Protein 7WAB (pdb70)

Solvent-accessible surface area: 18909 Å² total; per-residue (Å²): 123,91,25,88,26,95,18,98,0,24,20,7,28,111,58,80,151,88,28,78,15,46,0,30,3,35,11,4,21,107,41,51,45,15,78,21,13,4,0,0,1,6,4,15,0,51,52,44,1,97,67,60,106,32,22,15,51,59,91,11,0,0,0,26,1,0,82,65,15,110,1,0,1,0,2,0,4,2,1,0,9,28,92,0,27,35,68,155,71,0,28,1,47,22,0,59,23,0,34,0,30,9,2,0,43,1,2,16,74,0,0,63,59,2,117,2,132,34,10,124,46,61,154,0,4,9,88,71,0,0,0,0,2,1,0,8,24,2,2,0,0,0,1,0,0,0,14,40,47,19,85,77,26,8,53,0,6,0,0,1,2,3,4,0,24,3,25,90,55,0,34,25,4,7,66,3,0,29,85,22,11,58,131,25,0,15,103,0,0,19,53,0,0,83,54,0,7,106,4,20,108,127,17,81,80,161,81,43,71,108,7,17,90,87,0,29,0,26,82,5,121,61,26,38,2,0,0,20,3,2,3,24,0,0,61,34,7,48,91,6,30,49,68,53,58,107,15,59,2,78,84,0,10,38,31,0,11,53,27,152,70,84,40,108,126,83,34,42,89,146,14,38,28,64,151,133,0,21,56,36,2,2,94,15,1,40,63,86,29,4,34,78,62,1,24,92,57,61,66,46,118,99,78,134,19,27,40,16,19,32,12,78,66,60,89,4,40,18,6,72,28,42,48,29,75,20,73,25,47,2,3,26,21,2,1,17,0,16,22,0,0,8,3,9,39,2,8,5,59,133,83,48,74,5,4,0,0,36,33,0,34,12,75,12,62,37,72,11,0,63,38,22,1,75,122,38,124,61,82,36,18,0,19,60,134,59,96,78,17,61,63,3,22,97,102,2,26,0,26,48,15,7,185,139,3,65,55,0,2,2,0,4,2,63,51,0,0,28,30,2,0,1,1,1,0,71,84,23,94,89,24,48,31,120,58,73,95,85,11,15,16,27,64,2,84,22,0,21,30,4,2,0,5,73,9,103,0,31,166,56,42,146,24,0,96,132,6,3,50,67,0,6,99,32,0,102,104,18,5,101,93,66,106,110

Nearest PDB structures (foldseek):
  7wab-assembly1_A  TM=1.002E+00  e=8.328E-94  Aspergillus niger
  8bbx-assembly2_B  TM=9.998E-01  e=7.045E-85  Aspergillus niger
  4ebb-assembly2_B  TM=7.290E-01  e=3.942E-18  Homo sapiens
  8pzg-assembly2_B  TM=5.602E-01  e=5.722E-05  metagenome
  6jtt-assembly3_C  TM=3.403E-01  e=1.894E-05  Piscinibacter sakaiensis

Radius of gyration: 23.14 Å; Cα contacts (8 Å, |Δi|>4): 1007; chains: 1; bounding box: 54×60×64 Å

Foldseek 3Di:
DKDKDWDFAQLAPVCSVVGTATWIKMKAQPLAPDQQFEEEEEEAPLAFCPPPVCCQDPLWLNNVLCNLRNYMYMYTYFELADRRDPDFFAFLVSCPSLALVSRLVRVLVCLQDPCDPRHNDNRHRQVNHAYEYEYFEQSLLSQLLSLQAPPDRHLAYERELHLLFFDLWQQLLLVLLLVLDALQLSVQLLLQQAVLQCCVVPNDPVSQLVLCVLQVRNVADDSLLSLVCSCVQSVQLQVDFLPQPCHSNVCLSCQLQPHDPPDPDGDDSNGDDHVSSSNSSSCCNNPPPQFCNVCVQVPDDHRRDPLVSHLPPLPDCLQVVRGSPGPNSLSVLLCCQANNRNSQNAFDDPPDRGSGHNSSTSCVSNVNLCSNHPDDPNGGGHVVVVDDSCNSCVNSVFLNSQPDGANYEYEYESSESSCLSHQQRCPPVVHHDDADLRYGYYYQYSGYGPNLTRCVSCVSDVSSVVVSVVVSVSSSVSSVVVVD

B-factor: mean 31.14, std 11.26, range [15.07, 98.68]

Structure (mmCIF, N/CA/C/O backbone):
data_7WAB
#
_entry.id   7WAB
#
_cell.length_a   144.517
_cell.length_b   144.517
_cell.length_c   56.542
_cell.angle_alpha   90.000
_cell.angle_beta   90.000
_cell.angle_gamma   90.000
#
_symmetry.space_group_name_H-M   'P 4 21 2'
#
loop_
_entity.id
_entity.type
_entity.pdbx_description
1 polymer 'COMPASS (Complex proteins associated with Set1p) component shg1 family protein'
2 branched alpha-D-mannopyranose-(1-2)-alpha-D-mannopyranose-(1-2)-alpha-D-mannopyranose-(1-3)-beta-D-mannopyranose-(1-4)-2-acetamido-2-deoxy-beta-D-glucopyranose-(1-4)-2-acetamido-2-deoxy-beta-D-glucopyranose
3 branched 2-acetamido-2-deoxy-beta-D-glucopyranose-(1-4)-2-acetamido-2-deoxy-beta-D-glucopyranose
4 non-polymer 2-acetamido-2-deoxy-beta-D-glucopyranose
5 water water
#
loop_
_atom_site.group_PDB
_atom_site.id
_atom_site.type_symbol
_atom_site.label_atom_id
_atom_site.label_alt_id
_atom_site.label_comp_id
_atom_site.label_asym_id
_atom_site.label_entity_id
_atom_site.label_seq_id
_atom_site.pdbx_PDB_ins_code
_atom_site.Cartn_x
_atom_site.Cartn_y
_atom_site.Cartn_z
_atom_site.occupancy
_atom_site.B_iso_or_equiv
_atom_site.auth_seq_id
_atom_site.auth_comp_id
_atom_site.auth_asym_id
_atom_site.auth_atom_id
_atom_site.pdbx_PDB_model_num
ATOM 1 N N . THR A 1 1 ? 9.336 63.208 0.507 1.00 43.61 43 THR A N 1
ATOM 2 C CA . THR A 1 1 ? 7.919 63.379 0.829 1.00 40.54 43 THR A CA 1
ATOM 3 C C . THR A 1 1 ? 7.161 62.132 0.383 1.00 34.80 43 THR A C 1
ATOM 4 O O . THR A 1 1 ? 7.720 61.259 -0.278 1.00 37.16 43 THR A O 1
ATOM 8 N N . THR A 1 2 ? 5.887 62.051 0.744 1.00 41.00 44 THR A N 1
ATOM 9 C CA . THR A 1 2 ? 5.079 60.876 0.454 1.00 42.81 44 THR A CA 1
ATOM 10 C C . THR A 1 2 ? 3.808 61.307 -0.263 1.00 39.06 44 THR A C 1
ATOM 11 O O . THR A 1 2 ? 3.362 62.454 -0.149 1.00 39.98 44 THR A O 1
ATOM 15 N N . GLY A 1 3 ? 3.234 60.382 -1.023 1.00 32.16 45 GLY A N 1
ATOM 16 C CA . GLY A 1 3 ? 1.889 60.603 -1.503 1.00 33.05 45 GLY A CA 1
ATOM 17 C C . GLY A 1 3 ? 1.262 59.290 -1.914 1.00 33.65 45 GLY A C 1
ATOM 18 O O . GLY A 1 3 ? 1.793 58.214 -1.639 1.00 34.39 45 GLY A O 1
ATOM 19 N N . GLU A 1 4 ? 0.127 59.396 -2.594 1.00 33.97 46 GLU A N 1
ATOM 20 C CA . GLU A 1 4 ? -0.577 58.226 -3.106 1.00 32.55 46 GLU A CA 1
ATOM 21 C C . GLU A 1 4 ? -1.283 58.624 -4.394 1.00 34.49 46 GLU A C 1
ATOM 22 O O . GLU A 1 4 ? -1.593 59.796 -4.606 1.00 35.09 46 GLU A O 1
ATOM 28 N N . ALA A 1 5 ? -1.522 57.644 -5.258 1.00 30.55 47 ALA A N 1
ATOM 29 C CA . ALA A 1 5 ? -2.056 57.940 -6.581 1.00 36.69 47 ALA A CA 1
ATOM 30 C C . ALA A 1 5 ? -2.751 56.699 -7.112 1.00 31.95 47 ALA A C 1
ATOM 31 O O . ALA A 1 5 ? -2.738 55.640 -6.477 1.00 30.20 47 ALA A O 1
ATOM 33 N N . TYR A 1 6 ? -3.333 56.824 -8.304 1.00 29.56 48 TYR A N 1
ATOM 34 C CA . TYR A 1 6 ? -3.902 55.676 -9.005 1.00 26.42 48 TYR A CA 1
ATOM 35 C C . TYR A 1 6 ? -3.225 55.463 -10.352 1.00 28.69 48 TYR A C 1
ATOM 36 O O . TYR A 1 6 ? -2.921 56.419 -11.066 1.00 28.79 48 TYR A O 1
ATOM 45 N N . PHE A 1 7 ? -2.995 54.203 -10.699 1.00 28.43 49 PHE A N 1
ATOM 46 C CA . PHE A 1 7 ? -2.519 53.820 -12.017 1.00 27.55 49 PHE A CA 1
ATOM 47 C C . PHE A 1 7 ? -3.646 53.149 -12.798 1.00 30.71 49 PHE A C 1
ATOM 48 O O . PHE A 1 7 ? -4.365 52.305 -12.253 1.00 30.04 49 PHE A O 1
ATOM 56 N N . GLU A 1 8 ? -3.789 53.504 -14.086 1.00 28.16 50 GLU A N 1
ATOM 57 C CA . GLU A 1 8 ? -4.838 52.915 -14.914 1.00 25.15 50 GLU A CA 1
ATOM 58 C C . GLU A 1 8 ? -4.350 51.571 -15.450 1.00 28.34 50 GLU A C 1
ATOM 59 O O . GLU A 1 8 ? -3.670 51.506 -16.484 1.00 29.47 50 GLU A O 1
ATOM 65 N N . GLN A 1 9 ? -4.734 50.492 -14.763 1.00 27.46 51 GLN A N 1
ATOM 66 C CA . GLN A 1 9 ? -4.232 49.151 -15.016 1.00 26.44 51 GLN A CA 1
ATOM 67 C C . GLN A 1 9 ? -5.125 48.443 -16.033 1.00 25.55 51 GLN A C 1
ATOM 68 O O . GLN A 1 9 ? -6.329 48.652 -16.061 1.00 28.24 51 GLN A O 1
ATOM 74 N N . LEU A 1 10 ? -4.530 47.572 -16.845 1.00 23.08 52 LEU A N 1
ATOM 75 C CA . LEU A 1 10 ? -5.326 46.787 -17.784 1.00 24.27 52 LEU A CA 1
ATOM 76 C C . LEU A 1 10 ? -6.092 45.688 -17.059 1.00 24.14 52 LEU A C 1
ATOM 77 O O . LEU A 1 10 ? -5.500 44.897 -16.332 1.00 26.35 52 LEU A O 1
ATOM 82 N N . LEU A 1 11 ? -7.407 45.614 -17.282 1.00 26.16 53 LEU A N 1
ATOM 83 C CA . LEU A 1 11 ? -8.175 44.506 -16.721 1.00 25.69 53 LEU A CA 1
ATOM 84 C C . LEU A 1 11 ? -7.608 43.166 -17.184 1.00 28.40 53 LEU A C 1
ATOM 85 O O . LEU A 1 11 ? -7.320 42.269 -16.377 1.00 24.74 53 LEU A O 1
ATOM 90 N N . ASP A 1 12 ? -7.403 43.032 -18.492 1.00 26.15 54 ASP A N 1
ATOM 91 C CA . ASP A 1 12 ? -6.911 41.806 -19.108 1.00 23.32 54 ASP A CA 1
ATOM 92 C C . ASP A 1 12 ? -5.731 42.210 -19.984 1.00 28.77 54 ASP A C 1
ATOM 93 O O . ASP A 1 12 ? -5.924 42.804 -21.049 1.00 29.36 54 ASP A O 1
ATOM 98 N N . HIS A 1 13 ? -4.515 41.902 -19.544 1.00 23.70 55 HIS A N 1
ATOM 99 C CA . HIS A 1 13 ? -3.346 42.309 -20.324 1.00 27.14 55 HIS A CA 1
ATOM 100 C C . HIS A 1 13 ? -3.316 41.670 -21.700 1.00 30.11 55 HIS A C 1
ATOM 101 O O . HIS A 1 13 ? -2.660 42.204 -22.598 1.00 30.30 55 HIS A O 1
ATOM 108 N N . HIS A 1 14 ? -4.023 40.561 -21.885 1.00 26.78 56 HIS A N 1
ATOM 109 C CA . HIS A 1 14 ? -4.045 39.891 -23.164 1.00 30.24 56 HIS A CA 1
ATOM 110 C C . HIS A 1 14 ? -5.063 40.498 -24.112 1.00 34.26 56 HIS A C 1
ATOM 111 O O . HIS A 1 14 ? -5.051 40.166 -25.303 1.00 34.57 56 HIS A O 1
ATOM 118 N N . ASN A 1 15 ? -5.942 41.369 -23.621 1.00 27.44 57 ASN A N 1
ATOM 119 C CA . ASN A 1 15 ? -7.038 41.908 -24.428 1.00 27.78 57 ASN A CA 1
ATOM 120 C C . ASN A 1 15 ? -7.296 43.309 -23.927 1.00 34.17 57 ASN A C 1
ATOM 121 O O . ASN A 1 15 ? -8.240 43.551 -23.167 1.00 30.86 57 ASN A O 1
ATOM 126 N N . PRO A 1 16 ? -6.471 44.271 -24.337 1.00 33.15 58 PRO A N 1
ATOM 127 C CA . PRO A 1 16 ? -6.606 45.642 -23.800 1.00 38.67 58 PRO A CA 1
ATOM 128 C C . PRO A 1 16 ? -7.954 46.280 -24.064 1.00 35.59 58 PRO A C 1
ATOM 129 O O . PRO A 1 16 ? -8.364 47.159 -23.297 1.00 41.73 58 PRO A O 1
ATOM 133 N N . GLU A 1 17 ? -8.660 45.855 -25.109 1.00 35.76 59 GLU A N 1
ATOM 134 C CA . GLU A 1 17 ? -9.949 46.451 -25.444 1.00 43.77 59 GLU A CA 1
ATOM 135 C C . GLU A 1 17 ? -10.958 46.279 -24.320 1.00 40.29 59 GLU A C 1
ATOM 136 O O . GLU A 1 17 ? -11.913 47.056 -24.242 1.00 41.05 59 GLU A O 1
ATOM 142 N N . LYS A 1 18 ? -10.761 45.285 -23.442 1.00 38.73 60 LYS A N 1
ATOM 143 C CA . LYS A 1 18 ? -11.603 45.103 -22.267 1.00 37.95 60 LYS A CA 1
ATOM 144 C C . LYS A 1 18 ? -11.470 46.235 -21.252 1.00 38.40 60 LYS A C 1
ATOM 145 O O . LYS A 1 18 ? -12.271 46.299 -20.316 1.00 45.71 60 LYS A O 1
ATOM 151 N N . GLY A 1 19 ? -10.509 47.125 -21.411 1.00 36.30 61 GLY A N 1
ATOM 152 C CA . GLY A 1 19 ? -10.477 48.343 -20.629 1.00 37.84 61 GLY A CA 1
ATOM 153 C C . GLY A 1 19 ? -9.610 48.236 -19.393 1.00 39.30 61 GLY A C 1
ATOM 154 O O . GLY A 1 19 ? -8.829 47.300 -19.204 1.00 31.75 61 GLY A O 1
ATOM 155 N N . THR A 1 20 ? -9.785 49.223 -18.522 1.00 34.00 62 THR A N 1
ATOM 156 C CA . THR A 1 20 ? -8.889 49.449 -17.402 1.00 28.58 62 THR A CA 1
ATOM 157 C C . THR A 1 20 ? -9.664 49.538 -16.092 1.00 31.94 62 THR A C 1
ATOM 158 O O . THR A 1 20 ? -10.874 49.735 -16.077 1.00 26.11 62 THR A O 1
ATOM 162 N N . PHE A 1 21 ? -8.930 49.425 -14.988 1.00 26.95 63 PHE A N 1
ATOM 163 C CA . PHE A 1 21 ? -9.429 49.758 -13.656 1.00 30.41 63 PHE A CA 1
ATOM 164 C C . PHE A 1 21 ? -8.306 50.495 -12.939 1.00 33.30 63 PHE A C 1
ATOM 165 O O . PHE A 1 21 ? -7.152 50.437 -13.369 1.00 33.31 63 PHE A O 1
ATOM 173 N N . SER A 1 22 ? -8.648 51.212 -11.864 1.00 26.52 64 SER A N 1
ATOM 174 C CA . SER A 1 22 ? -7.674 52.060 -11.182 1.00 25.53 64 SER A CA 1
ATOM 175 C C . SER A 1 22 ? -7.042 51.304 -10.019 1.00 26.20 64 SER A C 1
ATOM 176 O O . SER A 1 22 ? -7.739 50.767 -9.145 1.00 27.17 64 SER A O 1
ATOM 179 N N . GLN A 1 23 ? -5.727 51.272 -10.016 1.00 23.58 65 GLN A N 1
ATOM 180 C CA . GLN A 1 23 ? -4.954 50.511 -9.049 1.00 23.00 65 GLN A CA 1
ATOM 181 C C . GLN A 1 23 ? -4.211 51.478 -8.139 1.00 26.51 65 GLN A C 1
ATOM 182 O O . GLN A 1 23 ? -3.517 52.372 -8.622 1.00 24.80 65 GLN A O 1
ATOM 188 N N . ARG A 1 24 ? -4.388 51.321 -6.830 1.00 24.73 66 ARG A N 1
ATOM 189 C CA . ARG A 1 24 ? -3.827 52.266 -5.870 1.00 25.50 66 ARG A CA 1
ATOM 190 C C . ARG A 1 24 ? -2.341 52.019 -5.629 1.00 33.29 66 ARG A C 1
ATOM 191 O O . ARG A 1 24 ? -1.897 50.871 -5.535 1.00 24.76 66 ARG A O 1
ATOM 199 N N . TYR A 1 25 ? -1.556 53.097 -5.540 1.00 25.22 67 TYR A N 1
ATOM 200 C CA . TYR A 1 25 ? -0.202 52.949 -5.040 1.00 23.85 67 TYR A CA 1
ATOM 201 C C . TYR A 1 25 ? 0.185 54.146 -4.179 1.00 27.87 67 TYR A C 1
ATOM 202 O O . TYR A 1 25 ? -0.387 55.236 -4.286 1.00 27.61 67 TYR A O 1
ATOM 211 N N . TRP A 1 26 ? 1.152 53.901 -3.288 1.00 26.60 68 TRP A N 1
ATOM 212 C CA . TRP A 1 26 ? 1.729 54.928 -2.431 1.00 28.84 68 TRP A CA 1
ATOM 213 C C . TRP A 1 26 ? 3.218 55.026 -2.738 1.00 27.99 68 TRP A C 1
ATOM 214 O O . TRP A 1 26 ? 3.840 54.076 -3.231 1.00 26.14 68 TRP A O 1
ATOM 225 N N . TRP A 1 27 ? 3.802 56.178 -2.443 1.00 28.16 69 TRP A N 1
ATOM 226 C CA . TRP A 1 27 ? 5.209 56.356 -2.778 1.00 29.99 69 TRP A CA 1
ATOM 227 C C . TRP A 1 27 ? 5.880 57.224 -1.730 1.00 30.08 69 TRP A C 1
ATOM 228 O O . TRP A 1 27 ? 5.227 58.018 -1.042 1.00 30.33 69 TRP A O 1
ATOM 239 N N . SER A 1 28 ? 7.198 57.058 -1.611 1.00 30.55 70 SER A N 1
ATOM 240 C CA . SER A 1 28 ? 7.998 57.936 -0.770 1.00 30.00 70 SER A CA 1
ATOM 241 C C . SER A 1 28 ? 9.318 58.263 -1.456 1.00 28.07 70 SER A C 1
ATOM 242 O O . SER A 1 28 ? 9.980 57.371 -1.979 1.00 26.89 70 SER A O 1
ATOM 245 N N . THR A 1 29 ? 9.706 59.542 -1.419 1.00 33.86 71 THR A N 1
ATOM 246 C CA . THR A 1 29 ? 11.014 59.976 -1.902 1.00 31.50 71 THR A CA 1
ATOM 247 C C . THR A 1 29 ? 11.961 60.327 -0.764 1.00 32.34 71 THR A C 1
ATOM 248 O O . THR A 1 29 ? 12.916 61.079 -0.973 1.00 36.02 71 THR A O 1
ATOM 252 N N . GLU A 1 30 ? 11.736 59.778 0.432 1.00 32.21 72 GLU A N 1
ATOM 253 C CA . GLU A 1 30 ? 12.551 60.164 1.582 1.00 32.67 72 GLU A CA 1
ATOM 254 C C . GLU A 1 30 ? 14.037 59.970 1.301 1.00 36.51 72 GLU A C 1
ATOM 255 O O . GLU A 1 30 ? 14.860 60.807 1.687 1.00 34.70 72 GLU A O 1
ATOM 261 N N . TYR A 1 31 ? 14.393 58.882 0.610 1.00 32.69 73 TYR A N 1
ATOM 262 C CA . TYR A 1 31 ? 15.779 58.549 0.311 1.00 32.06 73 TYR A CA 1
ATOM 263 C C . TYR A 1 31 ? 16.133 58.730 -1.156 1.00 32.15 73 TYR A C 1
ATOM 264 O O . TYR A 1 31 ? 17.247 58.407 -1.547 1.00 32.25 73 TYR A O 1
ATOM 273 N N . TRP A 1 32 ? 15.220 59.232 -1.967 1.00 30.00 74 TRP A N 1
ATOM 274 C CA . TRP A 1 32 ? 15.389 59.254 -3.416 1.00 34.03 74 TRP A CA 1
ATOM 275 C C . TRP A 1 32 ? 16.484 60.228 -3.844 1.00 34.02 74 TRP A C 1
ATOM 276 O O . TRP A 1 32 ? 16.505 61.388 -3.411 1.00 34.38 74 TRP A O 1
ATOM 287 N N . GLY A 1 33 ? 17.358 59.775 -4.733 1.00 27.21 75 GLY A N 1
ATOM 288 C CA . GLY A 1 33 ? 18.400 60.639 -5.248 1.00 34.37 75 GLY A CA 1
ATOM 289 C C . GLY A 1 33 ? 18.039 61.399 -6.512 1.00 30.79 75 GLY A C 1
ATOM 290 O O . GLY A 1 33 ? 18.926 61.886 -7.196 1.00 32.00 75 GLY A O 1
ATOM 291 N N . GLY A 1 34 ? 16.757 61.500 -6.859 1.00 29.84 76 GLY A N 1
ATOM 292 C CA . GLY A 1 34 ? 16.352 62.305 -7.994 1.00 31.48 76 GLY A CA 1
ATOM 293 C C . GLY A 1 34 ? 16.112 61.480 -9.242 1.00 38.28 76 GLY A C 1
ATOM 294 O O . GLY A 1 34 ? 16.377 60.273 -9.264 1.00 31.32 76 GLY A O 1
ATOM 295 N N . PRO A 1 35 ? 15.577 62.102 -10.294 1.00 32.97 77 PRO A N 1
ATOM 296 C CA . PRO A 1 35 ? 15.294 61.357 -11.530 1.00 34.50 77 PRO A CA 1
ATOM 297 C C . PRO A 1 35 ? 16.495 60.533 -11.991 1.00 32.48 77 PRO A C 1
ATOM 298 O O . PRO A 1 35 ? 17.634 61.003 -11.989 1.00 34.15 77 PRO A O 1
ATOM 302 N N . GLY A 1 36 ? 16.234 59.276 -12.361 1.00 36.56 78 GLY A N 1
ATOM 303 C CA . GLY A 1 36 ? 17.286 58.365 -12.748 1.00 33.10 78 GLY A CA 1
ATOM 304 C C . GLY A 1 36 ? 17.750 57.457 -11.627 1.00 33.16 78 GLY A C 1
ATOM 305 O O . GLY A 1 36 ? 18.476 56.489 -11.888 1.00 30.96 78 GLY A O 1
ATOM 306 N N . SER A 1 37 ? 17.358 57.750 -10.399 1.00 33.07 79 SER A N 1
ATOM 307 C CA . SER A 1 37 ? 17.718 56.943 -9.251 1.00 27.52 79 SER A CA 1
ATOM 308 C C . SER A 1 37 ? 16.889 55.673 -9.239 1.00 25.23 79 SER A C 1
ATOM 309 O O . SER A 1 37 ? 15.879 55.564 -9.949 1.00 25.28 79 SER A O 1
ATOM 312 N N . PRO A 1 38 ? 17.261 54.702 -8.400 1.00 27.92 80 PRO A N 1
ATOM 313 C CA . PRO A 1 38 ? 16.510 53.447 -8.357 1.00 25.49 80 PRO A CA 1
ATOM 314 C C . PRO A 1 38 ? 15.109 53.628 -7.806 1.00 23.52 80 PRO A C 1
ATOM 315 O O . PRO A 1 38 ? 14.776 54.621 -7.146 1.00 22.72 80 PRO A O 1
ATOM 319 N N . VAL A 1 39 ? 14.272 52.626 -8.094 1.00 22.69 81 VAL A N 1
ATOM 320 C CA . VAL A 1 39 ? 12.922 52.550 -7.551 1.00 23.52 81 VAL A CA 1
ATOM 321 C C . VAL A 1 39 ? 12.766 51.178 -6.913 1.00 23.55 81 VAL A C 1
ATOM 322 O O . VAL A 1 39 ? 13.042 50.155 -7.558 1.00 23.01 81 VAL A O 1
ATOM 326 N N . VAL A 1 40 ? 12.407 51.151 -5.625 1.00 24.65 82 VAL A N 1
ATOM 327 C CA . VAL A 1 40 ? 12.139 49.895 -4.932 1.00 21.56 82 VAL A CA 1
ATOM 328 C C . VAL A 1 40 ? 10.634 49.695 -4.962 1.00 22.08 82 VAL A C 1
ATOM 329 O O . VAL A 1 40 ? 9.881 50.555 -4.490 1.00 22.85 82 VAL A O 1
ATOM 333 N N . LEU A 1 41 ? 10.184 48.561 -5.491 1.00 22.70 83 LEU A N 1
ATOM 334 C CA . LEU A 1 41 ? 8.753 48.297 -5.622 1.00 23.82 83 LEU A CA 1
ATOM 335 C C . LEU A 1 41 ? 8.367 47.139 -4.723 1.00 26.06 83 LEU A C 1
ATOM 336 O O . LEU A 1 41 ? 8.984 46.071 -4.784 1.00 23.73 83 LEU A O 1
ATOM 341 N N . PHE A 1 42 ? 7.310 47.329 -3.934 1.00 22.91 84 PHE A N 1
ATOM 342 C CA . PHE A 1 42 ? 6.918 46.316 -2.960 1.00 27.16 84 PHE A CA 1
ATOM 343 C C . PHE A 1 42 ? 5.408 46.174 -3.061 1.00 30.39 84 PHE A C 1
ATOM 344 O O . PHE A 1 42 ? 4.699 47.183 -3.061 1.00 29.84 84 PHE A O 1
ATOM 352 N N . ASN A 1 43 ? 4.936 44.940 -3.244 1.00 29.45 85 ASN A N 1
ATOM 353 C CA . ASN A 1 43 ? 3.510 44.636 -3.333 1.00 35.67 85 ASN A CA 1
ATOM 354 C C . ASN A 1 43 ? 3.154 43.899 -2.057 1.00 40.17 85 ASN A C 1
ATOM 355 O O . ASN A 1 43 ? 3.785 42.876 -1.767 1.00 48.70 85 ASN A O 1
ATOM 360 N N . PRO A 1 44 ? 2.272 44.407 -1.195 1.00 37.91 86 PRO A N 1
ATOM 361 C CA . PRO A 1 44 ? 2.031 43.702 0.078 1.00 46.85 86 PRO A CA 1
ATOM 362 C C . PRO A 1 44 ? 1.319 42.374 -0.109 1.00 53.44 86 PRO A C 1
ATOM 363 O O . PRO A 1 44 ? 1.194 41.617 0.865 1.00 53.15 86 PRO A O 1
ATOM 367 N N . GLY A 1 45 ? 0.862 42.077 -1.328 1.00 54.95 87 GLY A N 1
ATOM 368 C CA . GLY A 1 45 ? 0.421 40.734 -1.672 1.00 51.38 87 GLY A CA 1
ATOM 369 C C . GLY A 1 45 ? -1.032 40.506 -1.313 1.00 63.57 87 GLY A C 1
ATOM 370 O O . GLY A 1 45 ? -1.898 41.298 -1.690 1.00 48.91 87 GLY A O 1
ATOM 371 N N . GLU A 1 46 ? -1.289 39.438 -0.546 1.00 58.89 88 GLU A N 1
ATOM 372 C CA . GLU A 1 46 ? -2.623 38.863 -0.378 1.00 67.64 88 GLU A CA 1
ATOM 373 C C . GLU A 1 46 ? -3.533 39.688 0.533 1.00 65.96 88 GLU A C 1
ATOM 374 O O . GLU A 1 46 ? -4.397 39.120 1.215 1.00 58.60 88 GLU A O 1
ATOM 380 N N . VAL A 1 47 ? -3.380 41.018 0.540 1.00 51.98 89 VAL A N 1
ATOM 381 C CA . VAL A 1 47 ? -4.041 41.866 1.528 1.00 66.96 89 VAL A CA 1
ATOM 382 C C . VAL A 1 47 ? -4.232 43.265 0.950 1.00 67.28 89 VAL A C 1
ATOM 383 O O . VAL A 1 47 ? -3.522 43.686 0.033 1.00 56.20 89 VAL A O 1
ATOM 387 N N . SER A 1 48 ? -5.230 43.978 1.481 1.00 79.78 90 SER A N 1
ATOM 388 C CA . SER A 1 48 ? -5.317 45.417 1.269 1.00 64.69 90 SER A CA 1
ATOM 389 C C . SER A 1 48 ? -4.065 46.082 1.829 1.00 62.21 90 SER A C 1
ATOM 390 O O . SER A 1 48 ? -3.544 45.692 2.882 1.00 66.13 90 SER A O 1
ATOM 393 N N . ALA A 1 49 ? -3.571 47.078 1.105 1.00 61.70 91 ALA A N 1
ATOM 394 C CA . ALA A 1 49 ? -2.271 47.660 1.387 1.00 57.20 91 ALA A CA 1
ATOM 395 C C . ALA A 1 49 ? -2.321 48.843 2.346 1.00 71.09 91 ALA A C 1
ATOM 396 O O . ALA A 1 49 ? -1.267 49.422 2.641 1.00 66.25 91 ALA A O 1
ATOM 398 N N . ASP A 1 50 ? -3.505 49.205 2.849 1.00 67.77 92 ASP A N 1
ATOM 399 C CA . ASP A 1 50 ? -3.636 50.458 3.588 1.00 80.71 92 ASP A CA 1
ATOM 400 C C . ASP A 1 50 ? -2.806 50.453 4.871 1.00 88.74 92 ASP A C 1
ATOM 401 O O . ASP A 1 50 ? -2.174 51.462 5.211 1.00 86.36 92 ASP A O 1
ATOM 406 N N . GLY A 1 51 ? -2.774 49.328 5.587 1.00 78.55 93 GLY A N 1
ATOM 407 C CA . GLY A 1 51 ? -2.030 49.272 6.833 1.00 89.45 93 GLY A CA 1
ATOM 408 C C . GLY A 1 51 ? -0.551 48.968 6.676 1.00 89.10 93 GLY A C 1
ATOM 409 O O . GLY A 1 51 ? 0.050 48.325 7.545 1.00 91.43 93 GLY A O 1
ATOM 410 N N . TYR A 1 52 ? 0.057 49.444 5.584 1.00 73.40 94 TYR A N 1
ATOM 411 C CA . TYR A 1 52 ? 1.411 49.047 5.210 1.00 73.38 94 TYR A CA 1
ATOM 412 C C . TYR A 1 52 ? 2.328 50.250 4.995 1.00 73.02 94 TYR A C 1
ATOM 413 O O . TYR A 1 52 ? 3.349 50.142 4.303 1.00 49.39 94 TYR A O 1
ATOM 422 N N . GLU A 1 53 ? 1.996 51.391 5.613 1.00 75.28 95 GLU A N 1
ATOM 423 C CA . GLU A 1 53 ? 2.805 52.602 5.469 1.00 67.70 95 GLU A CA 1
ATOM 424 C C . GLU A 1 53 ? 4.272 52.346 5.791 1.00 54.10 95 GLU A C 1
ATOM 425 O O . GLU A 1 53 ? 5.167 52.888 5.131 1.00 44.67 95 GLU A O 1
ATOM 431 N N . GLY A 1 54 ? 4.532 51.524 6.813 1.00 48.77 96 GLY A N 1
ATOM 432 C CA . GLY A 1 54 ? 5.883 51.283 7.289 1.00 40.29 96 GLY A CA 1
ATOM 433 C C . GLY A 1 54 ? 6.854 50.800 6.231 1.00 39.42 96 GLY A C 1
ATOM 434 O O . GLY A 1 54 ? 8.063 51.008 6.377 1.00 41.57 96 GLY A O 1
ATOM 435 N N . TYR A 1 55 ? 6.358 50.180 5.148 1.00 39.02 97 TYR A N 1
ATOM 436 C CA . TYR A 1 55 ? 7.266 49.713 4.105 1.00 35.97 97 TYR A CA 1
ATOM 437 C C . TYR A 1 55 ? 7.894 50.853 3.320 1.00 40.90 97 TYR A C 1
ATOM 438 O O . TYR A 1 55 ? 8.883 50.625 2.612 1.00 34.60 97 TYR A O 1
ATOM 447 N N . LEU A 1 56 ? 7.386 52.077 3.470 1.00 36.68 98 LEU A N 1
ATOM 448 C CA . LEU A 1 56 ? 8.053 53.233 2.896 1.00 36.16 98 LEU A CA 1
ATOM 449 C C . LEU A 1 56 ? 9.241 53.700 3.725 1.00 36.06 98 LEU A C 1
ATOM 450 O O . LEU A 1 56 ? 10.039 54.493 3.223 1.00 38.78 98 LEU A O 1
ATOM 455 N N . THR A 1 57 ? 9.360 53.244 4.977 1.00 40.63 99 THR A N 1
ATOM 456 C CA . THR A 1 57 ? 10.371 53.693 5.930 1.00 46.90 99 THR A CA 1
ATOM 457 C C . THR A 1 57 ? 11.435 52.617 6.156 1.00 35.21 99 THR A C 1
ATOM 458 O O . THR A 1 57 ? 11.210 51.419 5.924 1.00 36.85 99 THR A O 1
ATOM 462 N N . ASN A 1 58 ? 12.602 53.051 6.640 1.00 36.70 100 ASN A N 1
ATOM 463 C CA . ASN A 1 58 ? 13.693 52.109 6.902 1.00 37.85 100 ASN A CA 1
ATOM 464 C C . ASN A 1 58 ? 13.513 51.326 8.198 1.00 36.37 100 ASN A C 1
ATOM 465 O O . ASN A 1 58 ? 14.464 50.695 8.673 1.00 38.36 100 ASN A O 1
ATOM 470 N N . ASP A 1 59 ? 12.308 51.352 8.769 1.00 39.03 101 ASP A N 1
ATOM 471 C CA . ASP A 1 59 ? 11.881 50.350 9.734 1.00 40.86 101 ASP A CA 1
ATOM 472 C C . ASP A 1 59 ? 11.666 48.994 9.073 1.00 38.56 101 ASP A C 1
ATOM 473 O O . ASP A 1 59 ? 11.557 47.977 9.767 1.00 39.86 101 ASP A O 1
ATOM 478 N N . THR A 1 60 ? 11.591 48.964 7.758 1.00 34.89 102 THR A N 1
ATOM 479 C CA . THR A 1 60 ? 11.409 47.729 7.006 1.00 36.67 102 THR A CA 1
ATOM 480 C C . THR A 1 60 ? 12.548 47.587 6.003 1.00 32.30 102 THR A C 1
ATOM 481 O O . THR A 1 60 ? 13.268 48.538 5.716 1.00 31.08 102 THR A O 1
ATOM 485 N N . LEU A 1 61 ? 12.681 46.392 5.428 1.00 30.87 103 LEU A N 1
ATOM 486 C CA . LEU A 1 61 ? 13.824 46.140 4.556 1.00 28.67 103 LEU A CA 1
ATOM 487 C C . LEU A 1 61 ? 13.735 46.957 3.275 1.00 28.75 103 LEU A C 1
ATOM 488 O O . LEU A 1 61 ? 14.769 47.328 2.697 1.00 30.57 103 LEU A O 1
ATOM 493 N N . THR A 1 62 ? 12.520 47.213 2.798 1.00 30.04 104 THR A N 1
ATOM 494 C CA . THR A 1 62 ? 12.349 48.017 1.592 1.00 28.45 104 THR A CA 1
ATOM 495 C C . THR A 1 62 ? 12.901 49.420 1.801 1.00 36.47 104 THR A C 1
ATOM 496 O O . THR A 1 62 ? 13.574 49.976 0.921 1.00 29.90 104 THR A O 1
ATOM 500 N N . GLY A 1 63 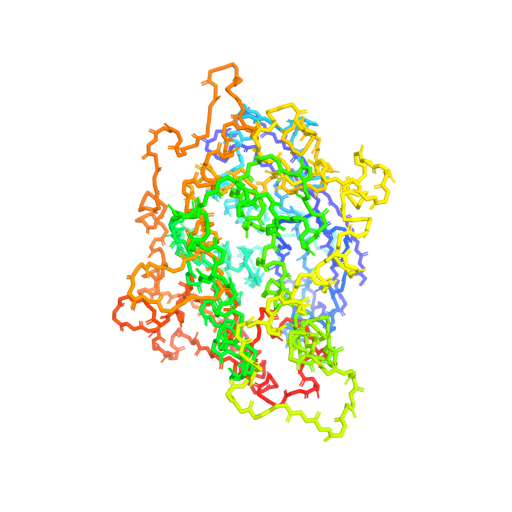? 12.657 49.998 2.978 1.00 25.06 105 GLY A N 1
ATOM 501 C CA . GLY A 1 63 ? 13.221 51.301 3.268 1.00 27.13 105 GLY A CA 1
ATOM 502 C C . GLY A 1 63 ? 14.729 51.265 3.358 1.00 28.74 105 GLY A C 1
ATOM 503 O O . GLY A 1 63 ? 15.409 52.200 2.917 1.00 32.49 105 GLY A O 1
ATOM 504 N N . VAL A 1 64 ? 15.273 50.186 3.929 1.00 29.07 106 VAL A N 1
ATOM 505 C CA . VAL A 1 64 ? 16.717 50.056 4.078 1.00 33.11 106 VAL A CA 1
ATOM 506 C C . VAL A 1 64 ? 17.371 49.965 2.709 1.00 28.22 106 VAL A C 1
ATOM 507 O O . VAL A 1 64 ? 18.384 50.627 2.445 1.00 29.08 106 VAL A O 1
ATOM 511 N N . TYR A 1 65 ? 16.791 49.155 1.817 1.00 29.98 107 TYR A N 1
ATOM 512 C CA . TYR A 1 65 ? 17.246 49.114 0.429 1.00 25.81 107 TYR A CA 1
ATOM 513 C C . TYR A 1 65 ? 17.268 50.509 -0.165 1.00 26.89 107 TYR A C 1
ATOM 514 O O . TYR A 1 65 ? 18.262 50.932 -0.757 1.00 26.73 107 TYR A O 1
ATOM 523 N N . ALA A 1 66 ? 16.166 51.250 0.001 1.00 23.72 108 ALA A N 1
ATOM 524 C CA . ALA A 1 66 ? 16.055 52.556 -0.640 1.00 28.25 108 ALA A CA 1
ATOM 525 C C . ALA A 1 66 ? 17.111 53.516 -0.128 1.00 32.48 108 ALA A C 1
ATOM 526 O O . ALA A 1 66 ? 17.741 54.245 -0.904 1.00 31.87 108 ALA A O 1
ATOM 528 N N . GLN A 1 67 ? 17.317 53.528 1.179 1.00 29.25 109 GLN A N 1
ATOM 529 C CA . GLN A 1 67 ? 18.326 54.405 1.749 1.00 37.63 109 GLN A CA 1
ATOM 530 C C . GLN A 1 67 ? 19.718 54.033 1.260 1.00 32.29 109 GLN A C 1
ATOM 531 O O . GLN A 1 67 ? 20.541 54.908 0.984 1.00 31.35 109 GLN A O 1
ATOM 537 N N . GLU A 1 68 ? 19.969 52.744 1.064 1.00 29.46 110 GLU A N 1
ATOM 538 C CA . GLU A 1 68 ? 21.288 52.291 0.633 1.00 31.12 110 GLU A CA 1
ATOM 539 C C . GLU A 1 68 ? 21.615 52.684 -0.801 1.00 31.38 110 GLU A C 1
ATOM 540 O O . GLU A 1 68 ? 22.795 52.918 -1.115 1.00 29.49 110 GLU A O 1
ATOM 546 N N . ILE A 1 69 ? 20.615 52.722 -1.685 1.00 30.31 111 ILE A N 1
ATOM 547 C CA . ILE A 1 69 ? 20.824 52.944 -3.107 1.00 29.99 111 ILE A CA 1
ATOM 548 C C . ILE A 1 69 ? 20.281 54.292 -3.565 1.00 27.76 111 ILE A C 1
ATOM 549 O O . ILE A 1 69 ? 20.282 54.581 -4.766 1.00 26.84 111 ILE A O 1
ATOM 554 N N . GLN A 1 70 ? 19.841 55.139 -2.639 1.00 25.68 112 GLN A N 1
ATOM 555 C CA . GLN A 1 70 ? 19.160 56.398 -2.973 1.00 28.06 112 GLN A CA 1
ATOM 556 C C . GLN A 1 70 ? 17.903 56.189 -3.838 1.00 31.59 112 GLN A C 1
ATOM 557 O O . GLN A 1 70 ? 17.634 56.941 -4.779 1.00 28.16 112 GLN A O 1
ATOM 563 N N . GLY A 1 71 ? 17.092 55.194 -3.496 1.00 25.65 113 GLY A N 1
ATOM 564 C CA . GLY A 1 71 ? 15.926 54.848 -4.283 1.00 25.52 113 GLY A CA 1
ATOM 565 C C . GLY A 1 71 ? 14.665 55.501 -3.745 1.00 28.39 113 GLY A C 1
ATOM 566 O O . GLY A 1 71 ? 14.591 55.861 -2.571 1.00 27.56 113 GLY A O 1
ATOM 567 N N . ALA A 1 72 ? 13.690 55.693 -4.635 1.00 27.92 114 ALA A N 1
ATOM 568 C CA . ALA A 1 72 ? 12.307 55.919 -4.209 1.00 28.61 114 ALA A CA 1
ATOM 569 C C . ALA A 1 72 ? 11.706 54.594 -3.748 1.00 23.55 114 ALA A C 1
ATOM 570 O O . ALA A 1 72 ? 12.205 53.522 -4.092 1.00 26.07 114 ALA A O 1
ATOM 572 N N . VAL A 1 73 ? 10.643 54.649 -2.936 1.00 27.67 115 VAL A N 1
ATOM 573 C CA . VAL A 1 73 ? 9.903 53.437 -2.566 1.00 26.21 115 VAL A CA 1
ATOM 574 C C . VAL A 1 73 ? 8.478 53.591 -3.064 1.00 26.95 115 VAL A C 1
ATOM 575 O O . VAL A 1 73 ? 7.868 54.650 -2.889 1.00 25.99 115 VAL A O 1
ATOM 579 N N . ILE A 1 74 ? 7.966 52.547 -3.712 1.00 25.79 116 ILE A N 1
ATOM 580 C CA . ILE A 1 74 ? 6.585 52.501 -4.166 1.00 25.94 116 ILE A CA 1
ATOM 581 C C . ILE A 1 74 ? 5.940 51.266 -3.563 1.00 27.89 116 ILE A C 1
ATOM 582 O O . ILE A 1 74 ? 6.504 50.169 -3.610 1.00 26.25 116 ILE A O 1
ATOM 587 N N . LEU A 1 75 ? 4.779 51.462 -2.968 1.00 26.20 117 LEU A N 1
ATOM 588 C CA . LEU A 1 75 ? 3.932 50.402 -2.450 1.00 28.05 117 LEU A CA 1
ATOM 589 C C . LEU A 1 75 ? 2.723 50.295 -3.362 1.00 23.51 117 LEU A C 1
ATOM 590 O O . LEU A 1 75 ? 1.931 51.239 -3.427 1.00 27.40 117 LEU A O 1
ATOM 595 N N . ILE A 1 76 ? 2.540 49.149 -4.012 1.00 25.38 118 ILE A N 1
ATOM 596 C CA . ILE A 1 76 ? 1.454 48.978 -4.970 1.00 21.59 118 ILE A CA 1
ATOM 597 C C . ILE A 1 76 ? 0.451 47.960 -4.426 1.00 26.54 118 ILE A C 1
ATOM 598 O O . ILE A 1 76 ? 0.822 46.853 -4.007 1.00 27.94 118 ILE A O 1
ATOM 603 N N . GLU A 1 77 ? -0.826 48.339 -4.426 1.00 23.54 119 GLU A N 1
ATOM 604 C CA . GLU A 1 77 ? -1.868 47.447 -3.929 1.00 22.35 119 GLU A CA 1
ATOM 605 C C . GLU A 1 77 ? -2.224 46.450 -5.030 1.00 22.13 119 GLU A C 1
ATOM 606 O O . GLU A 1 77 ? -2.428 46.836 -6.180 1.00 23.79 119 GLU A O 1
ATOM 612 N N . HIS A 1 78 ? -2.277 45.169 -4.679 1.00 21.97 120 HIS A N 1
ATOM 613 C CA . HIS A 1 78 ? -2.534 44.109 -5.650 1.00 22.01 120 HIS A CA 1
ATOM 614 C C . HIS A 1 78 ? -3.935 44.20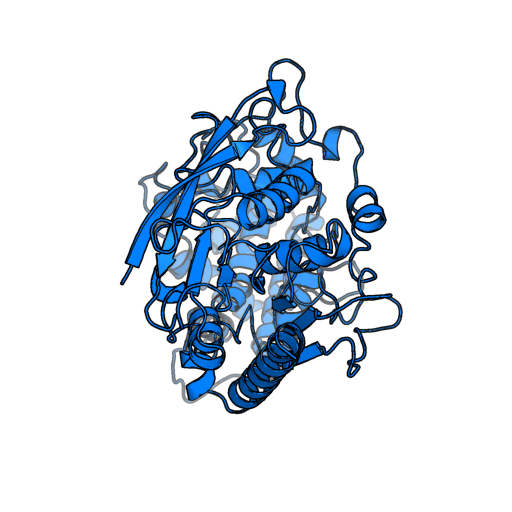6 -6.247 1.00 21.94 120 HIS A C 1
ATOM 615 O O . HIS A 1 78 ? -4.896 44.559 -5.561 1.00 22.42 120 HIS A O 1
ATOM 622 N N . ARG A 1 79 ? -4.053 43.865 -7.527 1.00 21.72 121 ARG A N 1
ATOM 623 C CA . ARG A 1 79 ? -5.371 43.868 -8.156 1.00 24.44 121 ARG A CA 1
ATOM 624 C C . ARG A 1 79 ? -6.347 43.015 -7.340 1.00 23.07 121 ARG A C 1
ATOM 625 O O . ARG A 1 79 ? -5.976 41.970 -6.791 1.00 21.11 121 ARG A O 1
ATOM 633 N N . TYR A 1 80 ? -7.575 43.532 -7.187 1.00 21.68 122 TYR A N 1
ATOM 634 C CA . TYR A 1 80 ? -8.711 42.907 -6.523 1.00 23.74 122 TYR A CA 1
ATOM 635 C C . TYR A 1 80 ? -8.662 43.057 -5.009 1.00 20.75 122 TYR A C 1
ATOM 636 O O . TYR A 1 80 ? -9.588 42.592 -4.338 1.00 23.99 122 TYR A O 1
ATOM 645 N N . TRP A 1 81 ? -7.630 43.676 -4.433 1.00 20.31 123 TRP A N 1
ATOM 646 C CA . TRP A 1 81 ? -7.659 44.008 -3.012 1.00 23.34 123 TRP A CA 1
ATOM 647 C C . TRP A 1 81 ? -7.947 45.488 -2.825 1.00 29.70 123 TRP A C 1
ATOM 648 O O . TRP A 1 81 ? -7.492 46.314 -3.627 1.00 25.23 123 TRP A O 1
ATOM 659 N N . GLY A 1 82 ? -8.689 45.819 -1.760 1.00 23.14 124 GLY A N 1
ATOM 660 C CA . GLY A 1 82 ? -8.806 47.219 -1.340 1.00 24.03 124 GLY A CA 1
ATOM 661 C C . GLY A 1 82 ? -9.400 48.099 -2.424 1.00 28.38 124 GLY A C 1
ATOM 662 O O . GLY A 1 82 ? -10.448 47.798 -2.993 1.00 30.52 124 GLY A O 1
ATOM 663 N N . ASP A 1 83 ? -8.723 49.213 -2.724 1.00 26.46 125 ASP A N 1
ATOM 664 C CA . ASP A 1 83 ? -9.178 50.148 -3.747 1.00 24.32 125 ASP A CA 1
ATOM 665 C C . ASP A 1 83 ? -8.620 49.831 -5.120 1.00 30.02 125 ASP A C 1
ATOM 666 O O . ASP A 1 83 ? -8.510 50.732 -5.962 1.00 32.14 125 ASP A O 1
ATOM 671 N N . SER A 1 84 ? -8.204 48.593 -5.343 1.00 22.60 126 SER A N 1
ATOM 672 C CA . SER A 1 84 ? -7.634 48.184 -6.620 1.00 30.55 126 SER A CA 1
ATOM 673 C C . SER A 1 84 ? -8.466 47.083 -7.234 1.00 23.42 126 SER A C 1
ATOM 674 O O . SER A 1 84 ? -7.945 46.238 -7.947 1.00 21.04 126 SER A O 1
ATOM 677 N N . SER A 1 85 ? -9.757 47.098 -6.957 1.00 23.46 127 SER A N 1
ATOM 678 C CA . SER A 1 85 ? -10.584 46.051 -7.534 1.00 25.72 127 SER A CA 1
ATOM 679 C C . SER A 1 85 ? -11.408 46.596 -8.696 1.00 21.02 127 SER A C 1
ATOM 680 O O . SER A 1 85 ? -12.002 47.670 -8.600 1.00 23.47 127 SER A O 1
ATOM 683 N N . PRO A 1 86 ? -11.481 45.844 -9.782 1.00 23.81 128 PRO A N 1
ATOM 684 C CA . PRO A 1 86 ? -12.337 46.259 -10.902 1.00 24.69 128 PRO A CA 1
ATOM 685 C C . PRO A 1 86 ? -13.804 46.066 -10.635 1.00 27.59 128 PRO A C 1
ATOM 686 O O . PRO A 1 86 ? -14.620 46.666 -11.352 1.00 26.96 128 PRO A O 1
ATOM 690 N N . TYR A 1 87 ? -14.178 45.271 -9.620 1.00 23.24 129 TYR A N 1
ATOM 691 C CA . TYR A 1 87 ? -15.590 44.993 -9.364 1.00 26.70 129 TYR A CA 1
ATOM 692 C C . TYR A 1 87 ? -15.922 45.167 -7.891 1.00 34.41 129 TYR A C 1
ATOM 693 O O . TYR A 1 87 ? -15.065 45.006 -7.019 1.00 34.11 129 TYR A O 1
ATOM 702 N N . GLU A 1 88 ? -17.201 45.420 -7.625 1.00 28.71 130 GLU A N 1
ATOM 703 C CA . GLU A 1 88 ? -17.669 45.531 -6.262 1.00 30.29 130 GLU A CA 1
ATOM 704 C C . GLU A 1 88 ? -18.074 44.190 -5.677 1.00 37.57 130 GLU A C 1
ATOM 705 O O . GLU A 1 88 ? -18.314 44.110 -4.466 1.00 30.50 130 GLU A O 1
ATOM 711 N N . VAL A 1 89 ? -18.197 43.164 -6.517 1.00 22.17 131 VAL A N 1
ATOM 712 C CA . VAL A 1 89 ? -18.665 41.840 -6.117 1.00 25.42 131 VAL A CA 1
ATOM 713 C C . VAL A 1 89 ? -17.671 40.815 -6.645 1.00 27.83 131 VAL A C 1
ATOM 714 O O . VAL A 1 89 ? -17.344 40.821 -7.837 1.00 28.69 131 VAL A O 1
ATOM 718 N N . LEU A 1 90 ? -17.202 39.922 -5.774 1.00 22.90 132 LEU A N 1
ATOM 719 C CA . LEU A 1 90 ? -16.193 38.927 -6.152 1.00 27.46 132 LEU A CA 1
ATOM 720 C C . LEU A 1 90 ? -16.828 37.535 -6.207 1.00 24.62 132 LEU A C 1
ATOM 721 O O . LEU A 1 90 ? -17.173 36.961 -5.164 1.00 24.90 132 LEU A O 1
ATOM 726 N N . ASN A 1 91 ? -17.004 37.001 -7.427 1.00 23.56 133 ASN A N 1
ATOM 727 C CA . ASN A 1 91 ? -17.558 35.665 -7.635 1.00 20.97 133 ASN A CA 1
ATOM 728 C C . ASN A 1 91 ? -16.788 35.004 -8.780 1.00 21.22 133 ASN A C 1
ATOM 729 O O . ASN A 1 91 ? -15.865 35.592 -9.341 1.00 20.94 133 ASN A O 1
ATOM 734 N N . ALA A 1 92 ? -17.166 33.760 -9.121 1.00 19.74 134 ALA A N 1
ATOM 735 C CA . ALA A 1 92 ? -16.362 33.000 -10.070 1.00 22.26 134 ALA A CA 1
ATOM 736 C C . ALA A 1 92 ? -16.300 33.679 -11.429 1.00 24.05 134 ALA A C 1
ATOM 737 O O . ALA A 1 92 ? -15.329 33.472 -12.187 1.00 24.57 134 ALA A O 1
ATOM 739 N N . GLU A 1 93 ? -17.300 34.514 -11.745 1.00 22.18 135 GLU A N 1
ATOM 740 C CA . GLU A 1 93 ? -17.251 35.279 -12.985 1.00 20.02 135 GLU A CA 1
ATOM 741 C C . GLU A 1 93 ? -16.346 36.507 -12.872 1.00 21.98 135 GLU A C 1
ATOM 742 O O . GLU A 1 93 ? -15.421 36.686 -13.673 1.00 23.76 135 GLU A O 1
ATOM 748 N N . THR A 1 94 ? -16.612 37.389 -11.906 1.00 21.83 136 THR A N 1
ATOM 749 C CA . THR A 1 94 ? -15.813 38.609 -11.808 1.00 20.44 136 THR A CA 1
ATOM 750 C C . THR A 1 94 ? -14.350 38.325 -11.425 1.00 22.51 136 THR A C 1
ATOM 751 O O . THR A 1 94 ? -13.456 39.082 -11.830 1.00 20.93 136 THR A O 1
ATOM 755 N N . LEU A 1 95 ? -14.062 37.222 -10.713 1.00 20.08 137 LEU A N 1
ATOM 756 C CA . LEU A 1 95 ? -12.672 36.890 -10.381 1.00 19.59 137 LEU A CA 1
ATOM 757 C C . LEU A 1 95 ? -11.910 36.236 -11.541 1.00 20.02 137 LEU A C 1
ATO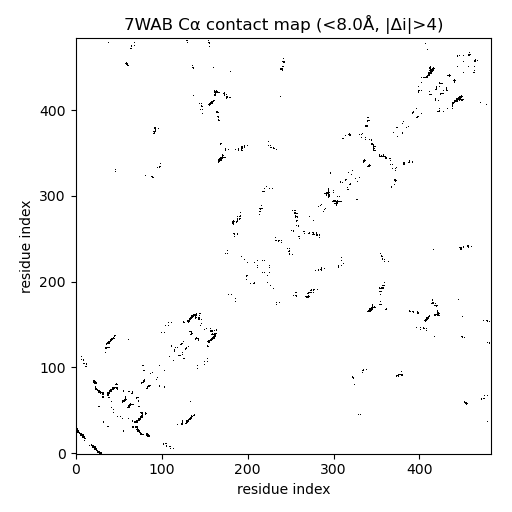M 758 O O . LEU A 1 95 ? -10.748 35.832 -11.352 1.00 21.30 137 LEU A O 1
ATOM 763 N N . GLN A 1 96 ? -12.520 36.125 -12.729 1.00 20.28 138 GLN A N 1
ATOM 764 C CA . GLN A 1 96 ? -11.824 35.452 -13.825 1.00 19.18 138 GLN A CA 1
ATOM 765 C C . GLN A 1 96 ? -10.469 36.105 -14.141 1.00 25.07 138 GLN A C 1
ATOM 766 O O . GLN A 1 96 ? -9.551 35.430 -14.627 1.00 24.50 138 GLN A O 1
ATOM 772 N N . TYR A 1 97 ? -10.331 37.407 -13.919 1.00 23.54 139 TYR A N 1
ATOM 773 C CA . TYR A 1 97 ? -9.072 38.089 -14.227 1.00 23.59 139 TYR A CA 1
ATOM 774 C C . TYR A 1 97 ? -8.140 38.186 -13.037 1.00 24.40 139 TYR A C 1
ATOM 775 O O . TYR A 1 97 ? -7.087 38.817 -13.151 1.00 23.93 139 TYR A O 1
ATOM 784 N N . LEU A 1 98 ? -8.497 37.579 -11.902 1.00 20.04 140 LEU A N 1
ATOM 785 C CA . LEU A 1 98 ? -7.579 37.495 -10.762 1.00 21.96 140 LEU A CA 1
ATOM 786 C C . LEU A 1 98 ? -6.722 36.253 -10.957 1.00 24.47 140 LEU A C 1
ATOM 787 O O . LEU A 1 98 ? -6.966 35.190 -10.386 1.00 21.96 140 LEU A O 1
ATOM 792 N N . THR A 1 99 ? -5.697 36.383 -11.809 1.00 21.51 141 THR A N 1
ATOM 793 C CA . THR A 1 99 ? -4.803 35.261 -12.094 1.00 20.30 141 THR A CA 1
ATOM 794 C C . THR A 1 99 ? -3.364 35.700 -11.870 1.00 20.70 141 THR A C 1
ATOM 795 O O . THR A 1 99 ? -3.053 36.896 -11.826 1.00 21.83 141 THR A O 1
ATOM 799 N N . LEU A 1 100 ? -2.474 34.711 -11.821 1.00 19.64 142 LEU A N 1
ATOM 800 C CA . LEU A 1 100 ? -1.067 35.021 -11.610 1.00 22.74 142 LEU A CA 1
ATOM 801 C C . LEU A 1 100 ? -0.478 35.762 -12.812 1.00 20.02 142 LEU A C 1
ATOM 802 O O . LEU A 1 100 ? 0.218 36.761 -12.632 1.00 18.74 142 LEU A O 1
ATOM 807 N N . ASP A 1 101 ? -0.806 35.357 -14.045 1.00 21.73 143 ASP A N 1
ATOM 808 C CA . ASP A 1 101 ? -0.230 36.064 -15.183 1.00 21.31 143 ASP A CA 1
ATOM 809 C C . ASP A 1 101 ? -0.670 37.523 -15.217 1.00 24.59 143 ASP A C 1
ATOM 810 O O . ASP A 1 101 ? 0.135 38.414 -15.524 1.00 22.53 143 ASP A O 1
ATOM 815 N N . GLN A 1 102 ? -1.938 37.800 -14.907 1.00 21.26 144 GLN A N 1
ATOM 816 C CA . GLN A 1 102 ? -2.376 39.192 -14.880 1.00 21.57 144 GLN A CA 1
ATOM 817 C C . GLN A 1 102 ? -1.642 39.960 -13.787 1.00 23.91 144 GLN A C 1
ATOM 818 O O . GLN A 1 102 ? -1.272 41.120 -13.978 1.00 25.17 144 GLN A O 1
ATOM 824 N N . SER A 1 103 ? -1.434 39.316 -12.635 1.00 21.27 145 SER A N 1
ATOM 825 C CA . SER A 1 103 ? -0.748 39.963 -11.528 1.00 22.99 145 SER A CA 1
ATOM 826 C C . SER A 1 103 ? 0.716 40.238 -11.844 1.00 23.32 145 SER A C 1
ATOM 827 O O . SER A 1 103 ? 1.246 41.260 -11.397 1.00 24.40 145 SER A O 1
ATOM 830 N N . ILE A 1 104 ? 1.373 39.366 -12.620 1.00 22.33 146 ILE A N 1
ATOM 831 C CA . ILE A 1 104 ? 2.762 39.620 -13.010 1.00 19.51 146 ILE A CA 1
ATOM 832 C C . ILE A 1 104 ? 2.816 40.782 -13.999 1.00 20.35 146 ILE A C 1
ATOM 833 O O . ILE A 1 104 ? 3.639 41.704 -13.876 1.00 22.94 146 ILE A O 1
ATOM 838 N N . LEU A 1 105 ? 1.973 40.725 -15.027 1.00 18.80 147 LEU A N 1
ATOM 839 C CA . LEU A 1 105 ? 1.998 41.762 -16.038 1.00 21.81 147 LEU A CA 1
ATOM 840 C C . LEU A 1 105 ? 1.528 43.104 -15.480 1.00 18.70 147 LEU A C 1
ATOM 841 O O . LEU A 1 105 ? 1.935 44.145 -16.009 1.00 22.31 147 LEU A O 1
ATOM 846 N N . ASP A 1 106 ? 0.726 43.108 -14.410 1.00 20.71 148 ASP A N 1
ATOM 847 C CA . ASP A 1 106 ? 0.405 44.366 -13.732 1.00 18.54 148 ASP A CA 1
ATOM 848 C C . ASP A 1 106 ? 1.682 45.084 -13.309 1.00 20.93 148 ASP A C 1
ATOM 849 O O . ASP A 1 106 ? 1.791 46.313 -13.409 1.00 21.76 148 ASP A O 1
ATOM 854 N N . MET A 1 107 ? 2.616 44.326 -12.751 1.00 22.07 149 MET A N 1
ATOM 855 C CA . MET A 1 107 ? 3.846 44.897 -12.206 1.00 21.73 149 MET A CA 1
ATOM 856 C C . MET A 1 107 ? 4.756 45.396 -13.315 1.00 24.51 149 MET A C 1
ATOM 857 O O . MET A 1 107 ? 5.290 46.509 -13.236 1.00 22.70 149 MET A O 1
ATOM 862 N N . THR A 1 108 ? 4.980 44.586 -14.347 1.00 19.97 150 THR A N 1
ATOM 863 C CA . THR A 1 108 ? 5.867 45.092 -15.400 1.00 22.11 150 THR A CA 1
ATOM 864 C C . THR A 1 108 ? 5.221 46.261 -16.133 1.00 24.05 150 THR A C 1
ATOM 865 O O . THR A 1 108 ? 5.906 47.243 -16.487 1.00 23.32 150 THR A O 1
ATOM 869 N N . TYR A 1 109 ? 3.905 46.186 -16.373 1.00 21.74 151 TYR A N 1
ATOM 870 C CA . TYR A 1 109 ? 3.241 47.269 -17.096 1.00 23.63 151 TYR A CA 1
ATOM 871 C C . TYR A 1 109 ? 3.311 48.565 -16.308 1.00 24.63 151 TYR A C 1
ATOM 872 O O . TYR A 1 109 ? 3.510 49.649 -16.877 1.00 25.69 151 TYR A O 1
ATOM 881 N N . PHE A 1 110 ? 3.105 48.471 -14.997 1.00 22.80 152 PHE A N 1
ATOM 882 C CA . PHE A 1 110 ? 3.204 49.631 -14.123 1.00 28.23 152 PHE A CA 1
ATOM 883 C C . PHE A 1 110 ? 4.595 50.261 -14.190 1.00 24.03 152 PHE A C 1
ATOM 884 O O . PHE A 1 110 ? 4.739 51.466 -14.452 1.00 27.02 152 PHE A O 1
ATOM 892 N N . ALA A 1 111 ? 5.636 49.445 -13.992 1.00 23.49 153 ALA A N 1
ATOM 893 C CA . ALA A 1 111 ? 7.005 49.960 -13.950 1.00 25.66 153 ALA A CA 1
ATOM 894 C C . ALA A 1 111 ? 7.394 50.599 -15.279 1.00 28.68 153 ALA A C 1
ATOM 895 O O . ALA A 1 111 ? 8.076 51.640 -15.319 1.00 27.75 153 ALA A O 1
ATOM 897 N N . GLU A 1 112 ? 6.911 50.022 -16.376 1.00 25.39 154 GLU A N 1
ATOM 898 C CA . GLU A 1 112 ? 7.239 50.522 -17.707 1.00 32.64 154 GLU A CA 1
ATOM 899 C C . GLU A 1 112 ? 6.502 51.818 -18.048 1.00 33.25 154 GLU A C 1
ATOM 900 O O . GLU A 1 112 ? 7.019 52.624 -18.828 1.00 36.53 154 GLU A O 1
ATOM 906 N N . THR A 1 113 ? 5.326 52.076 -17.460 1.00 28.16 155 THR A N 1
ATOM 907 C CA . THR A 1 113 ? 4.467 53.126 -17.995 1.00 31.30 155 THR A CA 1
ATOM 908 C C . THR A 1 113 ? 3.883 54.120 -16.986 1.00 31.04 155 THR A C 1
ATOM 909 O O . THR A 1 113 ? 3.288 55.110 -17.424 1.00 32.68 155 THR A O 1
ATOM 913 N N . VAL A 1 114 ? 4.042 53.918 -15.673 1.00 33.01 156 VAL A N 1
ATOM 914 C CA . VAL A 1 114 ? 3.420 54.823 -14.708 1.00 29.00 156 VAL A CA 1
ATOM 915 C C . VAL A 1 114 ? 4.006 56.227 -14.842 1.00 36.00 156 VAL A C 1
ATOM 916 O O . VAL A 1 114 ? 5.195 56.402 -15.126 1.00 31.63 156 VAL A O 1
ATOM 920 N N . LYS A 1 115 ? 3.158 57.240 -14.662 1.00 38.31 157 LYS A N 1
ATOM 921 C CA . LYS A 1 115 ? 3.592 58.640 -14.618 1.00 39.97 157 LYS A CA 1
ATOM 922 C C . LYS A 1 115 ? 3.650 59.049 -13.153 1.00 36.98 157 LYS A C 1
ATOM 923 O O . LYS A 1 115 ? 2.627 59.360 -12.549 1.00 35.74 157 LYS A O 1
ATOM 929 N N . LEU A 1 116 ? 4.844 59.032 -12.578 1.00 35.31 158 LEU A N 1
ATOM 930 C CA . LEU A 1 116 ? 4.996 59.293 -11.159 1.00 34.55 158 LEU A CA 1
ATOM 931 C C . LEU A 1 116 ? 4.911 60.790 -10.881 1.00 39.81 158 LEU A C 1
ATOM 932 O O . LEU A 1 116 ? 5.502 61.605 -11.593 1.00 36.65 158 LEU A O 1
ATOM 937 N N . GLN A 1 117 ? 4.182 61.145 -9.824 1.00 31.78 159 GLN A N 1
ATOM 938 C CA . GLN A 1 117 ? 3.987 62.557 -9.506 1.00 39.31 159 GLN A CA 1
ATOM 939 C C . GLN A 1 117 ? 5.304 63.238 -9.164 1.00 46.28 159 GLN A C 1
ATOM 940 O O . GLN A 1 117 ? 5.458 64.452 -9.379 1.00 43.45 159 GLN A O 1
ATOM 946 N N . PHE A 1 118 ? 6.272 62.477 -8.657 1.00 40.42 160 PHE A N 1
ATOM 947 C CA . PHE A 1 118 ? 7.550 63.042 -8.253 1.00 50.26 160 PHE A CA 1
ATOM 948 C C . PHE A 1 118 ? 8.587 63.070 -9.371 1.00 40.95 160 PHE A C 1
ATOM 949 O O . PHE A 1 118 ? 9.636 63.704 -9.200 1.00 43.63 160 PHE A O 1
ATOM 957 N N . ASP A 1 119 ? 8.315 62.437 -10.516 1.00 42.44 161 ASP A N 1
ATOM 958 C CA . ASP A 1 119 ? 9.171 62.597 -11.693 1.00 47.26 161 ASP A CA 1
ATOM 959 C C . ASP A 1 119 ? 8.316 62.520 -12.955 1.00 53.92 161 ASP A C 1
ATOM 960 O O . ASP A 1 119 ? 8.090 61.428 -13.484 1.00 56.00 161 ASP A O 1
ATOM 965 N N . ASN A 1 120 ? 7.934 63.688 -13.473 1.00 60.30 162 ASN A N 1
ATOM 966 C CA . ASN A 1 120 ? 7.048 63.766 -14.628 1.00 73.89 162 ASN A CA 1
ATOM 967 C C . ASN A 1 120 ? 7.718 63.326 -15.926 1.00 72.85 162 ASN A C 1
ATOM 968 O O . ASN A 1 120 ? 7.016 63.075 -16.911 1.00 73.93 162 ASN A O 1
ATOM 973 N N . SER A 1 121 ? 9.045 63.226 -15.959 1.00 63.86 163 SER A N 1
ATOM 974 C CA . SER A 1 121 ? 9.718 62.719 -17.143 1.00 49.18 163 SER A CA 1
ATOM 975 C C . SER A 1 121 ? 9.595 61.197 -17.200 1.00 53.26 163 SER A C 1
ATOM 976 O O . SER A 1 121 ? 8.933 60.565 -16.375 1.00 58.69 163 SER A O 1
ATOM 979 N N . SER A 1 122 ? 10.237 60.596 -18.195 1.00 53.93 164 SER A N 1
ATOM 980 C CA . SER A 1 122 ? 10.347 59.146 -18.267 1.00 46.95 164 SER A CA 1
ATOM 981 C C . SER A 1 122 ? 11.546 58.619 -17.480 1.00 41.50 164 SER A C 1
ATOM 982 O O . SER A 1 122 ? 11.755 57.400 -17.412 1.00 39.24 164 SER A O 1
ATOM 985 N N . ARG A 1 123 ? 12.317 59.516 -16.862 1.00 35.54 165 ARG A N 1
ATOM 986 C CA . ARG A 1 123 ? 13.626 59.184 -16.324 1.00 37.38 165 ARG A CA 1
ATOM 987 C C . ARG A 1 123 ? 13.577 58.226 -15.152 1.00 37.46 165 ARG A C 1
ATOM 988 O O . ARG A 1 123 ? 14.629 57.683 -14.790 1.00 40.79 165 ARG A O 1
ATOM 996 N N . SER A 1 124 ? 12.415 58.028 -14.536 1.00 35.33 166 SER A N 1
ATOM 997 C CA . SER A 1 124 ? 12.269 57.131 -13.398 1.00 32.65 166 SER A CA 1
ATOM 998 C C . SER A 1 124 ? 11.489 55.871 -13.732 1.00 36.53 166 SER A C 1
ATOM 999 O O . SER A 1 124 ? 11.283 55.028 -12.850 1.00 32.44 166 SER A O 1
ATOM 1002 N N . ASN A 1 125 ? 11.036 55.719 -14.968 1.00 32.79 167 ASN A N 1
ATOM 1003 C CA . ASN A 1 125 ? 10.393 54.464 -15.314 1.00 30.49 167 ASN A CA 1
ATOM 1004 C C . ASN A 1 125 ? 11.437 53.375 -15.539 1.00 32.46 167 ASN A C 1
ATOM 1005 O O . ASN A 1 125 ? 12.632 53.642 -15.646 1.00 31.23 167 ASN A O 1
ATOM 1010 N N . ALA A 1 126 ? 10.966 52.126 -15.650 1.00 27.31 168 ALA A N 1
ATOM 1011 C CA . ALA A 1 126 ? 11.893 51.002 -15.619 1.00 30.06 168 ALA A CA 1
ATOM 1012 C C . ALA A 1 126 ? 12.756 50.889 -16.869 1.00 27.13 168 ALA A C 1
ATOM 1013 O O . ALA A 1 126 ? 13.805 50.249 -16.802 1.00 30.24 168 ALA A O 1
ATOM 1015 N N . GLN A 1 127 ? 12.374 51.500 -17.993 1.00 29.29 169 GLN A N 1
ATOM 1016 C CA . GLN A 1 127 ? 13.286 51.509 -19.140 1.00 35.30 169 GLN A CA 1
ATOM 1017 C C . GLN A 1 127 ? 14.488 52.409 -18.935 1.00 34.26 169 GLN A C 1
ATOM 1018 O O . GLN A 1 127 ? 15.455 52.310 -19.703 1.00 38.86 169 GLN A O 1
ATOM 1024 N N . ASN A 1 128 ? 14.437 53.311 -17.966 1.00 37.51 170 ASN A N 1
ATOM 1025 C CA . ASN A 1 128 ? 15.461 54.333 -17.829 1.00 40.37 170 ASN A CA 1
ATOM 1026 C C . ASN A 1 128 ? 16.129 54.370 -16.465 1.00 39.33 170 ASN A C 1
ATOM 1027 O O . ASN A 1 128 ? 17.102 55.117 -16.296 1.00 32.04 170 ASN A O 1
ATOM 1032 N N . ALA A 1 129 ? 15.644 53.595 -15.499 1.00 28.45 171 ALA A N 1
ATOM 1033 C CA . ALA A 1 129 ? 16.175 53.569 -14.145 1.00 25.48 171 ALA A CA 1
ATOM 1034 C C . ALA A 1 129 ? 16.002 52.160 -13.602 1.00 24.25 171 ALA A C 1
ATOM 1035 O O . ALA A 1 129 ? 15.117 51.428 -14.056 1.00 26.84 171 ALA A O 1
ATOM 1037 N N . PRO A 1 130 ? 16.834 51.746 -12.650 1.00 24.06 172 PRO A N 1
ATOM 1038 C CA . PRO A 1 130 ? 16.775 50.348 -12.195 1.00 23.14 172 PRO A CA 1
ATOM 1039 C C . PRO A 1 130 ? 15.678 50.155 -11.165 1.00 26.22 172 PRO A C 1
ATOM 1040 O O . PRO A 1 130 ? 15.709 50.763 -10.093 1.00 25.01 172 PRO A O 1
ATOM 1044 N N . TRP A 1 131 ? 14.716 49.290 -11.473 1.00 22.98 173 TRP A N 1
ATOM 1045 C CA . TRP A 1 131 ? 13.671 48.982 -10.505 1.00 21.91 173 TRP A CA 1
ATOM 1046 C C . TRP A 1 131 ? 14.008 47.683 -9.784 1.00 23.49 173 TRP A C 1
ATOM 1047 O O . TRP A 1 131 ? 14.298 46.671 -10.436 1.00 23.71 173 TRP A O 1
ATOM 1058 N N . VAL A 1 132 ? 13.922 47.703 -8.449 1.00 24.83 174 VAL A N 1
ATOM 1059 C CA . VAL A 1 132 ? 14.205 46.531 -7.624 1.00 21.34 174 VAL A CA 1
ATOM 1060 C C . VAL A 1 132 ? 12.889 46.040 -7.046 1.00 22.27 174 VAL A C 1
ATOM 1061 O O . VAL A 1 132 ? 12.251 46.756 -6.276 1.00 23.79 174 VAL A O 1
ATOM 1065 N N . MET A 1 133 ? 12.472 44.835 -7.414 1.00 19.48 175 MET A N 1
ATOM 1066 C CA . MET A 1 133 ? 11.186 44.321 -6.947 1.00 15.78 175 MET A CA 1
ATOM 1067 C C . MET A 1 133 ? 11.457 43.488 -5.709 1.00 21.45 175 MET A C 1
ATOM 1068 O O . MET A 1 133 ? 12.308 42.597 -5.733 1.00 24.06 175 MET A O 1
ATOM 1073 N N . VAL A 1 134 ? 10.739 43.763 -4.635 1.00 21.02 176 VAL A N 1
ATOM 1074 C CA . VAL A 1 134 ? 10.975 43.096 -3.358 1.00 21.03 176 VAL A CA 1
ATOM 1075 C C . VAL A 1 134 ? 9.642 42.510 -2.903 1.00 23.41 176 VAL A C 1
ATOM 1076 O O . VAL A 1 134 ? 8.603 43.160 -3.043 1.00 24.42 176 VAL A O 1
ATOM 1080 N N . GLY A 1 135 ? 9.655 41.287 -2.385 1.00 21.89 177 GLY A N 1
ATOM 1081 C CA . GLY A 1 135 ? 8.412 40.683 -1.919 1.00 20.81 177 GLY A CA 1
ATOM 1082 C C . GLY A 1 135 ? 8.661 39.644 -0.851 1.00 21.33 177 GLY A C 1
ATOM 1083 O O . GLY A 1 135 ? 9.679 38.950 -0.863 1.00 22.72 177 GLY A O 1
ATOM 1084 N N . GLY A 1 136 ? 7.715 39.528 0.079 1.00 23.32 178 GLY A N 1
ATOM 1085 C CA . GLY A 1 136 ? 7.720 38.456 1.051 1.00 20.94 178 GLY A CA 1
ATOM 1086 C C . GLY A 1 136 ? 6.434 37.655 0.941 1.00 21.83 178 GLY A C 1
ATOM 1087 O O . GLY A 1 136 ? 5.419 38.166 0.498 1.00 24.25 178 GLY A O 1
ATOM 1088 N N . SER A 1 137 ? 6.494 36.389 1.332 1.00 21.72 179 SER A N 1
ATOM 1089 C CA . SER A 1 137 ? 5.295 35.515 1.326 1.00 23.06 179 SER A CA 1
ATOM 1090 C C . SER A 1 137 ? 4.805 35.406 -0.126 1.00 25.47 179 SER A C 1
ATOM 1091 O O . SER A 1 137 ? 5.642 35.256 -1.030 1.00 21.94 179 SER A O 1
ATOM 1094 N N . TYR A 1 138 ? 3.491 35.430 -0.381 1.00 22.82 180 TYR A N 1
ATOM 1095 C CA . TYR A 1 138 ? 3.020 35.300 -1.756 1.00 21.48 180 TYR A CA 1
ATOM 1096 C C . TYR A 1 138 ? 3.625 36.375 -2.648 1.00 22.34 180 TYR A C 1
ATOM 1097 O O . TYR A 1 138 ? 3.978 36.098 -3.795 1.00 23.75 180 TYR A O 1
ATOM 1106 N N . SER A 1 139 ? 3.745 37.610 -2.161 1.00 22.54 181 SER A N 1
ATOM 1107 C CA . SER A 1 139 ? 4.337 38.616 -3.041 1.00 20.17 181 SER A CA 1
ATOM 1108 C C . SER A 1 139 ? 5.823 38.343 -3.332 1.00 19.75 181 SER A C 1
ATOM 1109 O O . SER A 1 139 ? 6.345 38.790 -4.365 1.00 23.62 181 SER A O 1
ATOM 1112 N N . GLY A 1 140 ? 6.513 37.599 -2.477 1.00 20.14 182 GLY A N 1
ATOM 1113 C CA . GLY A 1 140 ? 7.850 37.147 -2.833 1.00 19.62 182 GLY A CA 1
ATOM 1114 C C . GLY A 1 140 ? 7.834 36.137 -3.965 1.00 20.39 182 GLY A C 1
ATOM 1115 O O . GLY A 1 140 ? 8.734 36.117 -4.801 1.00 20.48 182 GLY A O 1
ATOM 1116 N N . ALA A 1 141 ? 6.814 35.277 -4.008 1.00 17.91 183 ALA A N 1
ATOM 1117 C CA . ALA A 1 141 ? 6.696 34.386 -5.156 1.00 19.84 183 ALA A CA 1
ATOM 1118 C C . ALA A 1 141 ? 6.330 35.185 -6.400 1.00 19.18 183 ALA A C 1
ATOM 1119 O O . ALA A 1 141 ? 6.870 34.952 -7.488 1.00 21.42 183 ALA A O 1
ATOM 1121 N N . LEU A 1 142 ? 5.407 36.136 -6.249 1.00 19.65 184 LEU A N 1
ATOM 1122 C CA . LEU A 1 142 ? 5.107 37.033 -7.361 1.00 20.65 184 LEU A CA 1
ATOM 1123 C C . LEU A 1 142 ? 6.378 37.667 -7.880 1.00 21.00 184 LEU A C 1
ATOM 1124 O O . LEU A 1 142 ? 6.584 37.773 -9.099 1.00 20.83 184 LEU A O 1
ATOM 1129 N N . THR A 1 143 ? 7.249 38.091 -6.961 1.00 20.18 185 THR A N 1
ATOM 1130 C CA . THR A 1 143 ? 8.533 38.679 -7.346 1.00 19.02 185 THR A CA 1
ATOM 1131 C C . THR A 1 143 ? 9.401 37.673 -8.100 1.00 22.89 185 THR A C 1
ATOM 1132 O O . THR A 1 143 ? 9.918 37.976 -9.180 1.00 20.08 185 THR A O 1
ATOM 1136 N N . ALA A 1 144 ? 9.618 36.480 -7.531 1.00 22.06 186 ALA A N 1
ATOM 1137 C CA . ALA A 1 144 ? 10.437 35.508 -8.248 1.00 21.57 186 ALA A CA 1
ATOM 1138 C C . ALA A 1 144 ? 9.802 35.092 -9.575 1.00 22.02 186 ALA A C 1
ATOM 1139 O O . ALA A 1 144 ? 10.498 34.956 -10.591 1.00 23.94 186 ALA A O 1
ATOM 1141 N N . TRP A 1 145 ? 8.494 34.841 -9.574 1.00 16.57 187 TRP A N 1
ATOM 1142 C CA . TRP A 1 145 ? 7.817 34.433 -10.798 1.00 22.81 187 TRP A CA 1
ATOM 1143 C C . TRP A 1 145 ? 7.888 35.510 -11.873 1.00 19.72 187 TRP A C 1
ATOM 1144 O O . TRP A 1 145 ? 7.868 35.192 -13.072 1.00 23.55 187 TRP A O 1
ATOM 1155 N N . THR A 1 146 ? 7.990 36.783 -11.479 1.00 19.50 188 THR A N 1
ATOM 1156 C CA . THR A 1 146 ? 8.133 37.831 -12.491 1.00 20.35 188 THR A CA 1
ATOM 1157 C C . THR A 1 146 ? 9.476 37.713 -13.198 1.00 24.43 188 THR A C 1
ATOM 1158 O O . THR A 1 146 ? 9.560 37.830 -14.432 1.00 21.84 188 THR A O 1
ATOM 1162 N N . GLU A 1 147 ? 10.550 37.482 -12.436 1.00 21.74 189 GLU A N 1
ATOM 1163 C CA . GLU A 1 147 ? 11.855 37.217 -13.048 1.00 19.35 189 GLU A CA 1
ATOM 1164 C C . GLU A 1 147 ? 11.784 35.996 -13.967 1.00 24.67 189 GLU A C 1
ATOM 1165 O O . GLU A 1 147 ? 12.466 35.934 -15.001 1.00 22.51 189 GLU A O 1
ATOM 1171 N N . SER A 1 148 ? 10.982 35.001 -13.586 1.00 20.24 190 SER A N 1
ATOM 1172 C CA . SER A 1 148 ? 10.891 33.779 -14.388 1.00 22.20 190 SER A CA 1
ATOM 1173 C C . SER A 1 148 ? 10.108 34.011 -15.681 1.00 26.28 190 SER A C 1
ATOM 1174 O O . SER A 1 148 ? 10.542 33.594 -16.757 1.00 25.43 190 SER A O 1
ATOM 1177 N N . ILE A 1 149 ? 8.951 34.653 -15.579 1.00 21.36 191 ILE A N 1
ATOM 1178 C CA . ILE A 1 149 ? 7.950 34.726 -16.651 1.00 24.37 191 ILE A CA 1
ATOM 1179 C C . ILE A 1 149 ? 8.127 35.961 -17.502 1.00 26.14 191 ILE A C 1
ATOM 1180 O O . ILE A 1 149 ? 7.898 35.922 -18.703 1.00 26.14 191 ILE A O 1
ATOM 1185 N N . ALA A 1 150 ? 8.473 37.084 -16.895 1.00 20.70 192 ALA A N 1
ATOM 1186 C CA . ALA A 1 150 ? 8.507 38.368 -17.595 1.00 19.95 192 ALA A CA 1
ATOM 1187 C C . ALA A 1 150 ? 9.773 39.149 -17.263 1.00 24.56 192 ALA A C 1
ATOM 1188 O O . ALA A 1 150 ? 9.703 40.322 -16.893 1.00 25.75 192 ALA A O 1
ATOM 1190 N N . PRO A 1 151 ? 10.957 38.560 -17.459 1.00 24.03 193 PRO A N 1
ATOM 1191 C CA . PRO A 1 151 ? 12.193 39.305 -17.170 1.00 25.03 193 PRO A CA 1
ATOM 1192 C C . PRO A 1 151 ? 12.384 40.448 -18.166 1.00 26.13 193 PRO A C 1
ATOM 1193 O O . PRO A 1 151 ? 11.749 40.525 -19.218 1.00 26.08 193 PRO A O 1
ATOM 1197 N N . GLY A 1 152 ? 13.277 41.362 -17.815 1.00 24.63 194 GLY A N 1
ATOM 1198 C CA . GLY A 1 152 ? 13.649 42.428 -18.718 1.00 23.32 194 GLY A CA 1
ATOM 1199 C C . GLY A 1 152 ? 13.037 43.766 -18.395 1.00 26.08 194 GLY A C 1
ATOM 1200 O O . GLY A 1 152 ? 13.391 44.758 -19.033 1.00 29.59 194 GLY A O 1
ATOM 1201 N N . THR A 1 153 ? 12.114 43.840 -17.441 1.00 24.56 195 THR A N 1
ATOM 1202 C CA . THR A 1 153 ? 11.632 45.152 -17.010 1.00 22.69 195 THR A CA 1
ATOM 1203 C C . THR A 1 153 ? 12.306 45.571 -15.703 1.00 22.90 195 THR A C 1
ATOM 1204 O O . THR A 1 153 ? 13.023 46.578 -15.646 1.00 24.22 195 THR A O 1
ATOM 1208 N N . PHE A 1 154 ? 12.111 44.785 -14.655 1.00 23.71 196 PHE A N 1
ATOM 1209 C CA . PHE A 1 154 ? 12.807 45.006 -13.404 1.00 23.33 196 PHE A CA 1
ATOM 1210 C C . PHE A 1 154 ? 14.286 44.718 -13.566 1.00 25.67 196 PHE A C 1
ATOM 1211 O O . PHE A 1 154 ? 14.685 43.892 -14.389 1.00 24.98 196 PHE A O 1
ATOM 1219 N N . TRP A 1 155 ? 15.098 45.427 -12.769 1.00 20.78 197 TRP A N 1
ATOM 1220 C CA . TRP A 1 155 ? 16.538 45.241 -12.791 1.00 22.50 197 TRP A CA 1
ATOM 1221 C C . TRP A 1 155 ? 16.994 44.169 -11.815 1.00 24.94 197 TRP A C 1
ATOM 1222 O O . TRP A 1 155 ? 17.920 43.408 -12.136 1.00 21.80 197 TRP A O 1
ATOM 1233 N N . ALA A 1 156 ? 16.362 44.093 -10.642 1.00 20.45 198 ALA A N 1
ATOM 1234 C CA . ALA A 1 156 ? 16.776 43.125 -9.627 1.00 24.16 198 ALA A CA 1
ATOM 1235 C C . ALA A 1 156 ? 15.576 42.749 -8.784 1.00 20.50 198 ALA A C 1
ATOM 1236 O O . ALA A 1 156 ? 14.560 43.458 -8.763 1.00 19.67 198 ALA A O 1
ATOM 1238 N N . TYR A 1 157 ? 15.720 41.629 -8.070 1.00 20.84 199 TYR A N 1
ATOM 1239 C CA . TYR A 1 157 ? 14.637 40.981 -7.359 1.00 17.73 199 TYR A CA 1
ATOM 1240 C C . TYR A 1 157 ? 15.119 40.412 -6.036 1.00 23.64 199 TYR A C 1
ATOM 1241 O O . TYR A 1 157 ? 16.168 39.760 -5.976 1.00 21.35 199 TYR A O 1
ATOM 1250 N N . HIS A 1 158 ? 14.296 40.559 -4.998 1.00 20.02 200 HIS A N 1
ATOM 1251 C CA . HIS A 1 158 ? 14.544 39.849 -3.743 1.00 19.42 200 HIS A CA 1
ATOM 1252 C C . HIS A 1 158 ? 13.261 39.165 -3.304 1.00 19.24 200 HIS A C 1
ATOM 1253 O O . HIS A 1 158 ? 12.216 39.821 -3.163 1.00 20.12 200 HIS A O 1
ATOM 1260 N N . ALA A 1 159 ? 13.328 37.839 -3.140 1.00 19.82 201 ALA A N 1
ATOM 1261 C CA . ALA A 1 159 ? 12.201 37.034 -2.693 1.00 20.30 201 ALA A CA 1
ATOM 1262 C C . ALA A 1 159 ? 12.502 36.411 -1.338 1.00 22.95 201 ALA A C 1
ATOM 1263 O O . ALA A 1 159 ? 13.427 35.594 -1.220 1.00 22.74 201 ALA A O 1
ATOM 1265 N N . THR A 1 160 ? 11.728 36.780 -0.317 1.00 22.63 202 THR A N 1
ATOM 1266 C CA . THR A 1 160 ? 11.905 36.197 1.014 1.00 19.21 202 THR A CA 1
ATOM 1267 C C . THR A 1 160 ? 10.660 35.390 1.394 1.00 21.47 202 THR A C 1
ATOM 1268 O O . THR A 1 160 ? 9.524 35.809 1.142 1.00 20.41 202 THR A O 1
ATOM 1272 N N . SER A 1 161 ? 10.882 34.193 1.934 1.00 21.25 203 SER A N 1
ATOM 1273 C CA . SER A 1 161 ? 9.816 33.256 2.260 1.00 20.09 203 SER A CA 1
ATOM 1274 C C . SER A 1 161 ? 8.802 33.060 1.122 1.00 20.09 203 SER A C 1
ATOM 1275 O O . SER A 1 161 ? 7.596 33.102 1.338 1.00 22.17 203 SER A O 1
ATOM 1278 N N . ALA A 1 162 ? 9.303 32.773 -0.115 1.00 18.48 204 ALA A N 1
ATOM 1279 C CA . ALA A 1 162 ? 8.429 32.785 -1.267 1.00 17.93 204 ALA A CA 1
ATOM 1280 C C . ALA A 1 162 ? 7.910 31.386 -1.587 1.00 18.36 204 ALA A C 1
ATOM 1281 O O . ALA A 1 162 ? 8.717 30.456 -1.770 1.00 22.40 204 ALA A O 1
ATOM 1283 N N . PRO A 1 163 ? 6.592 31.206 -1.674 1.00 18.66 205 PRO A N 1
ATOM 1284 C CA . PRO A 1 163 ? 6.000 29.912 -2.037 1.00 18.01 205 PRO A CA 1
ATOM 1285 C C . PRO A 1 163 ? 5.993 29.717 -3.553 1.00 18.64 205 PRO A C 1
ATOM 1286 O O . PRO A 1 163 ? 4.974 29.788 -4.236 1.00 19.93 205 PRO A O 1
ATOM 1290 N N . VAL A 1 164 ? 7.166 29.455 -4.138 1.00 18.53 206 VAL A N 1
ATOM 1291 C CA . VAL A 1 164 ? 7.194 29.375 -5.600 1.00 16.75 206 VAL A CA 1
ATOM 1292 C C . VAL A 1 164 ? 6.719 28.041 -6.147 1.00 18.27 206 VAL A C 1
ATOM 1293 O O . VAL A 1 164 ? 6.465 27.972 -7.340 1.00 20.38 206 VAL A O 1
ATOM 1297 N N . GLU A 1 165 ? 6.513 27.015 -5.303 1.00 20.46 207 GLU A N 1
ATOM 1298 C CA . GLU A 1 165 ? 6.051 25.689 -5.732 1.00 22.83 207 GLU A CA 1
ATOM 1299 C C . GLU A 1 165 ? 4.610 25.454 -5.278 1.00 21.59 207 GLU A C 1
ATOM 1300 O O . GLU A 1 165 ? 4.369 25.339 -4.074 1.00 19.31 207 GLU A O 1
ATOM 1306 N N . ALA A 1 166 ? 3.660 25.319 -6.221 1.00 17.79 208 ALA A N 1
ATOM 1307 C CA . ALA A 1 166 ? 2.300 24.911 -5.834 1.00 17.44 208 ALA A CA 1
ATOM 1308 C C . ALA A 1 166 ? 2.312 23.463 -5.360 1.00 17.40 208 ALA A C 1
ATOM 1309 O O . ALA A 1 166 ? 2.964 22.613 -5.977 1.00 19.14 208 ALA A O 1
ATOM 1311 N N . ILE A 1 167 ? 1.622 23.190 -4.240 1.00 19.42 209 ILE A N 1
ATOM 1312 C CA . ILE A 1 167 ? 1.564 21.860 -3.630 1.00 19.77 209 ILE A CA 1
ATOM 1313 C C . ILE A 1 167 ? 0.137 21.646 -3.153 1.00 21.01 209 ILE A C 1
ATOM 1314 O O . ILE A 1 167 ? -0.411 22.501 -2.448 1.00 20.35 209 ILE A O 1
ATOM 1319 N N . TYR A 1 168 ? -0.461 20.517 -3.542 1.00 18.92 210 TYR A N 1
ATOM 1320 C CA . TYR A 1 168 ? -1.848 20.199 -3.154 1.00 17.24 210 TYR A CA 1
ATOM 1321 C C . TYR A 1 168 ? -1.974 19.851 -1.674 1.00 17.98 210 TYR A C 1
ATOM 1322 O O . TYR A 1 168 ? -2.703 20.515 -0.928 1.00 20.43 210 TYR A O 1
ATOM 1331 N N . ASP A 1 169 ? -1.329 18.780 -1.253 1.00 21.37 211 ASP A N 1
ATOM 1332 C CA . ASP A 1 169 ? -1.395 18.300 0.128 1.00 21.18 211 ASP A CA 1
ATOM 1333 C C . ASP A 1 169 ? -0.166 18.855 0.832 1.00 19.21 211 ASP A C 1
ATOM 1334 O O . ASP A 1 169 ? 0.874 18.203 0.915 1.00 19.66 211 ASP A O 1
ATOM 1339 N N . PHE A 1 170 ? -0.265 20.129 1.232 1.00 21.43 212 PHE A N 1
ATOM 1340 C CA . PHE A 1 170 ? 0.848 20.861 1.842 1.00 23.33 212 PHE A CA 1
ATOM 1341 C C . PHE A 1 170 ? 0.906 20.586 3.343 1.00 22.50 212 PHE A C 1
ATOM 1342 O O . PHE A 1 170 ? 0.828 21.487 4.179 1.00 19.27 212 PHE A O 1
ATOM 1350 N N . TRP A 1 171 ? 1.020 19.300 3.669 1.00 19.50 213 TRP A N 1
ATOM 1351 C CA . TRP A 1 171 ? 1.208 18.927 5.060 1.00 21.73 213 TRP A CA 1
ATOM 1352 C C . TRP A 1 171 ? 2.521 19.469 5.600 1.00 26.06 213 TRP A C 1
ATOM 1353 O O . TRP A 1 171 ? 2.661 19.621 6.826 1.00 21.50 213 TRP A O 1
ATOM 1364 N N . GLN A 1 172 ? 3.475 19.787 4.716 1.00 20.54 214 GLN A N 1
ATOM 1365 C CA . GLN A 1 172 ? 4.783 20.262 5.125 1.00 19.77 214 GLN A CA 1
ATOM 1366 C C . GLN A 1 172 ? 4.730 21.663 5.733 1.00 22.19 214 GLN A C 1
ATOM 1367 O O . GLN A 1 172 ? 5.739 22.109 6.305 1.00 22.55 214 GLN A O 1
ATOM 1373 N N . TYR A 1 173 ? 3.600 22.372 5.578 1.00 18.25 215 TYR A N 1
ATOM 1374 C CA . TYR A 1 173 ? 3.392 23.635 6.270 1.00 20.29 215 TYR A CA 1
ATOM 1375 C C . TYR A 1 173 ? 3.772 23.497 7.729 1.00 21.96 215 TYR A C 1
ATOM 1376 O O . TYR A 1 173 ? 4.449 24.370 8.310 1.00 20.31 215 TYR A O 1
ATOM 1385 N N . PHE A 1 174 ? 3.391 22.368 8.326 1.00 21.78 216 PHE A N 1
ATOM 1386 C CA . PHE A 1 174 ? 3.574 22.194 9.762 1.00 18.40 216 PHE A CA 1
ATOM 1387 C C . PHE A 1 174 ? 4.925 21.604 10.117 1.00 23.27 216 PHE A C 1
ATOM 1388 O O . PHE A 1 174 ? 5.293 21.599 11.301 1.00 26.89 216 PHE A O 1
ATOM 1396 N N . TYR A 1 175 ? 5.688 21.138 9.124 1.00 22.53 217 TYR A N 1
ATOM 1397 C CA . TYR A 1 175 ? 6.938 20.452 9.439 1.00 25.41 217 TYR A CA 1
ATOM 1398 C C . TYR A 1 175 ? 7.957 21.390 10.073 1.00 29.48 217 TYR A C 1
ATOM 1399 O O . TYR A 1 175 ? 8.580 20.997 11.070 1.00 24.58 217 TYR A O 1
ATOM 1408 N N . PRO A 1 176 ? 8.182 22.613 9.580 1.00 24.71 218 PRO A N 1
ATOM 1409 C CA . PRO A 1 176 ? 9.170 23.475 10.259 1.00 28.79 218 PRO A CA 1
ATOM 1410 C C . PRO A 1 176 ? 8.709 23.910 11.628 1.00 26.57 218 PRO A C 1
ATOM 1411 O O . PRO A 1 176 ? 9.543 24.197 12.501 1.00 26.46 218 PRO A O 1
ATOM 1415 N N . ILE A 1 177 ? 7.400 23.970 11.849 1.00 24.03 219 ILE A N 1
ATOM 1416 C CA . ILE A 1 177 ? 6.903 24.299 13.178 1.00 24.90 219 ILE A CA 1
ATOM 1417 C C . ILE A 1 177 ? 7.234 23.177 14.151 1.00 26.50 219 ILE A C 1
ATOM 1418 O O . ILE A 1 177 ? 7.719 23.420 15.260 1.00 25.13 219 ILE A O 1
ATOM 1423 N N . GLN A 1 178 ? 6.979 21.935 13.737 1.00 20.84 220 GLN A N 1
ATOM 1424 C CA . GLN A 1 178 ? 7.366 20.771 14.527 1.00 23.22 220 GLN A CA 1
ATOM 1425 C C . GLN A 1 178 ? 8.862 20.769 14.823 1.00 28.89 220 GLN A C 1
ATOM 1426 O O . GLN A 1 178 ? 9.286 20.388 15.923 1.00 27.46 220 GLN A O 1
ATOM 1432 N N . GLN A 1 179 ? 9.680 21.191 13.851 1.00 25.93 221 GLN A N 1
ATOM 1433 C CA . GLN A 1 179 ? 11.126 21.228 14.063 1.00 25.55 221 GLN A CA 1
ATOM 1434 C C . GLN A 1 179 ? 11.544 22.357 14.994 1.00 24.98 221 GLN A C 1
ATOM 1435 O O . GLN A 1 179 ? 12.528 22.213 15.725 1.00 30.18 221 GLN A O 1
ATOM 1441 N N . GLY A 1 180 ? 10.839 23.477 14.979 1.00 23.97 222 GLY A N 1
ATOM 1442 C CA . GLY A 1 180 ? 11.288 24.615 15.754 1.00 26.59 222 GLY A CA 1
ATOM 1443 C C . GLY A 1 180 ? 10.746 24.632 17.170 1.00 35.48 222 GLY A C 1
ATOM 1444 O O . GLY A 1 180 ? 11.362 25.206 18.085 1.00 29.58 222 GLY A O 1
ATOM 1445 N N . MET A 1 181 ? 9.583 24.016 17.365 1.00 29.85 223 MET A N 1
ATOM 1446 C CA . MET A 1 181 ? 9.003 24.027 18.700 1.00 29.88 223 MET A CA 1
ATOM 1447 C C . MET A 1 181 ? 9.762 23.102 19.652 1.00 31.26 223 MET A C 1
ATOM 1448 O O . MET A 1 181 ? 10.573 22.254 19.256 1.00 28.37 223 MET A O 1
ATOM 1453 N N . ALA A 1 182 ? 9.498 23.307 20.938 1.00 25.85 224 ALA A N 1
ATOM 1454 C CA . ALA A 1 182 ? 10.134 22.530 21.999 1.00 25.15 224 ALA A CA 1
ATOM 1455 C C . ALA A 1 182 ? 9.766 21.059 21.877 1.00 28.08 224 ALA A C 1
ATOM 1456 O O . ALA A 1 182 ? 8.683 20.699 21.392 1.00 31.84 224 ALA A O 1
ATOM 1458 N N . GLN A 1 183 ? 10.703 20.203 22.284 1.00 29.98 225 GLN A N 1
ATOM 1459 C CA . GLN A 1 183 ? 10.519 18.763 22.147 1.00 27.86 225 GLN A CA 1
ATOM 1460 C C . GLN A 1 183 ? 9.293 18.272 22.898 1.00 30.25 225 GLN A C 1
ATOM 1461 O O . GLN A 1 183 ? 8.550 17.424 22.392 1.00 28.61 225 GLN A O 1
ATOM 1467 N N . ASN A 1 184 ? 9.101 18.729 24.148 1.00 27.20 226 ASN A N 1
ATOM 1468 C CA . ASN A 1 184 ? 7.971 18.192 24.913 1.00 24.18 226 ASN A CA 1
ATOM 1469 C C . ASN A 1 184 ? 6.641 18.630 24.305 1.00 28.17 226 ASN A C 1
ATOM 1470 O O . ASN A 1 184 ? 5.739 17.804 24.125 1.00 30.46 226 ASN A O 1
ATOM 1475 N N . CYS A 1 185 ? 6.518 19.913 23.944 1.00 30.82 227 CYS A N 1
ATOM 1476 C CA . CYS A 1 185 ? 5.317 20.393 23.258 1.00 27.59 227 CYS A CA 1
ATOM 1477 C C . CYS A 1 185 ? 5.057 19.612 21.982 1.00 29.40 227 CYS A C 1
ATOM 1478 O O . CYS A 1 185 ? 3.919 19.222 21.698 1.00 27.57 227 CYS A O 1
ATOM 1481 N N . SER A 1 186 ? 6.099 19.409 21.174 1.00 28.57 228 SER A N 1
ATOM 1482 C CA . SER A 1 186 ? 5.918 18.720 19.899 1.00 23.61 228 SER A CA 1
ATOM 1483 C C . SER A 1 186 ? 5.369 17.317 20.117 1.00 27.91 228 SER A C 1
ATOM 1484 O O . SER A 1 186 ? 4.376 16.911 19.502 1.00 29.67 228 SER A O 1
ATOM 1487 N N . LYS A 1 187 ? 6.010 16.571 21.006 1.00 26.42 229 LYS A N 1
ATOM 1488 C CA . LYS A 1 187 ? 5.564 15.231 21.350 1.00 28.77 229 LYS A CA 1
ATOM 1489 C C . LYS A 1 187 ? 4.114 15.231 21.831 1.00 29.81 229 LYS A C 1
ATOM 1490 O O . LYS A 1 187 ? 3.302 14.420 21.375 1.00 28.51 229 LYS A O 1
ATOM 1496 N N . ASP A 1 188 ? 3.768 16.131 22.763 1.00 30.87 230 ASP A N 1
ATOM 1497 C CA . ASP A 1 188 ? 2.416 16.115 23.330 1.00 23.50 230 ASP A CA 1
ATOM 1498 C C . ASP A 1 188 ? 1.363 16.569 22.322 1.00 22.73 230 ASP A C 1
ATOM 1499 O O . ASP A 1 188 ? 0.264 16.017 22.282 1.00 26.21 230 ASP A O 1
ATOM 1504 N N . VAL A 1 189 ? 1.663 17.590 21.513 1.00 22.14 231 VAL A N 1
ATOM 1505 C CA . VAL A 1 189 ? 0.723 18.000 20.481 1.00 21.96 231 VAL A CA 1
ATOM 1506 C C . VAL A 1 189 ? 0.479 16.854 19.506 1.00 26.56 231 VAL A C 1
ATOM 1507 O O . VAL A 1 189 ? -0.659 16.614 19.082 1.00 23.66 231 VAL A O 1
ATOM 1511 N N . SER A 1 190 ? 1.540 16.130 19.127 1.00 29.31 232 SER A N 1
ATOM 1512 C CA . SER A 1 190 ? 1.360 14.978 18.242 1.00 25.21 232 SER A CA 1
ATOM 1513 C C . SER A 1 190 ? 0.505 13.911 18.900 1.00 27.87 232 SER A C 1
ATOM 1514 O O . SER A 1 190 ? -0.333 13.289 18.236 1.00 22.38 232 SER A O 1
ATOM 1517 N N . LEU A 1 191 ? 0.698 13.667 20.211 1.00 25.39 233 LEU A N 1
ATOM 1518 C CA . LEU A 1 191 ? -0.148 12.682 20.869 1.00 23.35 233 LEU A CA 1
ATOM 1519 C C . LEU A 1 191 ? -1.617 13.073 20.784 1.00 27.06 233 LEU A C 1
ATOM 1520 O O . LEU A 1 191 ? -2.483 12.218 20.556 1.00 24.84 233 LEU A O 1
ATOM 1525 N N . VAL A 1 192 ? -1.918 14.355 20.999 1.00 25.48 234 VAL A N 1
ATOM 1526 C CA . VAL A 1 192 ? -3.302 14.813 20.963 1.00 26.76 234 VAL A CA 1
ATOM 1527 C C . VAL A 1 192 ? -3.851 14.734 19.546 1.00 23.30 234 VAL A C 1
ATOM 1528 O O . VAL A 1 192 ? -4.979 14.281 19.341 1.00 25.12 234 VAL A O 1
ATOM 1532 N N . ALA A 1 193 ? -3.070 15.171 18.557 1.00 21.55 235 ALA A N 1
ATOM 1533 C CA . ALA A 1 193 ? -3.554 15.125 17.176 1.00 24.45 235 ALA A CA 1
ATOM 1534 C C . ALA A 1 193 ? -3.882 13.695 16.765 1.00 24.27 235 ALA A C 1
ATOM 1535 O O . ALA A 1 193 ? -4.927 13.433 16.149 1.00 26.89 235 ALA A O 1
ATOM 1537 N N . GLU A 1 194 ? -3.024 12.748 17.142 1.00 27.10 236 GLU A N 1
ATOM 1538 C CA . GLU A 1 194 ? -3.233 11.373 16.728 1.00 28.40 236 GLU A CA 1
ATOM 1539 C C . GLU A 1 194 ? -4.386 10.738 17.504 1.00 27.62 236 GLU A C 1
ATOM 1540 O O . GLU A 1 194 ? -5.105 9.887 16.961 1.00 32.33 236 GLU A O 1
ATOM 1546 N N . TYR A 1 195 ? -4.593 11.159 18.757 1.00 24.45 237 TYR A N 1
ATOM 1547 C CA . TYR A 1 195 ? -5.768 10.719 19.512 1.00 28.64 237 TYR A CA 1
ATOM 1548 C C . TYR A 1 195 ? -7.050 11.226 18.866 1.00 27.60 237 TYR A C 1
ATOM 1549 O O . TYR A 1 195 ? -8.046 10.483 18.743 1.00 27.41 237 TYR A O 1
ATOM 1558 N N . VAL A 1 196 ? -7.046 12.491 18.438 1.00 23.69 238 VAL A N 1
ATOM 1559 C CA . VAL A 1 196 ? -8.205 13.021 17.724 1.00 24.84 238 VAL A CA 1
ATOM 1560 C C . VAL A 1 196 ? -8.492 12.187 16.476 1.00 24.77 238 VAL A C 1
ATOM 1561 O O . VAL A 1 196 ? -9.653 11.875 16.172 1.00 24.24 238 VAL A O 1
ATOM 1565 N N . ASP A 1 197 ? -7.445 11.792 15.744 1.00 26.78 239 ASP A N 1
ATOM 1566 C CA . ASP A 1 197 ? -7.644 10.940 14.574 1.00 21.44 239 ASP A CA 1
ATOM 1567 C C . ASP A 1 197 ? -8.232 9.584 14.974 1.00 28.36 239 ASP A C 1
ATOM 1568 O O . ASP A 1 197 ? -9.130 9.067 14.299 1.00 27.50 239 ASP A O 1
ATOM 1573 N N . LYS A 1 198 ? -7.702 8.964 16.036 1.00 22.67 240 LYS A N 1
ATOM 1574 C CA . LYS A 1 198 ? -8.197 7.650 16.438 1.00 27.05 240 LYS A CA 1
ATOM 1575 C C . LYS A 1 198 ? -9.678 7.699 16.753 1.00 25.19 240 LYS A C 1
ATOM 1576 O O . LYS A 1 198 ? -10.438 6.782 16.406 1.00 24.98 240 LYS A O 1
ATOM 1582 N N . ILE A 1 199 ? -10.094 8.742 17.464 1.00 27.94 241 ILE A N 1
ATOM 1583 C CA . ILE A 1 199 ? -11.481 8.829 17.887 1.00 23.21 241 ILE A CA 1
ATOM 1584 C C . ILE A 1 199 ? -12.373 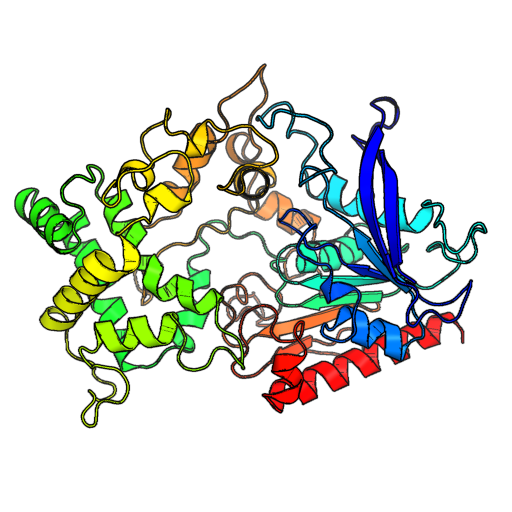9.119 16.687 1.00 24.56 241 ILE A C 1
ATOM 1585 O O . ILE A 1 199 ? -13.479 8.573 16.578 1.00 26.64 241 ILE A O 1
ATOM 1590 N N . GLY A 1 200 ? -11.888 9.933 15.739 1.00 26.64 242 GLY A N 1
ATOM 1591 C CA . GLY A 1 200 ? -12.649 10.149 14.522 1.00 27.45 242 GLY A CA 1
ATOM 1592 C C . GLY A 1 200 ? -12.757 8.906 13.661 1.00 34.07 242 GLY A C 1
ATOM 1593 O O . GLY A 1 200 ? -13.813 8.636 13.081 1.00 27.91 242 GLY A O 1
ATOM 1594 N N . LYS A 1 201 ? -11.675 8.126 13.566 1.00 27.30 243 LYS A N 1
ATOM 1595 C CA . LYS A 1 201 ? -11.635 6.989 12.652 1.00 32.39 243 LYS A CA 1
ATOM 1596 C C . LYS A 1 201 ? -12.175 5.716 13.278 1.00 33.60 243 LYS A C 1
ATOM 1597 O O . LYS A 1 201 ? -12.864 4.944 12.606 1.00 34.14 243 LYS A O 1
ATOM 1603 N N . ASN A 1 202 ? -11.898 5.487 14.564 1.00 31.31 244 ASN A N 1
ATOM 1604 C CA . ASN A 1 202 ? -12.243 4.228 15.209 1.00 34.49 244 ASN A CA 1
ATOM 1605 C C . ASN A 1 202 ? -13.168 4.362 16.425 1.00 33.90 244 ASN A C 1
ATOM 1606 O O . ASN A 1 202 ? -13.660 3.343 16.913 1.00 31.84 244 ASN A O 1
ATOM 1611 N N . GLY A 1 203 ? -13.441 5.576 16.913 1.00 29.48 245 GLY A N 1
ATOM 1612 C CA . GLY A 1 203 ? -14.230 5.725 18.115 1.00 30.88 245 GLY A CA 1
ATOM 1613 C C . GLY A 1 203 ? -15.719 5.691 17.843 1.00 34.95 245 GLY A C 1
ATOM 1614 O O . GLY A 1 203 ? -16.200 5.876 16.732 1.00 30.25 245 GLY A O 1
ATOM 1615 N N . THR A 1 204 ? -16.473 5.434 18.887 1.00 25.29 246 THR A N 1
ATOM 1616 C CA . THR A 1 204 ? -17.920 5.404 18.798 1.00 27.60 246 THR A CA 1
ATOM 1617 C C . THR A 1 204 ? -18.474 6.822 18.739 1.00 27.01 246 THR A C 1
ATOM 1618 O O . THR A 1 204 ? -17.777 7.801 19.011 1.00 27.35 246 THR A O 1
ATOM 1622 N N . ALA A 1 205 ? -19.766 6.926 18.417 1.00 27.58 247 ALA A N 1
ATOM 1623 C CA . ALA A 1 205 ? -20.415 8.234 18.406 1.00 27.77 247 ALA A CA 1
ATOM 1624 C C . ALA A 1 205 ? -20.359 8.894 19.787 1.00 24.72 247 ALA A C 1
ATOM 1625 O O . ALA A 1 205 ? -20.140 10.106 19.896 1.00 26.32 247 ALA A O 1
ATOM 1627 N N . LYS A 1 206 ? -20.571 8.111 20.850 1.00 27.19 248 LYS A N 1
ATOM 1628 C CA . LYS A 1 206 ? -20.508 8.681 22.198 1.00 24.73 248 LYS A CA 1
ATOM 1629 C C . LYS A 1 206 ? -19.100 9.166 22.519 1.00 25.13 248 LYS A C 1
ATOM 1630 O O . LYS A 1 206 ? -18.929 10.229 23.131 1.00 29.34 248 LYS A O 1
ATOM 1636 N N . GLU A 1 207 ? -18.078 8.433 22.069 1.00 23.43 249 GLU A N 1
ATOM 1637 C CA . GLU A 1 207 ? -16.702 8.895 22.253 1.00 27.87 249 GLU A CA 1
ATOM 1638 C C . GLU A 1 207 ? -16.434 10.183 21.486 1.00 27.10 249 GLU A C 1
ATOM 1639 O O . GLU A 1 207 ? -15.781 11.097 22.007 1.00 24.56 249 GLU A O 1
ATOM 1645 N N . GLN A 1 208 ? -16.942 10.285 20.249 1.00 25.27 250 GLN A N 1
ATOM 1646 C CA . GLN A 1 208 ? -16.698 11.489 19.462 1.00 22.02 250 GLN A CA 1
ATOM 1647 C C . GLN A 1 208 ? -17.382 12.692 20.083 1.00 23.33 250 GLN A C 1
ATOM 1648 O O . GLN A 1 208 ? -16.788 13.779 20.171 1.00 27.83 250 GLN A O 1
ATOM 1654 N N . GLN A 1 209 ? -18.636 12.535 20.508 1.00 24.49 251 GLN A N 1
ATOM 1655 C CA . GLN A 1 209 ? -19.343 13.693 21.030 1.00 20.23 251 GLN A CA 1
ATOM 1656 C C . GLN A 1 209 ? -18.689 14.149 22.327 1.00 25.39 251 GLN A C 1
ATOM 1657 O O . GLN A 1 209 ? -18.535 15.345 22.565 1.00 22.04 251 GLN A O 1
ATOM 1663 N N . GLU A 1 210 ? -18.283 13.197 23.162 1.00 22.53 252 GLU A N 1
ATOM 1664 C CA . GLU A 1 210 ? -17.692 13.565 24.439 1.00 29.67 252 GLU A CA 1
ATOM 1665 C C . GLU A 1 210 ? -16.352 14.277 24.249 1.00 26.37 252 GLU A C 1
ATOM 1666 O O . GLU A 1 210 ? -16.042 15.223 24.987 1.00 28.74 252 GLU A O 1
ATOM 1672 N N . LEU A 1 211 ? -15.553 13.849 23.270 1.00 24.91 253 LEU A N 1
ATOM 1673 C CA . LEU A 1 211 ? -14.293 14.545 23.004 1.00 27.31 253 LEU A CA 1
ATOM 1674 C C . LEU A 1 211 ? -14.533 15.976 22.537 1.00 27.73 253 LEU A C 1
ATOM 1675 O O . LEU A 1 211 ? -13.843 16.904 22.986 1.00 24.48 253 LEU A O 1
ATOM 1680 N N . LYS A 1 212 ? -15.507 16.184 21.639 1.00 24.12 254 LYS A N 1
ATOM 1681 C CA . LYS A 1 212 ? -15.859 17.553 21.247 1.00 21.57 254 LYS A CA 1
ATOM 1682 C C . LYS A 1 212 ? -16.228 18.411 22.452 1.00 25.54 254 LYS A C 1
ATOM 1683 O O . LYS A 1 212 ? -15.855 19.590 22.512 1.00 24.31 254 LYS A O 1
ATOM 1689 N N . GLU A 1 213 ? -17.005 17.876 23.397 1.00 22.29 255 GLU A N 1
ATOM 1690 C CA . GLU A 1 213 ? -17.397 18.723 24.538 1.00 25.60 255 GLU A CA 1
ATOM 1691 C C . GLU A 1 213 ? -16.209 19.156 25.385 1.00 25.88 255 GLU A C 1
ATOM 1692 O O . GLU A 1 213 ? -16.266 20.227 26.007 1.00 30.53 255 GLU A O 1
ATOM 1698 N N . LEU A 1 214 ? -15.149 18.347 25.446 1.00 25.62 256 LEU A N 1
ATOM 1699 C CA . LEU A 1 214 ? -13.947 18.724 26.207 1.00 27.70 256 LEU A CA 1
ATOM 1700 C C . LEU A 1 214 ? -13.438 20.095 25.747 1.00 30.67 256 LEU A C 1
ATOM 1701 O O . LEU A 1 214 ? -12.920 20.901 26.545 1.00 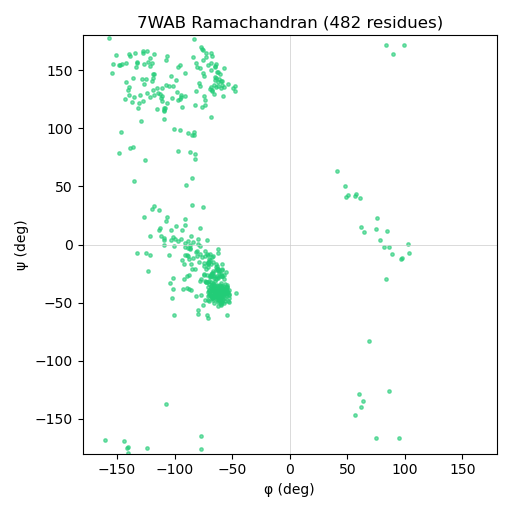25.21 256 LEU A O 1
ATOM 1706 N N . PHE A 1 215 ? -13.558 20.355 24.450 1.00 25.15 257 PHE A N 1
ATOM 1707 C CA . PHE A 1 215 ? -13.086 21.579 23.826 1.00 22.63 257 PHE A CA 1
ATOM 1708 C C . PHE A 1 215 ? -14.135 22.685 23.844 1.00 26.72 257 PHE A C 1
ATOM 1709 O O . PHE A 1 215 ? -13.882 23.792 23.335 1.00 28.02 257 PHE A O 1
ATOM 1717 N N . GLY A 1 216 ? -15.326 22.412 24.349 1.00 24.67 258 GLY A N 1
ATOM 1718 C CA . GLY A 1 216 ? -16.383 23.408 24.258 1.00 23.49 258 GLY A CA 1
ATOM 1719 C C . GLY A 1 216 ? -17.116 23.375 22.947 1.00 27.80 258 GLY A C 1
ATOM 1720 O O . GLY A 1 216 ? -17.876 24.302 22.640 1.00 26.18 258 GLY A O 1
ATOM 1721 N N . LEU A 1 217 ? -16.902 22.335 22.155 1.00 21.91 259 LEU A N 1
ATOM 1722 C CA . LEU A 1 217 ? -17.392 22.295 20.788 1.00 21.68 259 LEU A CA 1
ATOM 1723 C C . LEU A 1 217 ? -18.453 21.230 20.599 1.00 25.82 259 LEU A C 1
ATOM 1724 O O . LEU A 1 217 ? -18.570 20.654 19.518 1.00 23.62 259 LEU A O 1
ATOM 1729 N N . GLY A 1 218 ? -19.218 20.930 21.655 1.00 29.38 260 GLY A N 1
ATOM 1730 C CA . GLY A 1 218 ? -20.235 19.895 21.526 1.00 33.96 260 GLY A CA 1
ATOM 1731 C C . GLY A 1 218 ? -21.236 20.165 20.424 1.00 26.86 260 GLY A C 1
ATOM 1732 O O . GLY A 1 218 ? -21.833 19.229 19.879 1.00 26.86 260 GLY A O 1
ATOM 1733 N N . ALA A 1 219 ? -21.447 21.436 20.078 1.00 23.49 261 ALA A N 1
ATOM 1734 C CA . ALA A 1 219 ? -22.438 21.786 19.063 1.00 25.66 261 ALA A CA 1
ATOM 1735 C C . ALA A 1 219 ? -21.881 21.749 17.656 1.00 26.48 261 ALA A C 1
ATOM 1736 O O . ALA A 1 219 ? -22.644 21.956 16.704 1.00 24.19 261 ALA A O 1
ATOM 1738 N N . VAL A 1 220 ? -20.580 21.500 17.501 1.00 25.04 262 VAL A N 1
ATOM 1739 C CA . VAL A 1 220 ? -19.996 21.338 16.171 1.00 25.58 262 VAL A CA 1
ATOM 1740 C C . VAL A 1 220 ? -20.381 19.959 15.653 1.00 26.16 262 VAL A C 1
ATOM 1741 O O . VAL A 1 220 ? -20.010 18.946 16.240 1.00 25.99 262 VAL A O 1
ATOM 1745 N N . GLU A 1 221 ? -21.111 19.918 14.538 1.00 22.50 263 GLU A N 1
ATOM 1746 C CA . GLU A 1 221 ? -21.738 18.654 14.168 1.00 27.77 263 GLU A CA 1
ATOM 1747 C C . GLU A 1 221 ? -20.837 17.753 13.323 1.00 27.98 263 GLU A C 1
ATOM 1748 O O . GLU A 1 221 ? -21.027 16.530 13.333 1.00 29.96 263 GLU A O 1
ATOM 1754 N N . HIS A 1 222 ? -19.883 18.308 12.574 1.00 24.17 264 HIS A N 1
ATOM 1755 C CA . HIS A 1 222 ? -19.020 17.502 11.709 1.00 22.68 264 HIS A CA 1
ATOM 1756 C C . HIS A 1 222 ? -17.656 17.322 12.351 1.00 18.60 264 HIS A C 1
ATOM 1757 O O . HIS A 1 222 ? -16.993 18.305 12.696 1.00 19.88 264 HIS A O 1
ATOM 1764 N N . TYR A 1 223 ? -17.232 16.060 12.492 1.00 19.48 265 TYR A N 1
ATOM 1765 C CA . TYR A 1 223 ? -16.003 15.783 13.244 1.00 19.44 265 TYR A CA 1
ATOM 1766 C C . TYR A 1 223 ? -14.779 16.475 12.657 1.00 18.94 265 TYR A C 1
ATOM 1767 O O . TYR A 1 223 ? -13.887 16.924 13.402 1.00 19.99 265 TYR A O 1
ATOM 1776 N N . ASP A 1 224 ? -14.703 16.570 11.322 1.00 19.67 266 ASP A N 1
ATOM 1777 C CA . ASP A 1 224 ? -13.530 17.174 10.724 1.00 22.00 266 ASP A CA 1
ATOM 1778 C C . ASP A 1 224 ? -13.471 18.655 11.026 1.00 20.90 266 ASP A C 1
ATOM 1779 O O . ASP A 1 224 ? -12.373 19.217 11.066 1.00 18.51 266 ASP A O 1
ATOM 1784 N N . ASP A 1 225 ? -14.629 19.301 11.243 1.00 21.52 267 ASP A N 1
ATOM 1785 C CA . ASP A 1 225 ? -14.631 20.699 11.674 1.00 22.71 267 ASP A CA 1
ATOM 1786 C C . ASP A 1 225 ? -14.066 20.839 13.082 1.00 21.07 267 ASP A C 1
ATOM 1787 O O . ASP A 1 225 ? -13.351 21.806 13.368 1.00 20.83 267 ASP A O 1
ATOM 1792 N N . PHE A 1 226 ? -14.381 19.896 13.981 1.00 20.42 268 PHE A N 1
ATOM 1793 C CA . PHE A 1 226 ? -13.711 19.849 15.278 1.00 19.53 268 PHE A CA 1
ATOM 1794 C C . PHE A 1 226 ? -12.212 19.613 15.099 1.00 22.99 268 PHE A C 1
ATOM 1795 O O . PHE A 1 226 ? -11.398 20.312 15.693 1.00 22.87 268 PHE A O 1
ATOM 1803 N N . ALA A 1 227 ? -11.820 18.630 14.282 1.00 18.19 269 ALA A N 1
ATOM 1804 C CA . ALA A 1 227 ? -10.396 18.343 14.153 1.00 20.04 269 ALA A CA 1
ATOM 1805 C C . ALA A 1 227 ? -9.633 19.561 13.643 1.00 19.95 269 ALA A C 1
ATOM 1806 O O . ALA A 1 227 ? -8.482 19.810 14.051 1.00 22.57 269 ALA A O 1
ATOM 1808 N N . ALA A 1 228 ? -10.265 20.337 12.754 1.00 22.64 270 ALA A N 1
ATOM 1809 C CA . ALA A 1 228 ? -9.642 21.512 12.150 1.00 19.98 270 ALA A CA 1
ATOM 1810 C C . ALA A 1 228 ? -9.380 22.656 13.141 1.00 22.88 270 ALA A C 1
ATOM 1811 O O . ALA A 1 228 ? -8.689 23.617 12.751 1.00 22.06 270 ALA A O 1
ATOM 1813 N N . VAL A 1 229 ? -9.910 22.604 14.372 1.00 24.02 271 VAL A N 1
ATOM 1814 C CA . VAL A 1 229 ? -9.549 23.646 15.349 1.00 19.84 271 VAL A CA 1
ATOM 1815 C C . VAL A 1 229 ? -8.218 23.359 16.030 1.00 20.93 271 VAL A C 1
ATOM 1816 O O . VAL A 1 229 ? -7.570 24.306 16.514 1.00 23.16 271 VAL A O 1
ATOM 1820 N N . LEU A 1 230 ? -7.762 22.104 16.041 1.00 17.95 272 LEU A N 1
ATOM 1821 C CA . LEU A 1 230 ? -6.510 21.800 16.739 1.00 21.42 272 LEU A CA 1
ATOM 1822 C C . LEU A 1 230 ? -5.318 22.542 16.169 1.00 22.27 272 LEU A C 1
ATOM 1823 O O . LEU A 1 230 ? -4.452 22.955 16.966 1.00 23.65 272 LEU A O 1
ATOM 1828 N N . PRO A 1 231 ? -5.199 22.751 14.848 1.00 24.28 273 PRO A N 1
ATOM 1829 C CA . PRO A 1 231 ? -4.056 23.521 14.341 1.00 19.21 273 PRO A CA 1
ATOM 1830 C C . PRO A 1 231 ? -3.997 24.963 14.829 1.00 21.90 273 PRO A C 1
ATOM 1831 O O . PRO A 1 231 ? -2.973 25.621 14.580 1.00 20.90 273 PRO A O 1
ATOM 1835 N N . ASN A 1 232 ? -5.020 25.473 15.526 1.00 22.44 274 ASN A N 1
ATOM 1836 C CA . ASN A 1 232 ? -4.946 26.855 16.004 1.00 25.31 274 ASN A CA 1
ATOM 1837 C C . ASN A 1 232 ? -3.743 27.075 16.909 1.00 20.38 274 ASN A C 1
ATOM 1838 O O . ASN A 1 232 ? -3.257 28.211 17.033 1.00 24.00 274 ASN A O 1
ATOM 1843 N N . GLY A 1 233 ? -3.273 26.028 17.579 1.00 22.06 275 GLY A N 1
ATOM 1844 C CA . GLY A 1 233 ? -2.091 26.175 18.412 1.00 22.03 275 GLY A CA 1
ATOM 1845 C C . GLY A 1 233 ? -0.857 26.323 17.542 1.00 24.01 275 GLY A C 1
ATOM 1846 O O . GLY A 1 233 ? -0.138 27.321 17.610 1.00 21.39 275 GLY A O 1
ATOM 1847 N N . PRO A 1 234 ? -0.577 25.315 16.720 1.00 21.59 276 PRO A N 1
ATOM 1848 C CA . PRO A 1 234 ? 0.574 25.435 15.794 1.00 22.51 276 PRO A CA 1
ATOM 1849 C C . PRO A 1 234 ? 0.563 26.668 14.895 1.00 25.94 276 PRO A C 1
ATOM 1850 O O . PRO A 1 234 ? 1.636 27.230 14.596 1.00 25.19 276 PRO A O 1
ATOM 1854 N N . TYR A 1 235 ? -0.609 27.091 14.428 1.00 20.40 277 TYR A N 1
ATOM 1855 C CA . TYR A 1 235 ? -0.674 28.267 13.562 1.00 23.42 277 TYR A CA 1
ATOM 1856 C C . TYR A 1 235 ? -0.101 29.515 14.220 1.00 26.03 277 TYR A C 1
ATOM 1857 O O . TYR A 1 235 ? 0.323 30.441 13.517 1.00 26.72 277 TYR A O 1
ATOM 1866 N N . LEU A 1 236 ? -0.122 29.596 15.548 1.00 23.27 278 LEU A N 1
ATOM 1867 C CA . LEU A 1 236 ? 0.441 30.771 16.207 1.00 23.82 278 LEU A CA 1
ATOM 1868 C C . LEU A 1 236 ? 1.940 30.915 15.950 1.00 26.62 278 LEU A C 1
ATOM 1869 O O . LEU A 1 236 ? 2.491 32.004 16.147 1.00 24.44 278 LEU A O 1
ATOM 1874 N N . TRP A 1 237 ? 2.610 29.847 15.521 1.00 23.36 279 TRP A N 1
ATOM 1875 C CA . TRP A 1 237 ? 4.032 29.931 15.197 1.00 23.72 279 TRP A CA 1
ATOM 1876 C C . TRP A 1 237 ? 4.277 30.906 14.055 1.00 26.36 279 TRP A C 1
ATOM 1877 O O . TRP A 1 237 ? 5.326 31.550 13.989 1.00 28.24 279 TRP A O 1
ATOM 1888 N N . GLN A 1 238 ? 3.297 31.049 13.187 1.00 21.92 280 GLN A N 1
ATOM 1889 C CA . GLN A 1 238 ? 3.354 31.990 12.081 1.00 28.59 280 GLN A CA 1
ATOM 1890 C C . GLN A 1 238 ? 3.428 33.439 12.552 1.00 27.50 280 GLN A C 1
ATOM 1891 O O . GLN A 1 238 ? 3.879 34.305 11.788 1.00 28.89 280 GLN A O 1
ATOM 1897 N N . ASP A 1 239 ? 2.997 33.736 13.782 1.00 26.34 281 ASP A N 1
ATOM 1898 C CA . ASP A 1 239 ? 3.043 35.096 14.296 1.00 28.88 281 ASP A CA 1
ATOM 1899 C C . ASP A 1 239 ? 4.337 35.408 15.028 1.00 29.01 281 ASP A C 1
ATOM 1900 O O . ASP A 1 239 ? 4.513 36.537 15.501 1.00 33.07 281 ASP A O 1
ATOM 1905 N N . ASN A 1 240 ? 5.234 34.440 15.154 1.00 28.58 282 ASN A N 1
ATOM 1906 C CA . ASN A 1 240 ? 6.492 34.677 15.856 1.00 23.26 282 ASN A CA 1
ATOM 1907 C C . ASN A 1 240 ? 7.428 35.511 14.999 1.00 28.72 282 ASN A C 1
ATOM 1908 O O . ASN A 1 240 ? 7.475 35.358 13.775 1.00 35.79 282 ASN A O 1
ATOM 1913 N N . ASP A 1 241 ? 8.202 36.371 15.643 1.00 32.04 283 ASP A N 1
ATOM 1914 C CA . ASP A 1 241 ? 9.433 36.876 15.051 1.00 27.86 283 ASP A CA 1
ATOM 1915 C C . ASP A 1 241 ? 10.441 37.020 16.184 1.00 28.30 283 ASP A C 1
ATOM 1916 O O . ASP A 1 241 ? 10.218 36.539 17.304 1.00 33.34 283 ASP A O 1
ATOM 1921 N N . PHE A 1 242 ? 11.565 37.669 15.918 1.00 29.27 284 PHE A N 1
ATOM 1922 C CA . PHE A 1 242 ? 12.598 37.657 16.942 1.00 28.47 284 PHE A CA 1
ATOM 1923 C C . PHE A 1 242 ? 12.331 38.653 18.056 1.00 33.07 284 PHE A C 1
ATOM 1924 O O . PHE A 1 242 ? 13.119 38.716 19.015 1.00 31.76 284 PHE A O 1
ATOM 1932 N N . VAL A 1 243 ? 11.221 39.391 17.988 1.00 33.51 285 VAL A N 1
ATOM 1933 C CA . VAL A 1 243 ? 10.893 40.322 19.055 1.00 29.64 285 VAL A CA 1
ATOM 1934 C C . VAL A 1 243 ? 9.538 40.034 19.695 1.00 34.53 285 VAL A C 1
ATOM 1935 O O . VAL A 1 243 ? 9.099 40.787 20.555 1.00 33.16 285 VAL A O 1
ATOM 1939 N N . THR A 1 244 ? 8.889 38.923 19.349 1.00 34.53 286 THR A N 1
ATOM 1940 C CA . THR A 1 244 ? 7.597 38.672 19.978 1.00 30.44 286 THR A CA 1
ATOM 1941 C C . THR A 1 244 ? 7.704 38.054 21.374 1.00 29.75 286 THR A C 1
ATOM 1942 O O . THR A 1 244 ? 6.670 37.896 22.026 1.00 31.99 286 THR A O 1
ATOM 1946 N N . GLY A 1 245 ? 8.902 37.681 21.833 1.00 31.52 287 GLY A N 1
ATOM 1947 C CA . GLY A 1 245 ? 9.096 37.329 23.230 1.00 37.68 287 GLY A CA 1
ATOM 1948 C C . GLY A 1 245 ? 8.298 36.101 23.633 1.00 33.17 287 GLY A C 1
ATOM 1949 O O . GLY A 1 245 ? 8.279 35.081 22.938 1.00 32.99 287 GLY A O 1
ATOM 1950 N N . TYR A 1 246 ? 7.644 36.200 24.788 1.00 31.17 288 TYR A N 1
ATOM 1951 C CA . TYR A 1 246 ? 6.766 35.155 25.311 1.00 31.17 288 TYR A CA 1
ATOM 1952 C C . TYR A 1 246 ? 5.413 35.326 24.632 1.00 34.02 288 TYR A C 1
ATOM 1953 O O . TYR A 1 246 ? 4.446 35.857 25.188 1.00 30.40 288 TYR A O 1
ATOM 1962 N N . SER A 1 247 ? 5.367 34.857 23.397 1.00 29.70 289 SER A N 1
ATOM 1963 C CA . SER A 1 247 ? 4.300 35.136 22.443 1.00 26.72 289 SER A CA 1
ATOM 1964 C C . SER A 1 247 ? 3.113 34.203 22.654 1.00 29.05 289 SER A C 1
ATOM 1965 O O . SER A 1 247 ? 3.156 33.276 23.461 1.00 25.85 289 SER A O 1
ATOM 1968 N N . SER A 1 248 ? 2.050 34.427 21.874 1.00 28.45 290 SER A N 1
ATOM 1969 C CA . SER A 1 248 ? 0.881 33.557 21.936 1.00 30.58 290 SER A CA 1
ATOM 1970 C C . SER A 1 248 ? 1.249 32.093 21.726 1.00 27.38 290 SER A C 1
ATOM 1971 O O . SER A 1 248 ? 0.699 31.203 22.388 1.00 27.60 290 SER A O 1
ATOM 1974 N N . PHE A 1 249 ? 2.185 31.822 20.816 1.00 22.92 291 PHE A N 1
ATOM 1975 C CA . PHE A 1 249 ? 2.578 30.441 20.592 1.00 24.24 291 PHE A CA 1
ATOM 1976 C C . PHE A 1 249 ? 3.194 29.817 21.840 1.00 22.96 291 PHE A C 1
ATOM 1977 O O . PHE A 1 249 ? 2.864 28.685 22.227 1.00 23.94 291 PHE A O 1
ATOM 1985 N N . PHE A 1 250 ? 4.155 30.508 22.441 1.00 28.02 292 PHE A N 1
ATOM 1986 C CA . PHE A 1 250 ? 4.818 29.937 23.594 1.00 27.15 292 PHE A CA 1
ATOM 1987 C C . PHE A 1 250 ? 3.841 29.809 24.762 1.00 25.69 292 PHE A C 1
ATOM 1988 O O . PHE A 1 250 ? 3.968 28.893 25.590 1.00 27.03 292 PHE A O 1
ATOM 1996 N N . GLN A 1 251 ? 2.839 30.687 24.828 1.00 25.10 293 GLN A N 1
ATOM 1997 C CA . GLN A 1 251 ? 1.789 30.502 25.828 1.00 28.44 293 GLN A CA 1
ATOM 1998 C C . GLN A 1 251 ? 1.013 29.213 25.567 1.00 24.69 293 GLN A C 1
ATOM 1999 O O . GLN A 1 251 ? 0.689 28.480 26.511 1.00 27.66 293 GLN A O 1
ATOM 2005 N N . PHE A 1 252 ? 0.731 28.924 24.295 1.00 21.86 294 PHE A N 1
ATOM 2006 C CA . PHE A 1 252 ? 0.033 27.693 23.932 1.00 22.80 294 PHE A CA 1
ATOM 2007 C C . PHE A 1 252 ? 0.828 26.469 24.396 1.00 29.08 294 PHE A C 1
ATOM 2008 O O . PHE A 1 252 ? 0.278 25.541 24.998 1.00 21.85 294 PHE A O 1
ATOM 2016 N N . CYS A 1 253 ? 2.138 26.452 24.152 1.00 22.30 295 CYS A N 1
ATOM 2017 C CA . CYS A 1 253 ? 2.896 25.274 24.545 1.00 22.83 295 CYS A CA 1
ATOM 2018 C C . CYS A 1 253 ? 2.966 25.146 26.064 1.00 23.42 295 CYS A C 1
ATOM 2019 O O . CYS A 1 253 ? 2.893 24.036 26.600 1.00 28.10 295 CYS A O 1
ATOM 2022 N N . ASP A 1 254 ? 3.096 26.257 26.790 1.00 27.35 296 ASP A N 1
ATOM 2023 C CA . ASP A 1 254 ? 3.092 26.148 28.249 1.00 25.92 296 ASP A CA 1
ATOM 2024 C C . ASP A 1 254 ? 1.764 25.582 28.749 1.00 21.80 296 ASP A C 1
ATOM 2025 O O . ASP A 1 254 ? 1.745 24.736 29.651 1.00 25.42 296 ASP A O 1
ATOM 2030 N N . ALA A 1 255 ? 0.648 26.001 28.125 1.00 24.06 297 ALA A N 1
ATOM 2031 C CA . ALA A 1 255 ? -0.651 25.463 28.501 1.00 26.96 297 ALA A CA 1
ATOM 2032 C C . ALA A 1 255 ? -0.709 23.955 28.270 1.00 21.94 297 ALA A C 1
ATOM 2033 O O . ALA A 1 255 ? -1.116 23.203 29.162 1.00 25.89 297 ALA A O 1
ATOM 2035 N N . VAL A 1 256 ? -0.264 23.494 27.097 1.00 24.04 298 VAL A N 1
ATOM 2036 C CA . VAL A 1 256 ? -0.251 22.059 26.821 1.00 23.63 298 VAL A CA 1
ATOM 2037 C C . VAL A 1 256 ? 0.585 21.321 27.863 1.00 22.52 298 VAL A C 1
ATOM 2038 O O . VAL A 1 256 ? 0.201 20.245 28.340 1.00 25.65 298 VAL A O 1
ATOM 2042 N N . GLU A 1 257 ? 1.731 21.890 28.241 1.00 23.23 299 GLU A N 1
ATOM 2043 C CA . GLU A 1 257 ? 2.622 21.295 29.237 1.00 26.36 299 GLU A CA 1
ATOM 2044 C C . GLU A 1 257 ? 2.133 21.495 30.675 1.00 29.66 299 GLU A C 1
ATOM 2045 O O . GLU A 1 257 ? 2.754 20.988 31.627 1.00 29.81 299 GLU A O 1
ATOM 2051 N N . GLY A 1 258 ? 1.013 22.187 30.860 1.00 28.33 300 GLY A N 1
ATOM 2052 C CA . GLY A 1 258 ? 0.418 22.272 32.174 1.00 25.11 300 GLY A CA 1
ATOM 2053 C C . GLY A 1 258 ? 1.110 23.199 33.149 1.00 29.38 300 GLY A C 1
ATOM 2054 O O . GLY A 1 258 ? 0.936 23.043 34.367 1.00 29.87 300 GLY A O 1
ATOM 2055 N N . VAL A 1 259 ? 1.862 24.173 32.659 1.00 26.47 301 VAL A N 1
ATOM 2056 C CA . VAL A 1 259 ? 2.591 25.104 33.512 1.00 28.23 301 VAL A CA 1
ATOM 2057 C C . VAL A 1 259 ? 2.119 26.534 33.266 1.00 24.69 301 VAL A C 1
ATOM 2058 O O . VAL A 1 259 ? 1.782 26.938 32.143 1.00 31.20 301 VAL A O 1
ATOM 2062 N N . GLU A 1 260 ? 2.142 27.317 34.348 1.00 29.15 302 GLU A N 1
ATOM 2063 C CA . GLU A 1 260 ? 1.902 28.747 34.264 1.00 30.34 302 GLU A CA 1
ATOM 2064 C C . GLU A 1 260 ? 3.194 29.447 33.827 1.00 40.21 302 GLU A C 1
ATOM 2065 O O . GLU A 1 260 ? 4.296 28.918 33.999 1.00 34.20 302 GLU A O 1
ATOM 2071 N N . ALA A 1 261 ? 3.053 30.638 33.231 1.00 29.27 303 ALA A N 1
ATOM 2072 C CA . ALA A 1 261 ? 4.223 31.437 32.860 1.00 32.81 303 ALA A CA 1
ATOM 2073 C C . ALA A 1 261 ? 5.244 31.545 33.997 1.00 36.87 303 ALA A C 1
ATOM 2074 O O . ALA A 1 261 ? 4.898 31.836 35.147 1.00 34.95 303 ALA A O 1
ATOM 2076 N N . GLY A 1 262 ? 6.514 31.306 33.674 1.00 37.53 304 GLY A N 1
ATOM 2077 C CA . GLY A 1 262 ? 7.555 31.454 34.668 1.00 38.76 304 GLY A CA 1
ATOM 2078 C C . GLY A 1 262 ? 7.636 30.355 35.701 1.00 30.07 304 GLY A C 1
ATOM 2079 O O . GLY A 1 262 ? 8.326 30.535 36.707 1.00 31.45 304 GLY A O 1
ATOM 2080 N N . ALA A 1 263 ? 6.960 29.231 35.495 1.00 35.84 305 ALA A N 1
ATOM 2081 C CA . ALA A 1 263 ? 6.907 28.196 36.522 1.00 30.20 305 ALA A CA 1
ATOM 2082 C C . ALA A 1 263 ? 8.303 27.674 36.823 1.00 41.00 305 ALA A C 1
ATOM 2083 O O . ALA A 1 263 ? 9.133 27.519 35.922 1.00 34.89 305 ALA A O 1
ATOM 2085 N N . ALA A 1 264 ? 8.535 27.394 38.108 1.00 31.93 306 ALA A N 1
ATOM 2086 C CA . ALA A 1 264 ? 9.801 26.832 38.584 1.00 33.50 306 ALA A CA 1
ATOM 2087 C C . ALA A 1 264 ? 10.016 25.402 38.089 1.00 38.26 306 ALA A C 1
ATOM 2088 O O . ALA A 1 264 ? 11.134 25.017 37.734 1.00 35.28 306 ALA A O 1
ATOM 2090 N N . VAL A 1 265 ? 8.962 24.610 38.022 1.00 30.36 307 VAL A N 1
ATOM 2091 C CA . VAL A 1 265 ? 9.052 23.213 37.630 1.00 35.93 307 VAL A CA 1
ATOM 2092 C C . VAL A 1 265 ? 8.392 23.043 36.275 1.00 39.66 307 VAL A C 1
ATOM 2093 O O . VAL A 1 265 ? 7.241 23.446 36.080 1.00 33.32 307 VAL A O 1
ATOM 2097 N N . THR A 1 266 ? 9.109 22.436 35.344 1.00 31.92 308 THR A N 1
ATOM 2098 C CA . THR A 1 266 ? 8.573 22.198 34.011 1.00 29.14 308 THR A CA 1
ATOM 2099 C C . THR A 1 266 ? 8.868 20.766 33.604 1.00 41.61 308 THR A C 1
ATOM 2100 O O . THR A 1 266 ? 9.853 20.187 34.066 1.00 34.86 308 THR A O 1
ATOM 2104 N N . PRO A 1 267 ? 8.049 20.165 32.743 1.00 39.71 309 PRO A N 1
ATOM 2105 C CA . PRO A 1 267 ? 8.381 18.817 32.275 1.00 37.86 309 PRO A CA 1
ATOM 2106 C C . PRO A 1 267 ? 9.674 18.832 31.472 1.00 37.38 309 PRO A C 1
ATOM 2107 O O . PRO A 1 267 ? 10.101 19.862 30.945 1.00 34.51 309 PRO A O 1
ATOM 2111 N N . GLY A 1 268 ? 10.335 17.676 31.428 1.00 35.17 310 GLY A N 1
ATOM 2112 C CA . GLY A 1 268 ? 11.482 17.521 30.559 1.00 38.78 310 GLY A CA 1
ATOM 2113 C C . GLY A 1 268 ? 11.044 17.324 29.123 1.00 38.97 310 GLY A C 1
ATOM 2114 O O . GLY A 1 268 ? 9.885 17.584 28.773 1.00 37.76 310 GLY A O 1
ATOM 2115 N N . PRO A 1 269 ? 11.952 16.855 28.254 1.00 40.65 311 PRO A N 1
ATOM 2116 C CA . PRO A 1 269 ? 11.571 16.671 26.839 1.00 40.41 311 PRO A CA 1
ATOM 2117 C C . PRO A 1 269 ? 10.500 15.625 26.649 1.00 38.36 311 PRO A C 1
ATOM 2118 O O . PRO A 1 269 ? 9.867 15.608 25.585 1.00 41.41 311 PRO A O 1
ATOM 2122 N N . GLU A 1 270 ? 10.256 14.763 27.645 1.00 41.88 312 GLU A N 1
ATOM 2123 C CA . GLU A 1 270 ? 9.264 13.715 27.461 1.00 39.60 312 GLU A CA 1
ATOM 2124 C C . GLU A 1 270 ? 7.837 14.240 27.555 1.00 40.62 312 GLU A C 1
ATOM 2125 O O . GLU A 1 270 ? 6.901 13.513 27.210 1.00 42.18 312 GLU A O 1
ATOM 2131 N N . GLY A 1 271 ? 7.644 15.483 27.990 1.00 41.71 313 GLY A N 1
ATOM 2132 C CA . GLY A 1 271 ? 6.300 16.039 28.016 1.00 34.34 313 GLY A CA 1
ATOM 2133 C C . GLY A 1 271 ? 5.505 15.449 29.161 1.00 33.70 313 GLY A C 1
ATOM 2134 O O . GLY A 1 271 ? 6.038 14.795 30.052 1.00 36.40 313 GLY A O 1
ATOM 2135 N N . VAL A 1 272 ? 4.192 15.676 29.104 1.00 34.07 314 VAL A N 1
ATOM 2136 C CA . VAL A 1 272 ? 3.284 15.291 30.186 1.00 32.31 314 VAL A CA 1
ATOM 2137 C C . VAL A 1 272 ? 2.437 14.069 29.875 1.00 32.39 314 VAL A C 1
ATOM 2138 O O . VAL A 1 272 ? 1.753 13.567 30.793 1.00 30.09 314 VAL A O 1
ATOM 2142 N N . GLY A 1 273 ? 2.443 13.578 28.642 1.00 33.34 315 GLY A N 1
ATOM 2143 C CA . GLY A 1 273 ? 1.673 12.409 28.266 1.00 38.68 315 GLY A CA 1
ATOM 2144 C C . GLY A 1 273 ? 0.274 12.759 27.782 1.00 36.43 315 GLY A C 1
ATOM 2145 O O . GLY A 1 273 ? -0.243 13.848 28.019 1.00 33.30 315 GLY A O 1
ATOM 2146 N N . LEU A 1 274 ? -0.359 11.783 27.121 1.00 32.44 316 LEU A N 1
ATOM 2147 C CA . LEU A 1 274 ? -1.600 12.049 26.386 1.00 33.67 316 LEU A CA 1
ATOM 2148 C C . LEU A 1 274 ? -2.699 12.577 27.303 1.00 29.09 316 LEU A C 1
ATOM 2149 O O . LEU A 1 274 ? -3.356 13.575 26.990 1.00 28.38 316 LEU A O 1
ATOM 2154 N N . GLU A 1 275 ? -2.926 11.911 28.441 1.00 28.73 317 GLU A N 1
ATOM 2155 C CA . GLU A 1 275 ? -4.083 12.260 29.260 1.00 29.61 317 GLU A CA 1
ATOM 2156 C C . GLU A 1 275 ? -4.043 13.721 29.716 1.00 31.81 317 GLU A C 1
ATOM 2157 O O . GLU A 1 275 ? -5.029 14.460 29.580 1.00 29.17 317 GLU A O 1
ATOM 2163 N N . LYS A 1 276 ? -2.925 14.147 30.300 1.00 27.04 318 LYS A N 1
ATOM 2164 C CA . LYS A 1 276 ? -2.798 15.553 30.686 1.00 27.44 318 LYS A CA 1
ATOM 2165 C C . LYS A 1 276 ? -2.745 16.484 29.477 1.00 26.12 318 LYS A C 1
ATOM 2166 O O . LYS A 1 276 ? -3.364 17.559 29.491 1.00 28.52 318 LYS A O 1
ATOM 2172 N N . ALA A 1 277 ? -1.999 16.109 28.432 1.00 27.91 319 ALA A N 1
ATOM 2173 C CA . ALA A 1 277 ? -1.882 16.984 27.266 1.00 25.01 319 ALA A CA 1
ATOM 2174 C C . ALA A 1 277 ? -3.237 17.223 26.628 1.00 22.92 319 ALA A C 1
ATOM 2175 O O . ALA A 1 277 ? -3.549 18.350 26.228 1.00 23.42 319 ALA A O 1
ATOM 2177 N N . LEU A 1 278 ? -4.054 16.170 26.515 1.00 23.74 320 LEU A N 1
ATOM 2178 C CA . LEU A 1 278 ? -5.402 16.316 25.971 1.00 21.91 320 LEU A CA 1
ATOM 2179 C C . LEU A 1 278 ? -6.233 17.270 26.817 1.00 22.28 320 LEU A C 1
ATOM 2180 O O . LEU A 1 278 ? -6.886 18.176 26.288 1.00 21.10 320 LEU A O 1
ATOM 2185 N N . ALA A 1 279 ? -6.243 17.055 28.143 1.00 21.18 321 ALA A N 1
ATOM 2186 C CA . ALA A 1 279 ? -7.041 17.892 29.035 1.00 24.10 321 ALA A CA 1
ATOM 2187 C C . ALA A 1 279 ? -6.602 19.345 28.966 1.00 27.20 321 ALA A C 1
ATOM 2188 O O . ALA A 1 279 ? -7.437 20.266 28.990 1.00 22.66 321 ALA A O 1
ATOM 2190 N N . ASN A 1 280 ? -5.287 19.565 28.897 1.00 20.98 322 ASN A N 1
ATOM 2191 C CA . ASN A 1 280 ? -4.734 20.918 28.843 1.00 28.18 322 ASN A CA 1
ATOM 2192 C C . ASN A 1 280 ? -5.017 21.585 27.501 1.00 27.24 322 ASN A C 1
ATOM 2193 O O . ASN A 1 280 ? -5.328 22.784 27.450 1.00 23.56 322 ASN A O 1
ATOM 2198 N N . TYR A 1 281 ? -4.890 20.825 26.398 1.00 23.40 323 TYR A N 1
ATOM 2199 C CA . TYR A 1 281 ? -5.146 21.355 25.070 1.00 24.81 323 TYR A CA 1
ATOM 2200 C C . TYR A 1 281 ? -6.611 21.718 24.915 1.00 23.63 323 TYR A C 1
ATOM 2201 O O . TYR A 1 281 ? -6.940 22.793 24.387 1.00 24.92 323 TYR A O 1
ATOM 2210 N N . ALA A 1 282 ? -7.495 20.870 25.463 1.00 21.71 324 ALA A N 1
ATOM 2211 C CA . ALA A 1 282 ? -8.934 21.097 25.389 1.00 22.91 324 ALA A CA 1
ATOM 2212 C C . ALA A 1 282 ? -9.301 22.379 26.113 1.00 22.26 324 ALA A C 1
ATOM 2213 O O . ALA A 1 282 ? -10.011 23.246 25.573 1.00 22.80 324 ALA A O 1
ATOM 2215 N N . ASN A 1 283 ? -8.783 22.540 27.330 1.00 23.74 325 ASN A N 1
ATOM 2216 C CA . ASN A 1 283 ? -9.123 23.705 28.125 1.00 26.05 325 ASN A CA 1
ATOM 2217 C C . ASN A 1 283 ? -8.507 24.969 27.542 1.00 28.88 325 ASN A C 1
ATOM 2218 O O . ASN A 1 283 ? -9.133 26.037 27.561 1.00 26.39 325 ASN A O 1
ATOM 2223 N N . TRP A 1 284 ? -7.271 24.878 27.050 1.00 23.60 326 TRP A N 1
ATOM 2224 C CA . TRP A 1 284 ? -6.673 26.013 26.348 1.00 22.67 326 TRP A CA 1
ATOM 2225 C C . TRP A 1 284 ? -7.572 26.493 25.212 1.00 25.42 326 TRP A C 1
ATOM 2226 O O . TRP A 1 284 ? -7.849 27.692 25.068 1.00 24.72 326 TRP A O 1
ATOM 2237 N N . PHE A 1 285 ? -8.038 25.580 24.379 1.00 23.56 327 PHE A N 1
ATOM 2238 C CA . PHE A 1 285 ? -8.869 26.052 23.284 1.00 22.91 327 PHE A CA 1
ATOM 2239 C C . PHE A 1 285 ? -10.179 26.622 23.830 1.00 25.51 327 PHE A C 1
ATOM 2240 O O . PHE A 1 285 ? -10.599 27.725 23.465 1.00 25.01 327 PHE A O 1
ATOM 2248 N N . ASN A 1 286 ? -10.815 25.886 24.729 1.00 22.44 328 ASN A N 1
ATOM 2249 C CA . ASN A 1 286 ? -12.141 26.239 25.230 1.00 21.17 328 ASN A CA 1
ATOM 2250 C C . ASN A 1 286 ? -12.134 27.607 25.896 1.00 32.50 328 ASN A C 1
ATOM 2251 O O . ASN A 1 286 ? -13.088 28.381 25.756 1.00 26.53 328 ASN A O 1
ATOM 2256 N N . SER A 1 287 ? -11.062 27.926 26.619 1.00 27.49 329 SER A N 1
ATOM 2257 C CA . SER A 1 287 ? -11.038 29.120 27.455 1.00 31.65 329 SER A CA 1
ATOM 2258 C C . SER A 1 287 ? -10.281 30.290 26.848 1.00 33.07 329 SER A C 1
ATOM 2259 O O . SER A 1 287 ? -10.599 31.449 27.161 1.00 39.23 329 SER A O 1
ATOM 2262 N N . THR A 1 288 ? -9.279 30.033 26.018 1.00 33.79 330 THR A N 1
ATOM 2263 C CA . THR A 1 288 ? -8.430 31.080 25.453 1.00 32.49 330 THR A CA 1
ATOM 2264 C C . THR A 1 288 ? -8.741 31.402 24.003 1.00 37.10 330 THR A C 1
ATOM 2265 O O . THR A 1 288 ? -8.609 32.559 23.594 1.00 36.11 330 THR A O 1
ATOM 2269 N N . ILE A 1 289 ? -9.162 30.427 23.211 1.00 32.41 331 ILE A N 1
ATOM 2270 C CA . ILE A 1 289 ? -9.342 30.625 21.783 1.00 27.42 331 ILE A CA 1
ATOM 2271 C C . ILE A 1 289 ? -10.808 30.809 21.420 1.00 29.40 331 ILE A C 1
ATOM 2272 O O . ILE A 1 289 ? -11.149 31.702 20.646 1.00 28.74 331 ILE A O 1
ATOM 2277 N N . LEU A 1 290 ? -11.682 29.954 21.956 1.00 25.49 332 LEU A N 1
ATOM 2278 C CA . LEU A 1 290 ? -13.084 29.966 21.549 1.00 28.21 332 LEU A CA 1
ATOM 2279 C C . LEU A 1 290 ? -13.779 31.284 21.857 1.00 27.08 332 LEU A C 1
ATOM 2280 O O . LEU A 1 290 ? -14.515 31.780 20.986 1.00 30.65 332 LEU A O 1
ATOM 2285 N N . PRO A 1 291 ? -13.642 31.885 23.044 1.00 24.40 333 PRO A N 1
ATOM 2286 C CA . PRO A 1 291 ? -14.445 33.091 23.317 1.00 28.24 333 PRO A CA 1
ATOM 2287 C C . PRO A 1 291 ? -14.184 34.192 22.288 1.00 31.34 333 PRO A C 1
ATOM 2288 O O . PRO A 1 291 ? -13.044 34.563 22.007 1.00 35.16 333 PRO A O 1
ATOM 2292 N N . ASN A 1 292 ? -15.266 34.689 21.703 1.00 26.55 334 ASN A N 1
ATOM 2293 C CA . ASN A 1 292 ? -15.278 35.744 20.697 1.00 31.68 334 ASN A CA 1
ATOM 2294 C C . ASN A 1 292 ? -14.537 35.379 19.414 1.00 32.79 334 ASN A C 1
ATOM 2295 O O . ASN A 1 292 ? -14.270 36.265 18.602 1.00 30.80 334 ASN A O 1
ATOM 2300 N N . TYR A 1 293 ? -14.232 34.091 19.186 1.00 25.51 335 TYR A N 1
ATOM 2301 C CA . TYR A 1 293 ? -13.556 33.686 17.955 1.00 28.49 335 TYR A CA 1
ATOM 2302 C C . TYR A 1 293 ? -14.448 33.918 16.741 1.00 26.19 335 TYR A C 1
ATOM 2303 O O . TYR A 1 293 ? -14.021 34.512 15.744 1.00 28.21 335 TYR A O 1
ATOM 2312 N N . CYS A 1 294 ? -15.688 33.435 16.793 1.00 23.40 336 CYS A N 1
ATOM 2313 C CA . CYS A 1 294 ? -16.578 33.639 15.665 1.00 29.27 336 CYS A CA 1
ATOM 2314 C C . CYS A 1 294 ? -16.991 35.096 15.539 1.00 31.53 336 CYS A C 1
ATOM 2315 O O . CYS A 1 294 ? -17.199 35.582 14.421 1.00 29.38 336 CYS A O 1
ATOM 2318 N N . ALA A 1 295 ? -17.094 35.807 16.665 1.00 27.78 337 ALA A N 1
ATOM 2319 C CA . ALA A 1 295 ? -17.498 37.214 16.631 1.00 26.86 337 ALA A CA 1
ATOM 2320 C C . ALA A 1 295 ? -16.448 38.079 15.937 1.00 37.37 337 ALA A C 1
ATOM 2321 O O . ALA A 1 295 ? -16.789 39.114 15.339 1.00 30.00 337 ALA A O 1
ATOM 2323 N N . SER A 1 296 ? -15.176 37.658 15.960 1.00 32.99 338 SER A N 1
ATOM 2324 C CA . SER A 1 296 ? -14.154 38.451 15.288 1.00 33.14 338 SER A CA 1
ATOM 2325 C C . SER A 1 296 ? -14.412 38.560 13.789 1.00 41.19 338 SER A C 1
ATOM 2326 O O . SER A 1 296 ? -13.918 39.501 13.157 1.00 37.79 338 SER A O 1
ATOM 2329 N N . TYR A 1 297 ? -15.184 37.638 13.202 1.00 37.67 339 TYR A N 1
ATOM 2330 C CA . TYR A 1 297 ? -15.519 37.763 11.786 1.00 31.24 339 TYR A CA 1
ATOM 2331 C C . TYR A 1 297 ? -16.546 38.855 11.500 1.00 35.87 339 TYR A C 1
ATOM 2332 O O . TYR A 1 297 ? -16.778 39.146 10.325 1.00 38.44 339 TYR A O 1
ATOM 2341 N N . GLY A 1 298 ? -17.188 39.435 12.514 1.00 35.48 340 GLY A N 1
ATOM 2342 C CA . GLY A 1 298 ? -18.217 40.442 12.321 1.00 40.37 340 GLY A CA 1
ATOM 2343 C C . GLY A 1 298 ? -19.611 39.900 12.040 1.00 44.65 340 GLY A C 1
ATOM 2344 O O . GLY A 1 298 ? -20.608 40.552 12.389 1.00 36.33 340 GLY A O 1
ATOM 2345 N N . TYR A 1 299 ? -19.712 38.725 11.412 1.00 36.82 341 TYR A N 1
ATOM 2346 C CA . TYR A 1 299 ? -21.022 38.171 11.063 1.00 29.51 341 TYR A CA 1
ATOM 2347 C C . TYR A 1 299 ? -21.812 37.742 12.290 1.00 31.41 341 TYR A C 1
ATOM 2348 O O . TYR A 1 299 ? -23.042 37.680 12.240 1.00 34.19 341 TYR A O 1
ATOM 2357 N N . TRP A 1 300 ? -21.128 37.392 13.367 1.00 34.47 342 TRP A N 1
ATOM 2358 C CA . TRP A 1 300 ? -21.744 36.891 14.583 1.00 29.97 342 TRP A CA 1
ATOM 2359 C C . TRP A 1 300 ? -21.328 37.791 15.746 1.00 34.20 342 TRP A C 1
ATOM 2360 O O . TRP A 1 300 ? -20.310 38.487 15.688 1.00 44.68 342 TRP A O 1
ATOM 2371 N N . THR A 1 301 ? -22.139 37.776 16.805 1.00 31.80 343 THR A N 1
ATOM 2372 C CA . THR A 1 301 ? -21.908 38.595 17.983 1.00 37.24 343 THR A CA 1
ATOM 2373 C C . THR A 1 301 ? -21.809 37.787 19.260 1.00 34.26 343 THR A C 1
ATOM 2374 O O . THR A 1 301 ? -21.217 38.272 20.228 1.00 39.22 343 THR A O 1
ATOM 2378 N N . ASP A 1 302 ? -22.368 36.584 19.291 1.00 33.04 344 ASP A N 1
ATOM 2379 C CA . ASP A 1 302 ? -22.375 35.780 20.504 1.00 33.76 344 ASP A CA 1
ATOM 2380 C C . ASP A 1 302 ? -20.968 35.320 20.872 1.00 40.99 344 ASP A C 1
ATOM 2381 O O . ASP A 1 302 ? -20.238 34.774 20.041 1.00 31.45 344 ASP A O 1
ATOM 2386 N N . GLU A 1 303 ? -20.615 35.498 22.140 1.00 29.08 345 GLU A N 1
ATOM 2387 C CA . GLU A 1 303 ? -19.255 35.202 22.592 1.00 33.28 345 GLU A CA 1
ATOM 2388 C C . GLU A 1 303 ? -18.883 33.743 22.353 1.00 31.79 345 GLU A C 1
ATOM 2389 O O . GLU A 1 303 ? -17.727 33.430 22.034 1.00 32.82 345 GLU A O 1
ATOM 2395 N N . TRP A 1 304 ? -19.843 32.830 22.527 1.00 28.78 346 TRP A N 1
ATOM 2396 C CA . TRP A 1 304 ? -19.554 31.405 22.477 1.00 25.45 346 TRP A CA 1
ATOM 2397 C C . TRP A 1 304 ? -20.069 30.751 21.219 1.00 30.29 346 TRP A C 1
ATOM 2398 O O . TRP A 1 304 ? -20.248 29.530 21.198 1.00 31.96 346 TRP A O 1
ATOM 2409 N N . SER A 1 305 ? -20.323 31.539 20.182 1.00 32.84 347 SER A N 1
ATOM 2410 C CA . SER A 1 305 ? -20.803 30.982 18.926 1.00 27.84 347 SER A CA 1
ATOM 2411 C C . SER A 1 305 ? -19.795 29.983 18.390 1.00 28.46 347 SER A C 1
ATOM 2412 O O . SER A 1 305 ? -18.586 30.203 18.495 1.00 30.35 347 SER A O 1
ATOM 2415 N N . VAL A 1 306 ? -20.288 28.881 17.828 1.00 28.62 348 VAL A N 1
ATOM 2416 C CA . VAL A 1 306 ? -19.444 27.985 17.047 1.00 24.50 348 VAL A CA 1
ATOM 2417 C C . VAL A 1 306 ? -19.837 27.988 15.574 1.00 26.83 348 VAL A C 1
ATOM 2418 O O . VAL A 1 306 ? -19.364 27.148 14.813 1.00 24.79 348 VAL A O 1
ATOM 2422 N N . ALA A 1 307 ? -20.646 28.958 15.144 1.00 29.30 349 ALA A N 1
ATOM 2423 C CA . ALA A 1 307 ? -21.107 28.960 13.755 1.00 32.50 349 ALA A CA 1
ATOM 2424 C C . ALA A 1 307 ? -19.946 29.042 12.773 1.00 28.33 349 ALA A C 1
ATOM 2425 O O . ALA A 1 307 ? -20.013 28.475 11.672 1.00 32.44 349 ALA A O 1
ATOM 2427 N N . CYS A 1 308 ? -18.891 29.774 13.127 1.00 24.40 350 CYS A N 1
ATOM 2428 C CA . CYS A 1 308 ? -17.803 29.967 12.179 1.00 23.00 350 CYS A CA 1
ATOM 2429 C C . CYS A 1 308 ? -16.968 28.715 11.974 1.00 35.63 350 CYS A C 1
ATOM 2430 O O . CYS A 1 308 ? -16.137 28.703 11.060 1.00 27.31 350 CYS A O 1
ATOM 2433 N N . PHE A 1 309 ? -17.176 27.656 12.764 1.00 22.89 351 PHE A N 1
ATOM 2434 C CA . PHE A 1 309 ? -16.425 26.411 12.545 1.00 24.56 351 PHE A CA 1
ATOM 2435 C C . PHE A 1 309 ? -17.119 25.451 11.607 1.00 26.06 351 PHE A C 1
ATOM 2436 O O . PHE A 1 309 ? -16.507 24.453 11.209 1.00 27.36 351 PHE A O 1
ATOM 2444 N N . ASP A 1 310 ? -18.358 25.731 11.235 1.00 25.07 352 ASP A N 1
ATOM 2445 C CA . ASP A 1 310 ? -19.153 24.814 10.428 1.00 25.48 352 ASP A CA 1
ATOM 2446 C C . ASP A 1 310 ? -18.832 25.049 8.954 1.00 30.84 352 ASP A C 1
ATOM 2447 O O . ASP A 1 310 ? -19.419 25.919 8.300 1.00 34.75 352 ASP A O 1
ATOM 2452 N N . SER A 1 311 ? -17.894 24.260 8.412 1.00 21.58 353 SER A N 1
ATOM 2453 C CA . SER A 1 311 ? -17.478 24.417 7.022 1.00 24.44 353 SER A CA 1
ATOM 2454 C C . SER A 1 311 ? -18.386 23.688 6.049 1.00 27.89 353 SER A C 1
ATOM 2455 O O . SER A 1 311 ? -18.115 23.709 4.838 1.00 26.84 353 SER A O 1
ATOM 2458 N N . TYR A 1 312 ? -19.454 23.051 6.538 1.00 26.45 354 TYR A N 1
ATOM 2459 C CA . TYR A 1 312 ? -20.404 22.353 5.680 1.00 32.04 354 TYR A CA 1
ATOM 2460 C C . TYR A 1 312 ? -21.675 23.156 5.414 1.00 30.03 354 TYR A C 1
ATOM 2461 O O . TYR A 1 312 ? -22.564 22.667 4.708 1.00 33.73 354 TYR A O 1
ATOM 2470 N N . ASN A 1 313 ? -21.798 24.345 5.990 1.00 29.56 355 ASN A N 1
ATOM 2471 C CA . ASN A 1 313 ? -22.946 25.233 5.808 1.00 29.23 355 ASN A CA 1
ATOM 2472 C C . ASN A 1 313 ? -22.701 26.115 4.586 1.00 31.52 355 ASN A C 1
ATOM 2473 O O . ASN A 1 313 ? -22.063 27.171 4.690 1.00 23.95 355 ASN A O 1
ATOM 2478 N N . ALA A 1 314 ? -23.225 25.703 3.426 1.00 27.89 356 ALA A N 1
ATOM 2479 C CA . ALA A 1 314 ? -23.078 26.489 2.203 1.00 31.19 356 ALA A CA 1
ATOM 2480 C C . ALA A 1 314 ? -23.654 27.896 2.320 1.00 29.96 356 ALA A C 1
ATOM 2481 O O . ALA A 1 314 ? -23.278 28.768 1.539 1.00 29.42 356 ALA A O 1
ATOM 2483 N N . SER A 1 315 ? -24.562 28.135 3.258 1.00 28.22 357 SER A N 1
ATOM 2484 C CA . SER A 1 315 ? -25.114 29.470 3.467 1.00 30.07 357 SER A CA 1
ATOM 2485 C C . SER A 1 315 ? -24.308 30.315 4.445 1.00 29.69 357 SER A C 1
ATOM 2486 O O . SER A 1 315 ? -24.731 31.434 4.748 1.00 28.51 357 SER A O 1
ATOM 2489 N N . SER A 1 316 ? -23.185 29.811 4.963 1.00 27.72 358 SER A N 1
ATOM 2490 C CA . SER A 1 316 ? -22.418 30.582 5.932 1.00 28.22 358 SER A CA 1
ATOM 2491 C C . SER A 1 316 ? -21.914 31.868 5.285 1.00 22.77 358 SER A C 1
ATOM 2492 O O . SER A 1 316 ? -21.468 31.846 4.138 1.00 26.03 358 SER A O 1
ATOM 2495 N N . PRO A 1 317 ? -21.938 32.992 6.006 1.00 28.76 359 PRO A N 1
ATOM 2496 C CA . PRO A 1 317 ? -21.388 34.238 5.451 1.00 24.83 359 PRO A CA 1
ATOM 2497 C C . PRO A 1 317 ? -19.915 34.150 5.153 1.00 27.96 359 PRO A C 1
ATOM 2498 O O . PRO A 1 317 ? -19.424 34.916 4.324 1.00 23.33 359 PRO A O 1
ATOM 2502 N N . ILE A 1 318 ? -19.196 33.220 5.774 1.00 21.84 360 ILE A N 1
ATOM 2503 C CA . ILE A 1 318 ? -17.798 33.035 5.398 1.00 22.29 360 ILE A CA 1
ATOM 2504 C C . ILE A 1 318 ? -17.695 32.718 3.913 1.00 23.71 360 ILE A C 1
ATOM 2505 O O . ILE A 1 318 ? -16.797 33.224 3.223 1.00 24.76 360 ILE A O 1
ATOM 2510 N N . PHE A 1 319 ? -18.641 31.933 3.385 1.00 23.63 361 PHE A N 1
ATOM 2511 C CA . PHE A 1 319 ? -18.616 31.581 1.965 1.00 21.21 361 PHE A CA 1
ATOM 2512 C C . PHE A 1 319 ? -19.415 32.541 1.088 1.00 27.60 361 PHE A C 1
ATOM 2513 O O . PHE A 1 319 ? -19.103 32.687 -0.114 1.00 26.70 361 PHE A O 1
ATOM 2521 N N . THR A 1 320 ? -20.473 33.158 1.621 1.00 23.52 362 THR A N 1
ATOM 2522 C CA . THR A 1 320 ? -21.383 33.937 0.781 1.00 23.34 362 THR A CA 1
ATOM 2523 C C . THR A 1 320 ? -21.045 35.425 0.717 1.00 29.26 362 THR A C 1
ATOM 2524 O O . THR A 1 320 ? -21.615 36.123 -0.127 1.00 28.07 362 THR A O 1
ATOM 2528 N N . ASP A 1 321 ? -20.178 35.932 1.594 1.00 25.89 363 ASP A N 1
ATOM 2529 C CA . ASP A 1 321 ? -19.745 37.328 1.549 1.00 29.02 363 ASP A CA 1
ATOM 2530 C C . ASP A 1 321 ? -18.899 37.545 0.301 1.00 29.93 363 ASP A C 1
ATOM 2531 O O . ASP A 1 321 ? -17.775 37.058 0.249 1.00 29.83 363 ASP A O 1
ATOM 2536 N N . THR A 1 322 ? -19.408 38.286 -0.699 1.00 26.62 364 THR A N 1
ATOM 2537 C CA . THR A 1 322 ? -18.672 38.534 -1.953 1.00 22.38 364 THR A CA 1
ATOM 2538 C C . THR A 1 322 ? -18.061 39.941 -2.023 1.00 25.95 364 THR A C 1
ATOM 2539 O O . THR A 1 322 ? -17.606 40.368 -3.100 1.00 25.39 364 THR A O 1
ATOM 2543 N N . SER A 1 323 ? -18.023 40.659 -0.902 1.00 26.82 365 SER A N 1
ATOM 2544 C CA . SER A 1 323 ? -17.548 42.035 -0.891 1.00 25.25 365 SER A CA 1
ATOM 2545 C C . SER A 1 323 ? -16.026 42.106 -0.932 1.00 22.83 365 SER A C 1
ATOM 2546 O O . SER A 1 323 ? -15.325 41.184 -0.516 1.00 25.06 365 SER A O 1
ATOM 2549 N N . VAL A 1 324 ? -15.512 43.208 -1.490 1.00 25.52 366 VAL A N 1
ATOM 2550 C CA . VAL A 1 324 ? -14.066 43.388 -1.600 1.00 24.73 366 VAL A CA 1
ATOM 2551 C C . VAL A 1 324 ? -13.424 43.420 -0.221 1.00 28.89 366 VAL A C 1
ATOM 2552 O O . VAL A 1 324 ? -12.383 42.793 0.009 1.00 29.56 366 VAL A O 1
ATOM 2556 N N . GLY A 1 325 ? -14.033 44.151 0.718 1.00 28.97 367 GLY A N 1
ATOM 2557 C CA . GLY A 1 325 ? -13.492 44.245 2.074 1.00 27.84 367 GLY A CA 1
ATOM 2558 C C . GLY A 1 325 ? -14.016 43.190 3.033 1.00 42.74 367 GLY A C 1
ATOM 2559 O O . GLY A 1 325 ? -14.450 43.500 4.146 1.00 52.20 367 GLY A O 1
ATOM 2560 N N . ASN A 1 326 ? -13.951 41.963 2.629 1.00 33.17 368 ASN A N 1
ATOM 2561 C CA . ASN A 1 326 ? -14.370 40.826 3.423 1.00 25.08 368 ASN A CA 1
ATOM 2562 C C . ASN A 1 326 ? -13.292 40.429 4.428 1.00 30.80 368 ASN A C 1
ATOM 2563 O O . ASN A 1 326 ? -12.100 40.657 4.201 1.00 31.52 368 ASN A O 1
ATOM 2568 N N . PRO A 1 327 ? -13.683 39.820 5.544 1.00 29.36 369 PRO A N 1
ATOM 2569 C CA . PRO A 1 327 ? -12.703 39.401 6.551 1.00 29.87 369 PRO A CA 1
ATOM 2570 C C . PRO A 1 327 ? -12.216 37.964 6.421 1.00 32.15 369 PRO A C 1
ATOM 2571 O O . PRO A 1 327 ? -11.566 37.482 7.351 1.00 32.07 369 PRO A O 1
ATOM 2575 N N . VAL A 1 328 ? -12.490 37.274 5.314 1.00 27.75 370 VAL A N 1
ATOM 2576 C CA . VAL A 1 328 ? -12.086 35.879 5.144 1.00 29.85 370 VAL A CA 1
ATOM 2577 C C . VAL A 1 328 ? -11.035 35.699 4.040 1.00 24.50 370 VAL A C 1
ATOM 2578 O O . VAL A 1 328 ? -10.721 34.566 3.676 1.00 33.96 370 VAL A O 1
ATOM 2582 N N . ASP A 1 329 ? -10.436 36.776 3.560 1.00 22.78 371 ASP A N 1
ATOM 2583 C CA . ASP A 1 329 ? -9.538 36.766 2.391 1.00 28.23 371 ASP A CA 1
ATOM 2584 C C . ASP A 1 329 ? -10.062 35.865 1.283 1.00 25.68 371 ASP A C 1
ATOM 2585 O O . ASP A 1 329 ? -9.419 34.910 0.825 1.00 23.58 371 ASP A O 1
ATOM 2590 N N . ARG A 1 330 ? -11.223 36.272 0.797 1.00 25.14 372 ARG A N 1
ATOM 2591 C CA . ARG A 1 330 ? -11.842 35.575 -0.309 1.00 19.42 372 ARG A CA 1
ATOM 2592 C C . ARG A 1 330 ? -10.968 35.622 -1.560 1.00 19.99 372 ARG A C 1
ATOM 2593 O O . ARG A 1 330 ? -10.916 34.651 -2.330 1.00 21.88 372 ARG A O 1
ATOM 2601 N N . GLN A 1 331 ? -10.296 36.754 -1.788 1.00 20.62 373 GLN A N 1
ATOM 2602 C CA . GLN A 1 331 ? -9.414 36.911 -2.945 1.00 26.39 373 GLN A CA 1
ATOM 2603 C C . GLN A 1 331 ? -8.299 35.874 -2.933 1.00 23.34 373 GLN A C 1
ATOM 2604 O O . GLN A 1 331 ? -7.923 35.311 -3.976 1.00 19.92 373 GLN A O 1
ATOM 2610 N N . TRP A 1 332 ? -7.737 35.624 -1.761 1.00 21.26 374 TRP A N 1
ATOM 2611 C CA . TRP A 1 332 ? -6.686 34.633 -1.670 1.00 22.24 374 TRP A CA 1
ATOM 2612 C C . TRP A 1 332 ? -7.246 33.231 -1.870 1.00 19.98 374 TRP A C 1
ATOM 2613 O O . TRP A 1 332 ? -6.649 32.417 -2.578 1.00 19.77 374 TRP A O 1
ATOM 2624 N N . GLU A 1 333 ? -8.391 32.919 -1.246 1.00 20.81 375 GLU A N 1
ATOM 2625 C CA . GLU A 1 333 ? -9.009 31.621 -1.501 1.00 22.67 375 GLU A CA 1
ATOM 2626 C C . GLU A 1 333 ? -9.238 31.376 -3.003 1.00 24.00 375 GLU A C 1
ATOM 2627 O O . GLU A 1 333 ? -9.119 30.230 -3.458 1.00 19.33 375 GLU A O 1
ATOM 2633 N N . TRP A 1 334 ? -9.561 32.429 -3.781 1.00 17.83 376 TRP A N 1
ATOM 2634 C CA . TRP A 1 334 ? -9.675 32.285 -5.230 1.00 20.15 376 TRP A CA 1
ATOM 2635 C C . TRP A 1 334 ? -8.360 31.798 -5.840 1.00 20.10 376 TRP A C 1
ATOM 2636 O O . TRP A 1 334 ? -8.346 30.850 -6.626 1.00 19.56 376 TRP A O 1
ATOM 2647 N N . PHE A 1 335 ? -7.237 32.434 -5.491 1.00 20.29 377 PHE A N 1
ATOM 2648 C CA . PHE A 1 335 ? -5.960 31.968 -6.020 1.00 18.21 377 PHE A CA 1
ATOM 2649 C C . PHE A 1 335 ? -5.730 30.503 -5.667 1.00 22.41 377 PHE A C 1
ATOM 2650 O O . PHE A 1 335 ? -5.262 29.718 -6.501 1.00 18.78 377 PHE A O 1
ATOM 2658 N N . LEU A 1 336 ? -6.040 30.121 -4.421 1.00 17.22 378 LEU A N 1
ATOM 2659 C CA . LEU A 1 336 ? -5.784 28.749 -3.991 1.00 21.67 378 LEU A CA 1
ATOM 2660 C C . LEU A 1 336 ? -6.572 27.764 -4.828 1.00 19.70 378 LEU A C 1
ATOM 2661 O O . LEU A 1 336 ? -6.027 26.742 -5.263 1.00 19.86 378 LEU A O 1
ATOM 2666 N N . CYS A 1 337 ? -7.880 28.050 -5.020 1.00 18.99 379 CYS A N 1
ATOM 2667 C CA . CYS A 1 337 ? -8.800 27.193 -5.780 1.00 16.65 379 CYS A CA 1
ATOM 2668 C C . CYS A 1 337 ? -8.651 27.336 -7.284 1.00 22.27 379 CYS A C 1
ATOM 2669 O O . CYS A 1 337 ? -8.926 26.378 -7.999 1.00 19.19 379 CYS A O 1
ATOM 2672 N N . ASN A 1 338 ? -8.283 28.514 -7.788 1.00 18.31 380 ASN A N 1
ATOM 2673 C CA . ASN A 1 338 ? -8.364 28.755 -9.225 1.00 18.83 380 ASN A CA 1
ATOM 2674 C C . ASN A 1 338 ? -7.031 28.646 -9.962 1.00 17.23 380 ASN A C 1
ATOM 2675 O O . ASN A 1 338 ? -7.011 28.205 -11.117 1.00 17.63 380 ASN A O 1
ATOM 2680 N N . GLU A 1 339 ? -5.928 29.111 -9.384 1.00 16.01 381 GLU A N 1
ATOM 2681 C CA . GLU A 1 339 ? -4.684 29.168 -10.160 1.00 20.93 381 GLU A CA 1
ATOM 2682 C C . GLU A 1 339 ? -4.264 27.796 -10.695 1.00 19.06 381 GLU A C 1
ATOM 2683 O O . GLU A 1 339 ? -3.943 27.696 -11.894 1.00 21.56 381 GLU A O 1
ATOM 2689 N N . PRO A 1 340 ? -4.255 26.712 -9.904 1.00 18.23 382 PRO A N 1
ATOM 2690 C CA . PRO A 1 340 ? -4.473 26.636 -8.453 1.00 16.45 382 PRO A CA 1
ATOM 2691 C C . PRO A 1 340 ? -3.184 26.499 -7.699 1.00 21.46 382 PRO A C 1
ATOM 2692 O O . PRO A 1 340 ? -2.324 25.731 -8.087 1.00 22.22 382 PRO A O 1
ATOM 2696 N N . PHE A 1 341 ? -3.055 27.241 -6.604 1.00 17.58 383 PHE A N 1
ATOM 2697 C CA . PHE A 1 341 ? -1.922 27.007 -5.710 1.00 21.25 383 PHE A CA 1
ATOM 2698 C C . PHE A 1 341 ? -2.185 25.904 -4.683 1.00 23.81 383 PHE A C 1
ATOM 2699 O O . PHE A 1 341 ? -1.241 25.214 -4.277 1.00 19.55 383 PHE A O 1
ATOM 2707 N N . PHE A 1 342 ? -3.416 25.860 -4.158 1.00 19.30 384 PHE A N 1
ATOM 2708 C CA . PHE A 1 342 ? -3.892 24.954 -3.109 1.00 18.30 384 PHE A CA 1
ATOM 2709 C C . PHE A 1 342 ? -3.251 25.258 -1.750 1.00 15.07 384 PHE A C 1
ATOM 2710 O O . PHE A 1 342 ? -3.878 25.884 -0.868 1.00 20.14 384 PHE A O 1
ATOM 2718 N N . TRP A 1 343 ? -2.047 24.717 -1.547 1.00 18.35 385 TRP A N 1
ATOM 2719 C CA . TRP A 1 343 ? -1.297 24.794 -0.281 1.00 19.85 385 TRP A CA 1
ATOM 2720 C C . TRP A 1 343 ? -2.154 24.372 0.904 1.00 22.84 385 TRP A C 1
ATOM 2721 O O . TRP A 1 343 ? -2.110 24.978 1.981 1.00 19.72 385 TRP A O 1
ATOM 2732 N N . TRP A 1 344 ? -2.925 23.298 0.720 1.00 18.08 386 TRP A N 1
ATOM 2733 C CA . TRP A 1 344 ? -3.850 22.891 1.775 1.00 20.99 386 TRP A CA 1
ATOM 2734 C C . TRP A 1 344 ? -3.074 22.428 3.007 1.00 23.49 386 TRP A C 1
ATOM 2735 O O . TRP A 1 344 ? -2.178 21.599 2.903 1.00 19.07 386 TRP A O 1
ATOM 2746 N N . GLN A 1 345 ? -3.420 22.959 4.181 1.00 17.90 387 GLN A N 1
ATOM 2747 C CA . GLN A 1 345 ? -2.596 22.793 5.384 1.00 23.63 387 GLN A CA 1
ATOM 2748 C C . GLN A 1 345 ? -3.131 21.605 6.176 1.00 20.15 387 GLN A C 1
ATOM 2749 O O . GLN A 1 345 ? -4.127 21.715 6.903 1.00 20.38 387 GLN A O 1
ATOM 2755 N N . ASP A 1 346 ? -2.472 20.465 6.003 1.00 21.56 388 ASP A N 1
ATOM 2756 C CA . ASP A 1 346 ? -2.980 19.134 6.318 1.00 20.52 388 ASP A CA 1
ATOM 2757 C C . ASP A 1 346 ? -2.111 18.397 7.331 1.00 22.92 388 ASP A C 1
ATOM 2758 O O . ASP A 1 346 ? -0.934 18.717 7.528 1.00 20.92 388 ASP A O 1
ATOM 2763 N N . GLY A 1 347 ? -2.710 17.378 7.956 1.00 22.29 389 GLY A N 1
ATOM 2764 C CA . GLY A 1 347 ? -1.923 16.393 8.681 1.00 21.59 389 GLY A CA 1
ATOM 2765 C C . GLY A 1 347 ? -1.028 15.601 7.747 1.00 21.31 389 GLY A C 1
ATOM 2766 O O . GLY A 1 347 ? -1.325 15.423 6.565 1.00 24.49 389 GLY A O 1
ATOM 2767 N N . ALA A 1 348 ? 0.080 15.109 8.296 1.00 21.72 390 ALA A N 1
ATOM 2768 C CA . ALA A 1 348 ? 1.102 14.449 7.490 1.00 23.92 390 ALA A CA 1
ATOM 2769 C C . ALA A 1 348 ? 0.628 13.070 7.024 1.00 24.59 390 ALA A C 1
ATOM 2770 O O . ALA A 1 348 ? -0.291 12.481 7.609 1.00 24.54 390 ALA A O 1
ATOM 2772 N N . PRO A 1 349 ? 1.260 12.504 5.997 1.00 26.43 391 PRO A N 1
ATOM 2773 C CA . PRO A 1 349 ? 0.829 11.179 5.531 1.00 26.62 391 PRO A CA 1
ATOM 2774 C C . PRO A 1 349 ? 1.135 10.095 6.555 1.00 32.89 391 PRO A C 1
ATOM 2775 O O . PRO A 1 349 ? 2.012 10.235 7.413 1.00 29.55 391 PRO A O 1
ATOM 2779 N N . GLU A 1 350 ? 0.361 9.010 6.461 1.00 30.72 392 GLU A N 1
ATOM 2780 C CA . GLU A 1 350 ? 0.595 7.822 7.273 1.00 35.28 392 GLU A CA 1
ATOM 2781 C C . GLU A 1 350 ? 2.069 7.445 7.220 1.00 39.48 392 GLU A C 1
ATOM 2782 O O . GLU A 1 350 ? 2.693 7.478 6.153 1.00 34.38 392 GLU A O 1
ATOM 2788 N N . GLY A 1 351 ? 2.627 7.096 8.383 1.00 40.62 393 GLY A N 1
ATOM 2789 C CA . GLY A 1 351 ? 4.037 6.782 8.499 1.00 43.68 393 GLY A CA 1
ATOM 2790 C C . GLY A 1 351 ? 4.948 7.962 8.785 1.00 40.20 393 GLY A C 1
ATOM 2791 O O . GLY A 1 351 ? 6.144 7.756 9.019 1.00 40.40 393 GLY A O 1
ATOM 2792 N N . THR A 1 352 ? 4.430 9.189 8.751 1.00 34.53 394 THR A N 1
ATOM 2793 C CA . THR A 1 352 ? 5.195 10.391 9.044 1.00 28.69 394 THR A CA 1
ATOM 2794 C C . THR A 1 352 ? 4.571 11.063 10.264 1.00 34.57 394 THR A C 1
ATOM 2795 O O . THR A 1 352 ? 3.362 11.298 10.290 1.00 32.24 394 THR A O 1
ATOM 2799 N N . SER A 1 353 ? 5.380 11.377 11.272 1.00 34.67 395 SER A N 1
ATOM 2800 C CA . SER A 1 353 ? 4.820 12.017 12.454 1.00 34.01 395 SER A CA 1
ATOM 2801 C C . SER A 1 353 ? 4.174 13.353 12.084 1.00 30.93 395 SER A C 1
ATOM 2802 O O . SER A 1 353 ? 4.610 14.059 11.174 1.00 32.15 395 SER A O 1
ATOM 2805 N N . THR A 1 354 ? 3.116 13.690 12.800 1.00 30.17 396 THR A N 1
ATOM 2806 C CA . THR A 1 354 ? 2.299 14.843 12.473 1.00 30.65 396 THR A CA 1
ATOM 2807 C C . THR A 1 354 ? 1.984 15.588 13.756 1.00 32.69 396 THR A C 1
ATOM 2808 O O . THR A 1 354 ? 1.795 14.966 14.803 1.00 30.34 396 THR A O 1
ATOM 2812 N N . ILE A 1 355 ? 1.946 16.921 13.678 1.00 27.05 397 ILE A N 1
ATOM 2813 C CA . ILE A 1 355 ? 1.461 17.700 14.809 1.00 21.48 397 ILE A CA 1
ATOM 2814 C C . ILE A 1 355 ? 0.047 18.227 14.603 1.00 24.10 397 ILE A C 1
ATOM 2815 O O . ILE A 1 355 ? -0.437 18.976 15.445 1.00 24.25 397 ILE A O 1
ATOM 2820 N N . VAL A 1 356 ? -0.624 17.874 13.505 1.00 23.28 398 VAL A N 1
ATOM 2821 C CA . VAL A 1 356 ? -2.037 18.218 13.340 1.00 22.49 398 VAL A CA 1
ATOM 2822 C C . VAL A 1 356 ? -2.757 16.960 12.880 1.00 25.55 398 VAL A C 1
ATOM 2823 O O . VAL A 1 356 ? -2.118 16.034 12.358 1.00 26.79 398 VAL A O 1
ATOM 2827 N N . PRO A 1 357 ? -4.077 16.868 13.097 1.00 20.17 399 PRO A N 1
ATOM 2828 C CA . PRO A 1 357 ? -4.763 15.603 12.823 1.00 20.60 399 PRO A CA 1
ATOM 2829 C C . PRO A 1 357 ? -4.742 15.288 11.331 1.00 24.31 399 PRO A C 1
ATOM 2830 O O . PRO A 1 357 ? -4.909 16.177 10.492 1.00 22.05 399 PRO A O 1
ATOM 2834 N N . ARG A 1 358 ? -4.485 14.022 11.002 1.00 21.95 400 ARG A N 1
ATOM 2835 C CA . ARG A 1 358 ? -4.534 13.631 9.587 1.00 19.19 400 ARG A CA 1
ATOM 2836 C C . ARG A 1 358 ? -5.931 13.786 9.012 1.00 23.73 400 ARG A C 1
ATOM 2837 O O . ARG A 1 358 ? -6.094 13.854 7.787 1.00 26.66 400 ARG A O 1
ATOM 2845 N N . LEU A 1 359 ? -6.953 13.852 9.864 1.00 22.90 401 LEU A N 1
ATOM 2846 C CA . LEU A 1 359 ? -8.309 14.099 9.383 1.00 20.23 401 LEU A CA 1
ATOM 2847 C C . LEU A 1 359 ? -8.468 15.503 8.836 1.00 21.69 401 LEU A C 1
ATOM 2848 O O . LEU A 1 359 ? -9.460 15.778 8.155 1.00 24.03 401 LEU A O 1
ATOM 2853 N N . VAL A 1 360 ? -7.539 16.411 9.148 1.00 22.72 402 VAL A N 1
ATOM 2854 C CA . VAL A 1 360 ? -7.499 17.690 8.465 1.00 17.47 402 VAL A CA 1
ATOM 2855 C C . VAL A 1 360 ? -6.738 17.417 7.177 1.00 25.17 402 VAL A C 1
ATOM 2856 O O . VAL A 1 360 ? -5.511 17.426 7.160 1.00 22.93 402 VAL A O 1
ATOM 2860 N N . SER A 1 361 ? -7.469 17.128 6.103 1.00 27.15 403 SER A N 1
ATOM 2861 C CA . SER A 1 361 ? -6.918 16.538 4.891 1.00 23.13 403 SER A CA 1
ATOM 2862 C C . SER A 1 361 ? -7.102 17.485 3.714 1.00 20.14 403 SER A C 1
ATOM 2863 O O . SER A 1 361 ? -7.951 18.385 3.747 1.00 21.24 403 SER A O 1
ATOM 2866 N N . ALA A 1 362 ? -6.354 17.236 2.624 1.00 19.62 404 ALA A N 1
ATOM 2867 C CA . ALA A 1 362 ? -6.546 18.085 1.444 1.00 24.43 404 ALA A CA 1
ATOM 2868 C C . ALA A 1 362 ? -8.008 18.104 1.011 1.00 25.80 404 ALA A C 1
ATOM 2869 O O . ALA A 1 362 ? -8.551 19.158 0.659 1.00 22.26 404 ALA A O 1
ATOM 2871 N N . SER A 1 363 ? -8.671 16.945 1.050 1.00 22.50 405 SER A N 1
ATOM 2872 C CA . SER A 1 363 ? -10.047 16.891 0.572 1.00 27.87 405 SER A CA 1
ATOM 2873 C C . SER A 1 363 ? -10.965 17.735 1.435 1.00 21.19 405 SER A C 1
ATOM 2874 O O . SER A 1 363 ? -11.955 18.276 0.936 1.00 23.28 405 SER A O 1
ATOM 2877 N N . TYR A 1 364 ? -10.659 17.855 2.728 1.00 23.91 406 TYR A N 1
ATOM 2878 C CA . TYR A 1 364 ? -11.445 18.699 3.620 1.00 23.95 406 TYR A CA 1
ATOM 2879 C C . TYR A 1 364 ? -11.398 20.160 3.191 1.00 25.37 406 TYR A C 1
ATOM 2880 O O . TYR A 1 364 ? -12.409 20.867 3.237 1.00 22.81 406 TYR A O 1
ATOM 2889 N N . TRP A 1 365 ? -10.232 20.645 2.786 1.00 23.00 407 TRP A N 1
ATOM 2890 C CA . TRP A 1 365 ? -10.141 22.023 2.296 1.00 21.48 407 TRP A CA 1
ATOM 2891 C C . TRP A 1 365 ? -10.680 22.163 0.890 1.00 25.36 407 TRP A C 1
ATOM 2892 O O . TRP A 1 365 ? -11.315 23.169 0.569 1.00 19.67 407 TRP A O 1
ATOM 2903 N N . GLN A 1 366 ? -10.330 21.218 0.012 1.00 18.65 408 GLN A N 1
ATOM 2904 C CA . GLN A 1 366 ? -10.754 21.339 -1.377 1.00 20.93 408 GLN A CA 1
ATOM 2905 C C . GLN A 1 366 ? -12.266 21.379 -1.470 1.00 22.21 408 GLN A C 1
ATOM 2906 O O . GLN A 1 366 ? -12.827 22.060 -2.346 1.00 22.55 408 GLN A O 1
ATOM 2912 N N . ARG A 1 367 ? -12.945 20.656 -0.555 1.00 19.34 409 ARG A N 1
ATOM 2913 C CA . ARG A 1 367 ? -14.401 20.596 -0.532 1.00 20.77 409 ARG A CA 1
ATOM 2914 C C . ARG A 1 367 ? -15.023 21.965 -0.376 1.00 24.03 409 ARG A C 1
ATOM 2915 O O . ARG A 1 367 ? -16.199 22.148 -0.728 1.00 24.89 409 ARG A O 1
ATOM 2923 N N . GLN A 1 368 ? -14.272 22.932 0.147 1.00 19.66 410 GLN A N 1
ATOM 2924 C CA . GLN A 1 368 ? -14.827 24.256 0.390 1.00 21.42 410 GLN A CA 1
ATOM 2925 C C . GLN A 1 368 ? -14.758 25.176 -0.821 1.00 25.80 410 GLN A C 1
ATOM 2926 O O . GLN A 1 368 ? -15.461 26.196 -0.846 1.00 26.14 410 GLN A O 1
ATOM 2932 N N . CYS A 1 369 ? -13.933 24.858 -1.815 1.00 21.53 411 CYS A N 1
ATOM 2933 C CA . CYS A 1 369 ? -13.855 25.720 -2.998 1.00 20.81 411 CYS A CA 1
ATOM 2934 C C . CYS A 1 369 ? -15.218 25.998 -3.628 1.00 19.35 411 CYS A C 1
ATOM 2935 O O . CYS A 1 369 ? -15.493 27.171 -3.947 1.00 21.42 411 CYS A O 1
ATOM 2938 N N . PRO A 1 370 ? -16.098 25.011 -3.839 1.00 20.49 412 PRO A N 1
ATOM 2939 C CA . PRO A 1 370 ? -17.393 25.312 -4.464 1.00 22.70 412 PRO A CA 1
ATOM 2940 C C . PRO A 1 370 ? -18.400 25.944 -3.513 1.00 26.36 412 PRO A C 1
ATOM 2941 O O . PRO A 1 370 ? -19.459 26.400 -3.970 1.00 23.44 412 PRO A O 1
ATOM 2945 N N . LEU A 1 371 ? -18.088 26.001 -2.218 1.00 24.03 413 LEU A N 1
ATOM 2946 C CA . LEU A 1 371 ? -18.879 26.767 -1.265 1.00 23.21 413 LEU A CA 1
ATOM 2947 C C . LEU A 1 371 ? -18.509 28.248 -1.312 1.00 18.70 413 LEU A C 1
ATOM 2948 O O . LEU A 1 371 ? -19.388 29.119 -1.347 1.00 24.48 413 LEU A O 1
ATOM 2953 N N . TYR A 1 372 ? -17.214 28.548 -1.349 1.00 18.62 414 TYR A N 1
ATOM 2954 C CA . TYR A 1 372 ? -16.785 29.908 -1.643 1.00 23.65 414 TYR A CA 1
ATOM 2955 C C . TYR A 1 372 ? -17.263 30.365 -3.011 1.00 29.08 414 TYR A C 1
ATOM 2956 O O . TYR A 1 372 ? -17.724 31.499 -3.171 1.00 24.27 414 TYR A O 1
ATOM 2965 N N . PHE A 1 373 ? -17.084 29.527 -4.030 1.00 22.41 415 PHE A N 1
ATOM 2966 C CA . PHE A 1 373 ? -17.242 29.949 -5.424 1.00 19.15 415 PHE A CA 1
ATOM 2967 C C . PHE A 1 373 ? -18.226 29.067 -6.182 1.00 24.47 415 PHE A C 1
ATOM 2968 O O . PHE A 1 373 ? -17.836 28.316 -7.087 1.00 26.94 415 PHE A O 1
ATOM 2976 N N . PRO A 1 374 ? -19.515 29.206 -5.903 1.00 22.09 416 PRO A N 1
ATOM 2977 C CA . PRO A 1 374 ? -20.513 28.500 -6.707 1.00 22.27 416 PRO A CA 1
ATOM 2978 C C . PRO A 1 374 ? -20.496 29.003 -8.130 1.00 25.88 416 PRO A C 1
ATOM 2979 O O . PRO A 1 374 ? -20.079 30.128 -8.420 1.00 25.42 416 PRO A O 1
ATOM 2983 N N . GLU A 1 375 ? -20.915 28.142 -9.037 1.00 23.54 417 GLU A N 1
ATOM 2984 C CA . GLU A 1 375 ? -20.876 28.530 -10.436 1.00 21.45 417 GLU A CA 1
ATOM 2985 C C . GLU A 1 375 ? -21.782 29.734 -10.689 1.00 27.88 417 GLU A C 1
ATOM 2986 O O . GLU A 1 375 ? -22.905 29.802 -10.180 1.00 31.64 417 GLU A O 1
ATOM 2992 N N . VAL A 1 376 ? -21.279 30.688 -11.473 1.00 25.06 418 VAL A N 1
ATOM 2993 C CA . VAL A 1 376 ? -21.990 31.928 -11.801 1.00 28.02 418 VAL A CA 1
ATOM 2994 C C . VAL A 1 376 ? -21.915 32.159 -13.308 1.00 27.57 418 VAL A C 1
ATOM 2995 O O . VAL A 1 376 ? -20.827 32.354 -13.859 1.00 27.77 418 VAL A O 1
ATOM 2999 N N . ASN A 1 377 ? -23.073 32.161 -13.977 1.00 28.16 419 ASN A N 1
ATOM 3000 C CA . ASN A 1 377 ? -23.133 32.410 -15.424 1.00 32.48 419 ASN A CA 1
ATOM 3001 C C . ASN A 1 377 ? -22.123 31.566 -16.204 1.00 27.25 419 ASN A C 1
ATOM 3002 O O . ASN A 1 377 ? -21.450 32.053 -17.108 1.00 27.83 419 ASN A O 1
ATOM 3007 N N . GLY A 1 378 ? -21.974 30.300 -15.823 1.00 29.59 420 GLY A N 1
ATOM 3008 C CA . GLY A 1 378 ? -21.089 29.414 -16.553 1.00 31.88 420 GLY A CA 1
ATOM 3009 C C . GLY A 1 378 ? -19.635 29.450 -16.120 1.00 30.95 420 GLY A C 1
ATOM 3010 O O . GLY A 1 378 ? -18.819 28.703 -16.676 1.00 36.90 420 GLY A O 1
ATOM 3011 N N . TYR A 1 379 ? -19.283 30.290 -15.159 1.00 24.23 421 TYR A N 1
ATOM 3012 C CA . TYR A 1 379 ? -17.892 30.452 -14.735 1.00 21.20 421 TYR A CA 1
ATOM 3013 C C . TYR A 1 379 ? -17.650 29.634 -13.474 1.00 28.31 421 TYR A C 1
ATOM 3014 O O . TYR A 1 379 ? -18.524 29.546 -12.612 1.00 24.25 421 TYR A O 1
ATOM 3023 N N . THR A 1 380 ? -16.474 29.010 -13.381 1.00 25.88 422 THR A N 1
ATOM 3024 C CA . THR A 1 380 ? -16.112 28.241 -12.197 1.00 26.74 422 THR A CA 1
ATOM 3025 C C . THR A 1 380 ? -14.636 28.487 -11.939 1.00 30.86 422 THR A C 1
ATOM 3026 O O . THR A 1 380 ? -14.002 29.289 -12.625 1.00 23.61 422 THR A O 1
ATOM 3030 N N . TYR A 1 381 ? -14.084 27.792 -10.945 1.00 24.91 423 TYR A N 1
ATOM 3031 C CA . TYR A 1 381 ? -12.689 27.970 -10.545 1.00 19.95 423 TYR A CA 1
ATOM 3032 C C . TYR A 1 381 ? -11.821 26.899 -11.207 1.00 25.06 423 TYR A C 1
ATOM 3033 O O . TYR A 1 381 ? -12.293 25.802 -11.508 1.00 22.86 423 TYR A O 1
ATOM 3042 N N . GLY A 1 382 ? -10.539 27.235 -11.414 1.00 21.78 424 GLY A N 1
ATOM 3043 C CA . GLY A 1 382 ? -9.648 26.422 -12.238 1.00 23.80 424 GLY A CA 1
ATOM 3044 C C . GLY A 1 382 ? -9.492 24.971 -11.809 1.00 20.52 424 GLY A C 1
ATOM 3045 O O . GLY A 1 382 ? -9.450 24.075 -12.663 1.00 24.58 424 GLY A O 1
ATOM 3046 N N . SER A 1 383 ? -9.389 24.703 -10.494 1.00 19.51 425 SER A N 1
ATOM 3047 C CA . SER A 1 383 ? -9.212 23.297 -10.124 1.00 19.52 425 SER A CA 1
ATOM 3048 C C . SER A 1 383 ? -10.442 22.444 -10.433 1.00 17.24 425 SER A C 1
ATOM 3049 O O . SER A 1 383 ? -10.296 21.226 -10.629 1.00 20.71 425 SER A O 1
ATOM 3052 N N . ALA A 1 384 ? -11.646 23.031 -10.511 1.00 18.15 426 ALA A N 1
ATOM 3053 C CA . ALA A 1 384 ? -12.795 22.249 -10.959 1.00 21.14 426 ALA A CA 1
ATOM 3054 C C . ALA A 1 384 ? -12.669 21.895 -12.435 1.00 21.08 426 ALA A C 1
ATOM 3055 O O . ALA A 1 384 ? -13.257 20.911 -12.912 1.00 23.93 426 ALA A O 1
ATOM 3057 N N . LYS A 1 385 ? -11.935 22.702 -13.180 1.00 21.67 427 LYS A N 1
ATOM 3058 C CA . LYS A 1 385 ? -11.751 22.416 -14.591 1.00 20.41 427 LYS A CA 1
ATOM 3059 C C . LYS A 1 385 ? -10.678 21.373 -14.862 1.00 26.34 427 LYS A C 1
ATOM 3060 O O . LYS A 1 385 ? -10.561 20.925 -16.011 1.00 26.11 427 LYS A O 1
ATOM 3066 N N . GLY A 1 386 ? -9.969 20.930 -13.832 1.00 21.65 428 GLY A N 1
ATOM 3067 C CA . GLY A 1 386 ? -8.931 19.925 -13.915 1.00 21.72 428 GLY A CA 1
ATOM 3068 C C . GLY A 1 386 ? -7.527 20.471 -13.862 1.00 23.74 428 GLY A C 1
ATOM 3069 O O . GLY A 1 386 ? -6.574 19.684 -13.978 1.00 27.79 428 GLY A O 1
ATOM 3070 N N . LYS A 1 387 ? -7.356 21.789 -13.746 1.00 19.67 429 LYS A N 1
ATOM 3071 C CA . LYS A 1 387 ? -6.011 22.321 -13.522 1.00 19.48 429 LYS A CA 1
ATOM 3072 C C . LYS A 1 387 ? -5.478 21.819 -12.181 1.00 24.43 429 LYS A C 1
ATOM 3073 O O . LYS A 1 387 ? -6.234 21.599 -11.236 1.00 21.49 429 LYS A O 1
ATOM 3079 N N . ASN A 1 388 ? -4.164 21.634 -12.093 1.00 20.86 430 ASN A N 1
ATOM 3080 C CA . ASN A 1 388 ? -3.572 21.117 -10.855 1.00 23.20 430 ASN A CA 1
ATOM 3081 C C . ASN A 1 388 ? -2.262 21.855 -10.595 1.00 24.94 430 ASN A C 1
ATOM 3082 O O . ASN A 1 388 ? -1.938 22.832 -11.277 1.00 20.13 430 ASN A O 1
ATOM 3087 N N . SER A 1 389 ? -1.516 21.425 -9.560 1.00 19.11 431 SER A N 1
ATOM 3088 C CA . SER A 1 389 ? -0.280 22.130 -9.233 1.00 20.52 431 SER A CA 1
ATOM 3089 C C . SER A 1 389 ? 0.704 22.138 -10.392 1.00 22.28 431 SER A C 1
ATOM 3090 O O . SER A 1 389 ? 1.405 23.139 -10.616 1.00 23.49 431 SER A O 1
ATOM 3093 N N . ALA A 1 390 ? 0.784 21.042 -11.139 1.00 20.39 432 ALA A N 1
ATOM 3094 C CA . ALA A 1 390 ? 1.780 20.999 -12.199 1.00 24.05 432 ALA A CA 1
ATOM 3095 C C . ALA A 1 390 ? 1.442 21.959 -13.331 1.00 21.92 432 ALA A C 1
ATOM 3096 O O . ALA A 1 390 ? 2.349 22.430 -14.017 1.00 22.67 432 ALA A O 1
ATOM 3098 N N . THR A 1 391 ? 0.155 22.258 -13.550 1.00 24.18 433 THR A N 1
ATOM 3099 C CA . THR A 1 391 ? -0.222 23.309 -14.499 1.00 23.04 433 THR A CA 1
ATOM 3100 C C . THR A 1 391 ? 0.497 24.628 -14.201 1.00 29.25 433 THR A C 1
ATOM 3101 O O . THR A 1 391 ? 0.959 25.337 -15.123 1.00 24.77 433 THR A O 1
ATOM 3105 N N . VAL A 1 392 ? 0.569 24.987 -12.916 1.00 20.42 434 VAL A N 1
ATOM 3106 C CA . VAL A 1 392 ? 1.278 26.194 -12.484 1.00 20.06 434 VAL A CA 1
ATOM 3107 C C . VAL A 1 392 ? 2.786 25.973 -12.525 1.00 19.98 434 VAL A C 1
ATOM 3108 O O . VAL A 1 392 ? 3.533 26.782 -13.071 1.00 18.78 434 VAL A O 1
ATOM 3112 N N . ASN A 1 393 ? 3.270 24.895 -11.897 1.00 19.84 435 ASN A N 1
ATOM 3113 C CA . ASN A 1 393 ? 4.718 24.728 -11.747 1.00 20.20 435 ASN A CA 1
ATOM 3114 C C . ASN A 1 393 ? 5.419 24.505 -13.069 1.00 25.07 435 ASN A C 1
ATOM 3115 O O . ASN A 1 393 ? 6.578 24.893 -13.217 1.00 24.47 435 ASN A O 1
ATOM 3120 N N . SER A 1 394 ? 4.766 23.843 -14.024 1.00 22.73 436 SER A N 1
ATOM 3121 C CA . SER A 1 394 ? 5.445 23.634 -15.304 1.00 19.73 436 SER A CA 1
ATOM 3122 C C . SER A 1 394 ? 5.539 24.929 -16.109 1.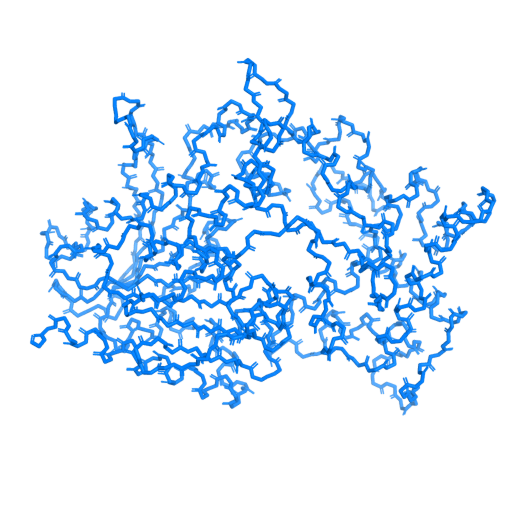00 21.67 436 SER A C 1
ATOM 3123 O O . SER A 1 394 ? 6.437 25.055 -16.951 1.00 24.52 436 SER A O 1
ATOM 3126 N N . TRP A 1 395 ? 4.678 25.905 -15.821 1.00 21.70 437 TRP A N 1
ATOM 3127 C CA . TRP A 1 395 ? 4.745 27.234 -16.419 1.00 20.19 437 TRP A CA 1
ATOM 3128 C C . TRP A 1 395 ? 5.815 28.096 -15.740 1.00 26.36 437 TRP A C 1
ATOM 3129 O O . TRP A 1 395 ? 6.755 28.585 -16.388 1.00 20.31 437 TRP A O 1
ATOM 3140 N N . THR A 1 396 ? 5.669 28.313 -14.434 1.00 20.68 438 THR A N 1
ATOM 3141 C CA . THR A 1 396 ? 6.600 29.187 -13.712 1.00 20.09 438 THR A CA 1
ATOM 3142 C C . THR A 1 396 ? 7.961 28.529 -13.540 1.00 21.60 438 THR A C 1
ATOM 3143 O O . THR A 1 396 ? 8.967 29.223 -13.358 1.00 25.84 438 THR A O 1
ATOM 3147 N N . GLY A 1 397 ? 8.003 27.209 -13.526 1.00 19.88 439 GLY A N 1
ATOM 3148 C CA . GLY A 1 397 ? 9.190 26.479 -13.108 1.00 20.33 439 GLY A CA 1
ATOM 3149 C C . GLY A 1 397 ? 9.166 26.007 -11.672 1.00 23.21 439 GLY A C 1
ATOM 3150 O O . GLY A 1 397 ? 10.017 25.173 -11.292 1.00 22.87 439 GLY A O 1
ATOM 3151 N N . GLY A 1 398 ? 8.210 26.482 -10.878 1.00 19.75 440 GLY A N 1
ATOM 3152 C CA . GLY A 1 398 ? 8.126 26.079 -9.477 1.00 18.50 440 GLY A CA 1
ATOM 3153 C C . GLY A 1 398 ? 9.425 26.382 -8.758 1.00 17.84 440 GLY A C 1
ATOM 3154 O O . GLY A 1 398 ? 10.109 27.364 -9.052 1.00 19.68 440 GLY A O 1
ATOM 3155 N N . TRP A 1 399 ? 9.766 25.530 -7.780 1.00 19.56 441 TRP A N 1
ATOM 3156 C CA . TRP A 1 399 ? 11.069 25.721 -7.141 1.00 23.16 441 TRP A CA 1
ATOM 3157 C C . TRP A 1 399 ? 12.240 25.339 -8.038 1.00 29.16 441 TRP A C 1
ATOM 3158 O O . TRP A 1 399 ? 13.375 25.384 -7.568 1.00 24.20 441 TRP A O 1
ATOM 3169 N N . ASP A 1 400 ? 12.017 24.961 -9.302 1.00 28.32 442 ASP A N 1
ATOM 3170 C CA . ASP A 1 400 ? 13.102 24.755 -10.257 1.00 29.04 442 ASP A CA 1
ATOM 3171 C C . ASP A 1 400 ? 13.264 25.924 -11.223 1.00 30.40 442 ASP A C 1
ATOM 3172 O O . ASP A 1 400 ? 14.074 25.855 -12.158 1.00 33.63 442 ASP A O 1
ATOM 3177 N N . MET A 1 401 ? 12.527 27.004 -11.011 1.00 27.94 443 MET A N 1
ATOM 3178 C CA . MET A 1 401 ? 12.762 28.269 -11.690 1.00 26.89 443 MET A CA 1
ATOM 3179 C C . MET A 1 401 ? 14.145 28.862 -11.374 1.00 29.95 443 MET A C 1
ATOM 3180 O O . MET A 1 401 ? 14.527 29.899 -11.928 1.00 30.32 443 MET A O 1
ATOM 3185 N N . THR A 1 402 ? 14.902 28.205 -10.489 1.00 29.93 444 THR A N 1
ATOM 3186 C CA . THR A 1 402 ? 16.257 28.612 -10.128 1.00 28.62 444 THR A CA 1
ATOM 3187 C C . THR A 1 402 ? 17.295 28.333 -11.219 1.00 30.97 444 THR A C 1
ATOM 3188 O O . THR A 1 402 ? 18.457 28.716 -11.042 1.00 30.13 444 THR A O 1
ATOM 3192 N N . ARG A 1 403 ? 16.917 27.668 -12.316 1.00 34.97 445 ARG A N 1
ATOM 3193 C CA . ARG A 1 403 ? 17.888 27.158 -13.288 1.00 37.82 445 ARG A CA 1
ATOM 3194 C C . ARG A 1 403 ? 18.833 28.239 -13.803 1.00 50.21 445 ARG A C 1
ATOM 3195 O O . ARG A 1 403 ? 20.059 28.128 -13.677 1.00 51.44 445 ARG A O 1
ATOM 3203 N N . ASN A 1 404 ? 18.280 29.272 -14.431 1.00 37.83 446 ASN A N 1
ATOM 3204 C CA . ASN A 1 404 ? 19.082 30.305 -15.108 1.00 41.63 446 ASN A CA 1
ATOM 3205 C C . ASN A 1 404 ? 18.472 31.656 -14.746 1.00 36.42 446 ASN A C 1
ATOM 3206 O O . ASN A 1 404 ? 17.661 32.202 -15.495 1.00 41.22 446 ASN A O 1
ATOM 3211 N N . THR A 1 405 ? 18.858 32.194 -13.594 1.00 25.30 447 THR A N 1
ATOM 3212 C CA . THR A 1 405 ? 18.334 33.473 -13.117 1.00 24.42 447 THR A CA 1
ATOM 3213 C C . THR A 1 405 ? 19.370 34.593 -13.234 1.00 26.02 447 THR A C 1
ATOM 3214 O O . THR A 1 405 ? 20.580 34.364 -13.320 1.00 24.37 447 THR A O 1
ATOM 3218 N N . THR A 1 406 ? 18.878 35.827 -13.180 1.00 23.61 448 THR A N 1
ATOM 3219 C CA . THR A 1 406 ? 19.749 36.997 -13.211 1.00 25.85 448 THR A CA 1
ATOM 3220 C C . THR A 1 406 ? 19.260 38.006 -12.185 1.00 23.41 448 THR A C 1
ATOM 3221 O O . THR A 1 406 ? 18.103 38.430 -12.247 1.00 22.72 448 THR A O 1
ATOM 3225 N N . ARG A 1 407 ? 20.149 38.380 -11.256 1.00 21.45 449 ARG A N 1
ATOM 3226 C CA . ARG A 1 407 ? 19.919 39.462 -10.301 1.00 23.07 449 ARG A CA 1
ATOM 3227 C C . ARG A 1 407 ? 18.711 39.181 -9.414 1.00 21.97 449 ARG A C 1
ATOM 3228 O O . ARG A 1 407 ? 17.926 40.078 -9.089 1.00 22.94 449 ARG A O 1
ATOM 3236 N N . LEU A 1 408 ? 18.568 37.917 -9.002 1.00 22.02 450 LEU A N 1
ATOM 3237 C CA . LEU A 1 408 ? 17.526 37.512 -8.079 1.00 18.19 450 LEU A CA 1
ATOM 3238 C C . LEU A 1 408 ? 18.205 36.898 -6.865 1.00 20.55 450 LEU A C 1
ATOM 3239 O O . LEU A 1 408 ? 19.047 36.004 -7.009 1.00 25.57 450 LEU A O 1
ATOM 3244 N N . ILE A 1 409 ? 17.874 37.395 -5.684 1.00 22.07 451 ILE A N 1
ATOM 3245 C CA . ILE A 1 409 ? 18.414 36.840 -4.453 1.00 17.56 451 ILE A CA 1
ATOM 3246 C C . ILE A 1 409 ? 17.240 36.302 -3.644 1.00 20.21 451 ILE A C 1
ATOM 3247 O O . ILE A 1 409 ? 16.122 36.819 -3.747 1.00 22.75 451 ILE A O 1
ATOM 3252 N N . TRP A 1 410 ? 17.480 35.219 -2.897 1.00 19.37 452 TRP A N 1
ATOM 3253 C CA . 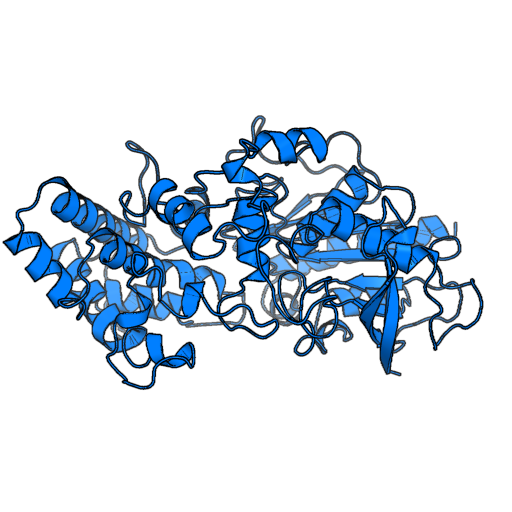TRP A 1 410 ? 16.460 34.551 -2.090 1.00 22.08 452 TRP A CA 1
ATOM 3254 C C . TRP A 1 410 ? 16.813 34.577 -0.613 1.00 18.92 452 TRP A C 1
ATOM 3255 O O . TRP A 1 410 ? 17.975 34.383 -0.241 1.00 20.96 452 TRP A O 1
ATOM 3266 N N . THR A 1 411 ? 15.794 34.721 0.229 1.00 21.78 453 THR A N 1
ATOM 3267 C CA . THR A 1 411 ? 15.929 34.492 1.661 1.00 23.90 453 THR A CA 1
ATOM 3268 C C . THR A 1 411 ? 14.838 33.538 2.127 1.00 21.00 453 THR A C 1
ATOM 3269 O O . THR A 1 411 ? 13.705 33.599 1.647 1.00 22.46 453 THR A O 1
ATOM 3273 N N . ASN A 1 412 ? 15.188 32.656 3.063 1.00 21.61 454 ASN A N 1
ATOM 3274 C CA . ASN A 1 412 ? 14.215 31.757 3.675 1.00 18.80 454 ASN A CA 1
ATOM 3275 C C . ASN A 1 412 ? 14.500 31.652 5.153 1.00 22.41 454 ASN A C 1
ATOM 3276 O O . ASN A 1 412 ? 15.570 32.062 5.620 1.00 24.55 454 ASN A O 1
ATOM 3281 N N . GLY A 1 413 ? 13.511 31.139 5.888 1.00 20.58 455 G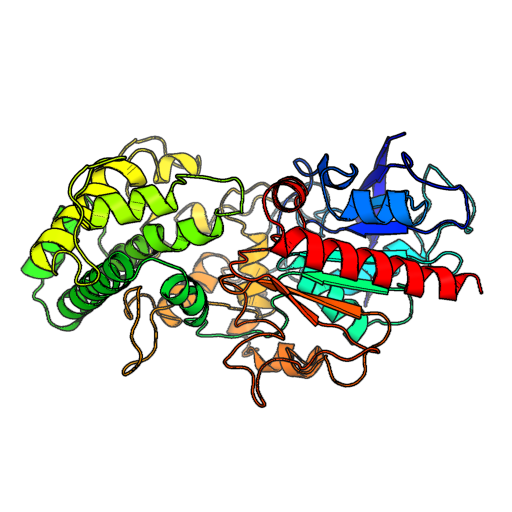LY A N 1
ATOM 3282 C CA . GLY A 1 413 ? 13.614 30.978 7.343 1.00 26.18 455 GLY A CA 1
ATOM 3283 C C . GLY A 1 413 ? 13.685 29.514 7.743 1.00 19.61 455 GLY A C 1
ATOM 3284 O O . GLY A 1 413 ? 12.928 28.687 7.237 1.00 22.20 455 GLY A O 1
ATOM 3285 N N . GLN A 1 414 ? 14.615 29.199 8.661 1.00 23.45 456 GLN A N 1
ATOM 3286 C CA . GLN A 1 414 ? 14.805 27.810 9.053 1.00 24.98 456 GLN A CA 1
ATOM 3287 C C . GLN A 1 414 ? 13.498 27.180 9.503 1.00 28.39 456 GLN A C 1
ATOM 3288 O O . GLN A 1 414 ? 13.205 26.027 9.161 1.00 26.05 456 GLN A O 1
ATOM 3294 N N . TYR A 1 415 ? 12.691 27.925 10.254 1.00 22.49 457 TYR A N 1
ATOM 3295 C CA . TYR A 1 415 ? 11.438 27.398 10.786 1.00 23.77 457 TYR A CA 1
ATOM 3296 C C . TYR A 1 415 ? 10.242 28.164 10.241 1.00 21.80 457 TYR A C 1
ATOM 3297 O O . TYR A 1 415 ? 9.224 28.337 10.932 1.00 25.80 457 TYR A O 1
ATOM 3306 N N . ASP A 1 416 ? 10.343 28.623 9.014 1.00 22.16 458 ASP A N 1
ATOM 3307 C CA . ASP A 1 416 ? 9.217 29.255 8.329 1.00 21.21 458 ASP A CA 1
ATOM 3308 C C . ASP A 1 416 ? 8.198 28.199 7.934 1.00 18.61 458 ASP A C 1
ATOM 3309 O O . ASP A 1 416 ? 8.553 27.247 7.224 1.00 21.91 458 ASP A O 1
ATOM 3314 N N . PRO A 1 417 ? 6.931 28.325 8.339 1.00 21.36 459 PRO A N 1
ATOM 3315 C CA . PRO A 1 417 ? 5.915 27.364 7.877 1.00 22.23 459 PRO A CA 1
ATOM 3316 C C . PRO A 1 417 ? 5.776 27.321 6.369 1.00 20.96 459 PRO A C 1
ATOM 3317 O O . PRO A 1 417 ? 5.247 26.336 5.838 1.00 28.02 459 PRO A O 1
ATOM 3321 N N . TRP A 1 418 ? 6.271 28.328 5.659 1.00 23.58 460 TRP A N 1
ATOM 3322 C CA . TRP A 1 418 ? 6.220 28.337 4.212 1.00 23.04 460 TRP A CA 1
ATOM 3323 C C . TRP A 1 418 ? 7.524 27.858 3.560 1.00 25.60 460 TRP A C 1
ATOM 3324 O O . TRP A 1 418 ? 7.614 27.806 2.321 1.00 21.62 460 TRP A O 1
ATOM 3335 N N . ARG A 1 419 ? 8.512 27.434 4.353 1.00 22.57 461 ARG A N 1
ATOM 3336 C CA . ARG A 1 419 ? 9.799 27.048 3.780 1.00 20.34 461 ARG A CA 1
ATOM 3337 C C . ARG A 1 419 ? 9.668 25.913 2.761 1.00 24.62 461 ARG A C 1
ATOM 3338 O O . ARG A 1 419 ? 10.354 25.908 1.722 1.00 21.70 461 ARG A O 1
ATOM 3346 N N . ASP A 1 420 ? 8.798 24.944 3.023 1.00 20.44 462 ASP A N 1
ATOM 3347 C CA . ASP A 1 420 ? 8.808 23.751 2.206 1.00 19.48 462 ASP A CA 1
ATOM 3348 C C . ASP A 1 420 ? 7.964 23.913 0.956 1.00 22.26 462 ASP A C 1
ATOM 3349 O O . ASP A 1 420 ? 7.840 22.962 0.182 1.00 23.28 462 ASP A O 1
ATOM 3354 N N . SER A 1 421 ? 7.478 25.126 0.695 1.00 18.85 463 SER A N 1
ATOM 3355 C CA . SER A 1 421 ? 6.939 25.489 -0.621 1.00 19.22 463 SER A CA 1
ATOM 3356 C C . SER A 1 421 ? 7.942 26.277 -1.455 1.00 22.57 463 SER A C 1
ATOM 3357 O O . SER A 1 421 ? 7.590 26.731 -2.543 1.00 20.05 463 SER A O 1
ATOM 3360 N N . GLY A 1 422 ? 9.176 26.463 -0.963 1.00 20.62 464 GLY A N 1
ATOM 3361 C CA . GLY A 1 422 ? 10.114 27.397 -1.577 1.00 20.88 464 GLY A CA 1
ATOM 3362 C C . GLY A 1 422 ? 11.425 26.742 -1.955 1.00 24.53 464 GLY A C 1
ATOM 3363 O O . GLY A 1 422 ? 11.572 25.530 -1.808 1.00 20.63 464 GLY A O 1
ATOM 3364 N N . VAL A 1 423 ? 12.395 27.528 -2.434 1.00 22.32 465 VAL A N 1
ATOM 3365 C CA . VAL A 1 423 ? 13.593 26.938 -3.001 1.00 19.52 465 VAL A CA 1
ATOM 3366 C C . VAL A 1 423 ? 14.482 26.306 -1.933 1.00 22.25 465 VAL A C 1
ATOM 3367 O O . VAL A 1 423 ? 15.401 25.562 -2.279 1.00 21.64 465 VAL A O 1
ATOM 3371 N N . SER A 1 424 ? 14.278 26.629 -0.653 1.00 22.27 466 SER A N 1
ATOM 3372 C CA . SER A 1 424 ? 15.037 26.025 0.444 1.00 21.06 466 SER A CA 1
ATOM 3373 C C . SER A 1 424 ? 14.274 24.886 1.119 1.00 21.83 466 SER A C 1
ATOM 3374 O O . SER A 1 424 ? 14.633 24.478 2.231 1.00 25.02 466 SER A O 1
ATOM 3377 N N . SER A 1 425 ? 13.222 24.364 0.468 1.00 22.38 467 SER A N 1
ATOM 3378 C CA . SER A 1 425 ? 12.481 23.229 1.012 1.00 19.27 467 SER A CA 1
ATOM 3379 C C . SER A 1 425 ? 13.391 22.004 1.197 1.00 27.55 467 SER A C 1
ATOM 3380 O O . SER A 1 425 ? 14.141 21.633 0.285 1.00 25.85 467 SER A O 1
ATOM 3383 N N . THR A 1 426 ? 13.275 21.347 2.360 1.00 31.19 468 THR A N 1
ATOM 3384 C CA . THR A 1 426 ? 14.028 20.107 2.564 1.00 40.23 468 THR A CA 1
ATOM 3385 C C . THR A 1 426 ? 13.480 18.971 1.730 1.00 37.49 468 THR A C 1
ATOM 3386 O O . THR A 1 426 ? 14.105 17.916 1.665 1.00 40.96 468 THR A O 1
ATOM 3390 N N . PHE A 1 427 ? 12.332 19.158 1.099 1.00 33.69 469 PHE A N 1
ATOM 3391 C CA . PHE A 1 427 ? 11.689 18.130 0.302 1.00 34.79 469 PHE A CA 1
ATOM 3392 C C . PHE A 1 427 ? 11.758 18.444 -1.183 1.00 29.10 469 PHE A C 1
ATOM 3393 O O . PHE A 1 427 ? 11.106 17.774 -1.986 1.00 37.71 469 PHE A O 1
ATOM 3401 N N . ARG A 1 428 ? 12.467 19.502 -1.552 1.00 28.18 470 ARG A N 1
ATOM 3402 C CA . ARG A 1 428 ? 12.684 19.805 -2.950 1.00 26.20 470 ARG A CA 1
ATOM 3403 C C . ARG A 1 428 ? 13.570 18.732 -3.569 1.00 29.40 470 ARG A C 1
ATOM 3404 O O . ARG A 1 428 ? 14.581 18.352 -2.963 1.00 31.76 470 ARG A O 1
ATOM 3412 N N . PRO A 1 429 ? 13.219 18.202 -4.740 1.00 31.00 471 PRO A N 1
ATOM 3413 C CA . PRO A 1 429 ? 14.068 17.192 -5.379 1.00 34.32 471 PRO A CA 1
ATOM 3414 C C . PRO A 1 429 ? 15.457 17.745 -5.631 1.00 42.60 471 PRO A C 1
ATOM 3415 O O . PRO A 1 429 ? 15.617 18.881 -6.076 1.00 38.71 471 PRO A O 1
ATOM 3419 N N . GLY A 1 430 ? 16.463 16.924 -5.352 1.00 43.50 472 GLY A N 1
ATOM 3420 C CA . GLY A 1 430 ? 17.825 17.392 -5.460 1.00 37.78 472 GLY A CA 1
ATOM 3421 C C . GLY A 1 430 ? 18.267 18.235 -4.293 1.00 33.55 472 GLY A C 1
ATOM 3422 O O . GLY A 1 430 ? 19.399 18.753 -4.308 1.00 38.91 472 GLY A O 1
ATOM 3423 N N . GLY A 1 431 ? 17.411 18.384 -3.290 1.00 37.02 473 GLY A N 1
ATOM 3424 C CA . GLY A 1 431 ? 17.724 19.117 -2.097 1.00 29.22 473 GLY A CA 1
ATOM 3425 C C . GLY A 1 431 ? 17.502 20.611 -2.266 1.00 35.00 473 GLY A C 1
ATOM 3426 O O . GLY A 1 431 ? 17.246 21.112 -3.370 1.00 31.18 473 GLY A O 1
ATOM 3427 N N . PRO A 1 432 ? 17.609 21.341 -1.157 1.00 29.37 474 PRO A N 1
ATOM 3428 C CA . PRO A 1 432 ? 17.454 22.806 -1.197 1.00 27.64 474 PRO A CA 1
ATOM 3429 C C . PRO A 1 432 ? 18.441 23.449 -2.147 1.00 29.57 474 PRO A C 1
ATOM 3430 O O . PRO A 1 432 ? 19.551 22.955 -2.347 1.00 30.78 474 PRO A O 1
ATOM 3434 N N . LEU A 1 433 ? 18.043 24.600 -2.686 1.00 24.50 475 LEU A N 1
ATOM 3435 C CA . LEU A 1 433 ? 18.890 25.311 -3.635 1.00 23.53 475 LEU A CA 1
ATOM 3436 C C . LEU A 1 433 ? 20.243 25.616 -3.004 1.00 28.36 475 LEU A C 1
ATOM 3437 O O . LEU A 1 433 ? 20.316 26.041 -1.854 1.00 26.37 475 LEU A O 1
ATOM 3442 N N . VAL A 1 434 ? 21.329 25.385 -3.757 1.00 25.30 476 VAL A N 1
ATOM 3443 C CA . VAL A 1 434 ? 22.680 25.699 -3.279 1.00 25.34 476 VAL A CA 1
ATOM 3444 C C . VAL A 1 434 ? 23.014 27.118 -3.717 1.00 26.33 476 VAL A C 1
ATOM 3445 O O . VAL A 1 434 ? 22.899 27.450 -4.899 1.00 24.05 476 VAL A O 1
ATOM 3449 N N . SER A 1 435 ? 23.436 27.950 -2.768 1.00 26.97 477 SER A N 1
ATOM 3450 C CA . SER A 1 435 ? 23.754 29.338 -3.085 1.00 27.35 477 SER A CA 1
ATOM 3451 C C . SER A 1 435 ? 24.944 29.455 -4.033 1.00 24.50 477 SER A C 1
ATOM 3452 O O . SER A 1 435 ? 25.954 28.766 -3.889 1.00 26.23 477 SER A O 1
ATOM 3455 N N . THR A 1 436 ? 24.854 30.399 -4.957 1.00 25.80 478 THR A N 1
ATOM 3456 C CA . THR A 1 436 ? 25.956 30.732 -5.847 1.00 27.83 478 THR A CA 1
ATOM 3457 C C . THR A 1 436 ? 26.092 32.245 -5.914 1.00 24.52 478 THR A C 1
ATOM 3458 O O . THR A 1 436 ? 25.200 32.980 -5.504 1.00 25.80 478 THR A O 1
ATOM 3462 N N . ALA A 1 437 ? 27.229 32.707 -6.432 1.00 25.75 479 ALA A N 1
ATOM 3463 C CA . ALA A 1 437 ? 27.392 34.152 -6.600 1.00 27.48 479 ALA A CA 1
ATOM 3464 C C . ALA A 1 437 ? 26.340 34.732 -7.543 1.00 25.52 479 ALA A C 1
ATOM 3465 O O . ALA A 1 437 ? 25.838 35.844 -7.327 1.00 28.43 479 ALA A O 1
ATOM 3467 N N . ASN A 1 438 ? 26.018 34.015 -8.623 1.00 23.31 480 ASN A N 1
ATOM 3468 C CA . ASN A 1 438 ? 24.997 34.495 -9.550 1.00 25.12 480 ASN A CA 1
ATOM 3469 C C . ASN A 1 438 ? 23.613 34.503 -8.917 1.00 24.43 480 ASN A C 1
ATOM 3470 O O . ASN A 1 438 ? 22.776 35.365 -9.237 1.00 22.90 480 ASN A O 1
ATOM 3475 N N . GLU A 1 439 ? 23.343 33.544 -8.054 1.00 21.64 481 GLU A N 1
ATOM 3476 C CA . GLU A 1 439 ? 22.011 33.367 -7.482 1.00 20.91 481 GLU A CA 1
ATOM 3477 C C . GLU A 1 439 ? 22.129 33.041 -6.005 1.00 21.32 481 GLU A C 1
ATOM 3478 O O . GLU A 1 439 ? 22.108 31.865 -5.599 1.00 24.85 481 GLU A O 1
ATOM 3484 N N . PRO A 1 440 ? 22.270 34.064 -5.152 1.00 21.79 482 PRO A N 1
ATOM 3485 C CA . PRO A 1 440 ? 22.453 33.799 -3.724 1.00 24.43 482 PRO A CA 1
ATOM 3486 C C . PRO A 1 440 ? 21.166 33.388 -3.046 1.00 23.01 482 PRO A C 1
ATOM 3487 O O . PRO A 1 440 ? 20.077 33.813 -3.433 1.00 24.25 482 PRO A O 1
ATOM 3491 N N . VAL A 1 441 ? 21.307 32.523 -2.043 1.00 21.63 483 VAL A N 1
ATOM 3492 C CA . VAL A 1 441 ? 20.198 32.145 -1.169 1.00 22.07 483 VAL A CA 1
ATOM 3493 C C . VAL A 1 441 ? 20.745 32.036 0.251 1.00 26.06 483 VAL A C 1
ATOM 3494 O O . VAL A 1 441 ? 21.803 31.444 0.483 1.00 27.30 483 VAL A O 1
ATOM 3498 N N . GLN A 1 442 ? 20.044 32.628 1.204 1.00 25.81 484 GLN A N 1
ATOM 3499 C CA . GLN A 1 442 ? 20.428 32.554 2.609 1.00 26.39 484 GLN A CA 1
ATOM 3500 C C . GLN A 1 442 ? 19.252 32.017 3.397 1.00 21.31 484 GLN A C 1
ATOM 3501 O O . GLN A 1 442 ? 18.103 32.367 3.109 1.00 23.87 484 GLN A O 1
ATOM 3507 N N . ILE A 1 443 ? 19.544 31.185 4.399 1.00 23.69 485 ILE A N 1
ATOM 3508 C CA . ILE A 1 443 ? 18.530 30.714 5.340 1.00 24.44 485 ILE A CA 1
ATOM 3509 C C . ILE A 1 443 ? 18.852 31.362 6.677 1.00 24.84 485 ILE A C 1
ATOM 3510 O O . ILE A 1 443 ? 19.976 31.249 7.167 1.00 26.56 485 ILE A O 1
ATOM 3515 N N . ILE A 1 444 ? 17.892 32.087 7.229 1.00 24.46 486 ILE A N 1
ATOM 3516 C CA . ILE A 1 444 ? 18.049 32.695 8.536 1.00 27.97 486 ILE A CA 1
ATOM 3517 C C . ILE A 1 444 ? 17.948 31.607 9.602 1.00 27.72 486 ILE A C 1
ATOM 3518 O O . ILE A 1 444 ? 16.885 30.971 9.721 1.00 26.48 486 ILE A O 1
ATOM 3523 N N . PRO A 1 445 ? 18.980 31.386 10.423 1.00 26.00 487 PRO A N 1
ATOM 3524 C CA . PRO A 1 445 ? 18.871 30.380 11.493 1.00 29.13 487 PRO A CA 1
ATOM 3525 C C . PRO A 1 445 ? 17.817 30.763 12.518 1.00 30.13 487 PRO A C 1
ATOM 3526 O O . PRO A 1 445 ? 17.758 31.908 12.978 1.00 28.46 487 PRO A O 1
ATOM 3530 N N . GLY A 1 446 ? 16.998 29.780 12.895 1.00 27.73 488 GLY A N 1
ATOM 3531 C CA . GLY A 1 446 ? 15.879 30.021 13.778 1.00 29.26 488 GLY A CA 1
ATOM 3532 C C . GLY A 1 446 ? 14.839 30.933 13.173 1.00 32.44 488 GLY A C 1
ATOM 3533 O O . GLY A 1 446 ? 13.910 31.353 13.871 1.00 29.26 488 GLY A O 1
ATOM 3534 N N . GLY A 1 447 ? 14.955 31.217 11.868 1.00 26.71 489 GLY A N 1
ATOM 3535 C CA . GLY A 1 447 ? 14.093 32.209 11.259 1.00 24.95 489 GLY A CA 1
ATOM 3536 C C . GLY A 1 447 ? 12.650 31.751 11.134 1.00 27.31 489 GLY A C 1
ATOM 3537 O O . GLY A 1 447 ? 12.340 30.553 11.051 1.00 25.55 489 GLY A O 1
ATOM 3538 N N . PHE A 1 448 ? 11.749 32.738 11.106 1.00 22.74 490 PHE A N 1
ATOM 3539 C CA . PHE A 1 448 ? 10.322 32.492 10.948 1.00 25.58 490 PHE A CA 1
ATOM 3540 C C . PHE A 1 448 ? 9.855 32.915 9.545 1.00 24.69 490 PHE A C 1
ATOM 3541 O O . PHE A 1 448 ? 10.528 32.622 8.551 1.00 26.24 490 PHE A O 1
ATOM 3549 N N . HIS A 1 449 ? 8.705 33.573 9.438 1.00 25.08 491 HIS A N 1
ATOM 3550 C CA . HIS A 1 449 ? 8.158 33.997 8.147 1.00 24.99 491 HIS A CA 1
ATOM 3551 C C . HIS A 1 449 ? 8.612 35.425 7.858 1.00 25.40 491 HIS A C 1
ATOM 3552 O O . HIS A 1 449 ? 8.332 36.332 8.637 1.00 27.66 491 HIS A O 1
ATOM 3559 N N . CYS A 1 450 ? 9.367 35.612 6.782 1.00 23.71 492 CYS A N 1
ATOM 3560 C CA . CYS A 1 450 ? 9.787 36.943 6.356 1.00 23.48 492 CYS A CA 1
ATOM 3561 C C . CYS A 1 450 ? 10.548 37.682 7.454 1.00 26.59 492 CYS A C 1
ATOM 3562 O O . CYS A 1 450 ? 10.355 38.883 7.656 1.00 26.86 492 CYS A O 1
ATOM 3565 N N . SER A 1 451 ? 11.437 36.974 8.158 1.00 23.06 493 SER A N 1
ATOM 3566 C CA . SER A 1 451 ? 12.057 37.602 9.313 1.00 29.41 493 SER A CA 1
ATOM 3567 C C . SER A 1 451 ? 13.042 38.685 8.919 1.00 30.28 493 SER A C 1
ATOM 3568 O O . SER A 1 451 ? 13.409 39.495 9.776 1.00 30.23 493 SER A O 1
ATOM 3571 N N . ASP A 1 452 ? 13.483 38.745 7.657 1.00 25.31 494 ASP A N 1
ATOM 3572 C CA . ASP A 1 452 ? 14.394 39.822 7.323 1.00 24.26 494 ASP A CA 1
ATOM 3573 C C . ASP A 1 452 ? 13.661 41.096 6.922 1.00 29.90 494 ASP A C 1
ATOM 3574 O O . ASP A 1 452 ? 14.311 42.114 6.717 1.00 28.83 494 ASP A O 1
ATOM 3579 N N . LEU A 1 453 ? 12.326 41.084 6.863 1.00 23.26 495 LEU A N 1
ATOM 3580 C CA . LEU A 1 453 ? 11.602 42.278 6.415 1.00 26.83 495 LEU A CA 1
ATOM 3581 C C . LEU A 1 453 ? 11.510 43.364 7.486 1.00 29.09 495 LEU A C 1
ATOM 3582 O O . LEU A 1 453 ? 11.442 44.551 7.146 1.00 33.41 495 LEU A O 1
ATOM 3587 N N . TYR A 1 454 ? 11.498 42.983 8.755 1.00 30.83 496 TYR A N 1
ATOM 3588 C CA . TYR A 1 454 ? 11.218 43.876 9.880 1.00 28.78 496 TYR A CA 1
ATOM 3589 C C . TYR A 1 454 ? 12.520 44.152 10.603 1.00 31.19 496 TYR A C 1
ATOM 3590 O O . TYR A 1 454 ? 13.177 43.221 11.087 1.00 28.39 496 TYR A O 1
ATOM 3599 N N . MET A 1 455 ? 12.884 45.430 10.688 1.00 30.79 497 MET A N 1
ATOM 3600 C CA . MET A 1 455 ? 14.214 45.762 11.160 1.00 32.24 497 MET A CA 1
ATOM 3601 C C . MET A 1 455 ? 14.338 45.562 12.652 1.00 25.55 497 MET A C 1
ATOM 3602 O O . MET A 1 455 ? 15.458 45.442 13.147 1.00 32.30 497 MET A O 1
ATOM 3607 N N . GLU A 1 456 ? 13.216 45.496 13.379 1.00 30.48 498 GLU A N 1
ATOM 3608 C CA . GLU A 1 456 ? 13.305 45.098 14.787 1.00 35.27 498 GLU A CA 1
ATOM 3609 C C . GLU A 1 456 ? 14.000 43.750 14.928 1.00 32.52 498 GLU A C 1
ATOM 3610 O O . GLU A 1 456 ? 14.745 43.532 15.890 1.00 34.16 498 GLU A O 1
ATOM 3616 N N . ASP A 1 457 ? 13.758 42.821 13.984 1.00 32.19 499 ASP A N 1
ATOM 3617 C CA . ASP A 1 457 ? 14.499 41.556 13.992 1.00 28.88 499 ASP A CA 1
ATOM 3618 C C . ASP A 1 457 ? 15.989 41.786 13.756 1.00 33.91 499 ASP A C 1
ATOM 3619 O O . ASP A 1 457 ? 16.832 41.055 14.289 1.00 34.02 499 ASP A O 1
ATOM 3624 N N . TYR A 1 458 ? 16.330 42.769 12.921 1.00 32.20 500 TYR A N 1
ATOM 3625 C CA . TYR A 1 458 ? 17.731 43.031 12.617 1.00 32.98 500 TYR A CA 1
ATOM 3626 C C . TYR A 1 458 ? 18.488 43.393 13.888 1.00 37.75 500 TYR A C 1
ATOM 3627 O O . TYR A 1 458 ? 19.542 42.820 14.187 1.00 31.92 500 TYR A O 1
ATOM 3636 N N . TYR A 1 459 ? 17.920 44.302 14.682 1.00 38.46 501 TYR A N 1
ATOM 3637 C CA . TYR A 1 459 ? 18.576 44.748 15.904 1.00 35.63 501 TYR A CA 1
ATOM 3638 C C . TYR A 1 459 ? 18.506 43.701 17.008 1.00 40.23 501 TYR A C 1
ATOM 3639 O O . TYR A 1 459 ? 19.384 43.661 17.874 1.00 35.71 501 TYR A O 1
ATOM 3648 N N . ALA A 1 460 ? 17.510 42.825 16.968 1.00 37.70 502 ALA A N 1
ATOM 3649 C CA . ALA A 1 460 ? 17.333 41.837 18.015 1.00 37.18 502 ALA A CA 1
ATOM 3650 C C . ALA A 1 460 ? 18.173 40.581 17.813 1.00 34.38 502 ALA A C 1
ATOM 3651 O O . ALA A 1 460 ? 18.400 39.848 18.785 1.00 37.09 502 ALA A O 1
ATOM 3653 N N . ASN A 1 461 ? 18.627 40.293 16.593 1.00 36.04 503 ASN A N 1
ATOM 3654 C CA . ASN A 1 461 ? 19.190 38.977 16.303 1.00 34.32 503 ASN A CA 1
ATOM 3655 C C . ASN A 1 461 ? 20.357 39.097 15.337 1.00 37.91 503 ASN A C 1
ATOM 3656 O O . ASN A 1 461 ? 20.191 39.627 14.238 1.00 33.19 503 ASN A O 1
ATOM 3661 N N . GLU A 1 462 ? 21.513 38.557 15.738 1.00 30.95 504 GLU A N 1
ATOM 3662 C CA . GLU A 1 462 ? 22.719 38.704 14.932 1.00 33.25 504 GLU A CA 1
ATOM 3663 C C . GLU A 1 462 ? 22.646 37.873 13.658 1.00 36.67 504 GLU A C 1
ATOM 3664 O O . GLU A 1 462 ? 23.214 38.266 12.628 1.00 33.94 504 GLU A O 1
ATOM 3670 N N . GLY A 1 463 ? 21.972 36.723 13.717 1.00 34.33 505 GLY A N 1
ATOM 3671 C CA . GLY A 1 463 ? 21.742 35.937 12.512 1.00 29.93 505 GLY A CA 1
ATOM 3672 C C . GLY A 1 463 ? 20.975 36.700 11.449 1.00 36.96 505 GLY A C 1
ATOM 3673 O O . GLY A 1 463 ? 21.308 36.631 10.266 1.00 34.30 505 GLY A O 1
ATOM 3674 N N . VAL A 1 464 ? 19.942 37.442 11.858 1.00 31.65 506 VAL A N 1
ATOM 3675 C CA . VAL A 1 464 ? 19.206 38.295 10.926 1.00 28.61 506 VAL A CA 1
ATOM 3676 C C . VAL A 1 464 ? 20.098 39.416 10.417 1.00 28.35 506 VAL A C 1
ATOM 3677 O O . VAL A 1 464 ? 20.101 39.734 9.219 1.00 28.83 506 VAL A O 1
ATOM 3681 N N . ARG A 1 465 ? 20.858 40.046 11.317 1.00 30.78 507 ARG A N 1
ATOM 3682 C CA . ARG A 1 465 ? 21.751 41.111 10.892 1.00 29.73 507 ARG A CA 1
ATOM 3683 C C . ARG A 1 465 ? 22.706 40.620 9.799 1.00 31.29 507 ARG A C 1
ATOM 3684 O O . ARG A 1 465 ? 22.950 41.326 8.815 1.00 31.13 507 ARG A O 1
ATOM 3692 N N . LYS A 1 466 ? 23.235 39.402 9.937 1.00 32.89 508 LYS A N 1
ATOM 3693 C CA . LYS A 1 466 ? 24.171 38.900 8.939 1.00 30.11 508 LYS A CA 1
ATOM 3694 C C . LYS A 1 466 ? 23.468 38.699 7.594 1.00 31.86 508 LYS A C 1
ATOM 3695 O O . LYS A 1 466 ? 24.021 39.020 6.531 1.00 29.74 508 LYS A O 1
ATOM 3701 N N . VAL A 1 467 ? 22.237 38.214 7.629 1.00 29.29 509 VAL A N 1
ATOM 3702 C CA . VAL A 1 467 ? 21.505 37.973 6.393 1.00 29.90 509 VAL A CA 1
ATOM 3703 C C . VAL A 1 467 ? 21.111 39.294 5.738 1.00 28.59 509 VAL A C 1
ATOM 3704 O O . VAL A 1 467 ? 21.320 39.483 4.536 1.00 26.03 509 VAL A O 1
ATOM 3708 N N . VAL A 1 468 ? 20.605 40.249 6.523 1.00 28.28 510 VAL A N 1
ATOM 3709 C CA . VAL A 1 468 ? 20.211 41.543 5.961 1.00 29.19 510 VAL A CA 1
ATOM 3710 C C . VAL A 1 468 ? 21.429 42.258 5.381 1.00 31.31 510 VAL A C 1
ATOM 3711 O O . VAL A 1 468 ? 21.396 42.772 4.246 1.00 27.97 510 VAL A O 1
ATOM 3715 N N . ASP A 1 469 ? 22.525 42.298 6.145 1.00 28.69 511 ASP A N 1
ATOM 3716 C CA . ASP A 1 469 ? 23.728 42.954 5.647 1.00 30.85 511 ASP A CA 1
ATOM 3717 C C . ASP A 1 469 ? 24.155 42.378 4.303 1.00 28.60 511 ASP A C 1
ATOM 3718 O O . ASP A 1 469 ? 24.561 43.126 3.405 1.00 28.74 511 ASP A O 1
ATOM 3723 N N . ASN A 1 470 ? 24.099 41.052 4.158 1.00 27.53 512 ASN A N 1
ATOM 3724 C CA . ASN A 1 470 ? 24.555 40.415 2.920 1.00 28.32 512 ASN A CA 1
ATOM 3725 C C . ASN A 1 470 ? 23.650 40.778 1.751 1.00 30.13 512 ASN A C 1
ATOM 3726 O O . ASN A 1 470 ? 24.131 41.122 0.663 1.00 26.06 512 ASN A O 1
ATOM 3731 N N . GLU A 1 471 ? 22.331 40.706 1.950 1.00 24.78 513 GLU A N 1
ATOM 3732 C CA . GLU A 1 471 ? 21.449 40.979 0.832 1.00 25.34 513 GLU A CA 1
ATOM 3733 C C . GLU A 1 471 ? 21.424 42.463 0.478 1.00 24.33 513 GLU A C 1
ATOM 3734 O O . GLU A 1 471 ? 21.285 42.799 -0.691 1.00 23.65 513 GLU A O 1
ATOM 3740 N N . VAL A 1 472 ? 21.583 43.360 1.450 1.00 27.20 514 VAL A N 1
ATOM 3741 C CA . VAL A 1 472 ? 21.669 44.785 1.124 1.00 28.32 514 VAL A CA 1
ATOM 3742 C C . VAL A 1 472 ? 22.925 45.065 0.296 1.00 28.88 514 VAL A C 1
ATOM 3743 O O . VAL A 1 472 ? 22.880 45.790 -0.708 1.00 28.41 514 VAL A O 1
ATOM 3747 N N . LYS A 1 473 ? 24.056 44.458 0.656 1.00 27.52 515 LYS A N 1
ATOM 3748 C CA . LYS A 1 473 ? 25.250 44.672 -0.179 1.00 29.54 515 LYS A CA 1
ATOM 3749 C C . LYS A 1 473 ? 25.077 44.065 -1.566 1.00 27.02 515 LYS A C 1
ATOM 3750 O O . LYS A 1 473 ? 25.586 44.606 -2.556 1.00 25.80 515 LYS A O 1
ATOM 3756 N N . GLN A 1 474 ? 24.376 42.934 -1.661 1.00 23.25 516 GLN A N 1
ATOM 3757 C CA . GLN A 1 474 ? 24.177 42.327 -2.974 1.00 21.43 516 GLN A CA 1
ATOM 3758 C C . GLN A 1 474 ? 23.286 43.205 -3.845 1.00 25.74 516 GLN A C 1
ATOM 3759 O O . GLN A 1 474 ? 23.585 43.433 -5.028 1.00 22.82 516 GLN A O 1
ATOM 3765 N N . ILE A 1 475 ? 22.176 43.700 -3.277 1.00 22.04 517 ILE A N 1
ATOM 3766 C CA . ILE A 1 475 ? 21.319 44.609 -4.034 1.00 25.16 517 ILE A CA 1
ATOM 3767 C C . ILE A 1 475 ? 22.092 45.851 -4.466 1.00 25.43 517 ILE A C 1
ATOM 3768 O O . ILE A 1 475 ? 21.993 46.279 -5.618 1.00 24.84 517 ILE A O 1
ATOM 3773 N N . LYS A 1 476 ? 22.873 46.455 -3.562 1.00 25.54 518 LYS A N 1
ATOM 3774 C CA . LYS A 1 476 ? 23.621 47.645 -3.972 1.00 29.87 518 LYS A CA 1
ATOM 3775 C C . LYS A 1 476 ? 24.606 47.325 -5.099 1.00 31.99 518 LYS A C 1
ATOM 3776 O O . LYS A 1 476 ? 24.765 48.107 -6.045 1.00 24.47 518 LYS A O 1
ATOM 3782 N N . GLU A 1 477 ? 25.288 46.183 -5.009 1.00 26.18 519 GLU A N 1
ATOM 3783 C CA . GLU A 1 477 ? 26.243 45.814 -6.046 1.00 25.29 519 GLU A CA 1
ATOM 3784 C C . GLU A 1 477 ? 25.543 45.646 -7.388 1.00 23.21 519 GLU A C 1
ATOM 3785 O O . GLU A 1 477 ? 26.022 46.143 -8.415 1.00 24.48 519 GLU A O 1
ATOM 3791 N N . TRP A 1 478 ? 24.401 44.953 -7.387 1.00 20.18 520 TRP A N 1
ATOM 3792 C CA . TRP A 1 478 ? 23.660 44.731 -8.627 1.00 22.34 520 TRP A CA 1
ATOM 3793 C C . TRP A 1 478 ? 23.142 46.049 -9.192 1.00 22.07 520 TRP A C 1
ATOM 3794 O O . TRP A 1 478 ? 23.162 46.266 -10.411 1.00 23.95 520 TRP A O 1
ATOM 3805 N N . VAL A 1 479 ? 22.641 46.933 -8.318 1.00 23.18 521 VAL A N 1
ATOM 3806 C CA . VAL A 1 479 ? 22.122 48.218 -8.791 1.00 24.17 521 VAL A CA 1
ATOM 3807 C C . VAL A 1 479 ? 23.240 49.060 -9.389 1.00 23.59 521 VAL A C 1
ATOM 3808 O O . VAL A 1 479 ? 23.063 49.703 -10.440 1.00 27.87 521 VAL A O 1
ATOM 3812 N N . GLU A 1 480 ? 24.426 49.071 -8.755 1.00 23.85 522 GLU A N 1
ATOM 3813 C CA . GLU A 1 480 ? 25.539 49.826 -9.342 1.00 23.69 522 GLU A CA 1
ATOM 3814 C C . GLU A 1 480 ? 25.839 49.371 -10.768 1.00 24.53 522 GLU A C 1
ATOM 3815 O O . GLU A 1 480 ? 26.246 50.179 -11.607 1.00 25.73 522 GLU A O 1
ATOM 3821 N N . GLU A 1 481 ? 25.661 48.079 -11.054 1.00 23.72 523 GLU A N 1
ATOM 3822 C CA . GLU A 1 481 ? 25.921 47.589 -12.411 1.00 25.90 523 GLU A CA 1
ATOM 3823 C C . GLU A 1 481 ? 25.049 48.277 -13.446 1.00 31.88 523 GLU A C 1
ATOM 3824 O O . GLU A 1 481 ? 25.420 48.344 -14.626 1.00 26.80 523 GLU A O 1
ATOM 3830 N N . TYR A 1 482 ? 23.876 48.756 -13.033 1.00 26.03 524 TYR A N 1
ATOM 3831 C CA . TYR A 1 482 ? 23.029 49.539 -13.930 1.00 24.91 524 TYR A CA 1
ATOM 3832 C C . TYR A 1 482 ? 23.737 50.797 -14.405 1.00 30.13 524 TYR A C 1
ATOM 3833 O O . TYR A 1 482 ? 23.617 51.175 -15.573 1.00 27.07 524 TYR A O 1
ATOM 3842 N N . TYR A 1 483 ? 24.490 51.456 -13.514 1.00 25.77 525 TYR A N 1
ATOM 3843 C CA . TYR A 1 483 ? 25.098 52.737 -13.856 1.00 26.94 525 TYR A CA 1
ATOM 3844 C C . TYR A 1 483 ? 26.511 52.611 -14.420 1.00 32.79 525 TYR A C 1
ATOM 3845 O O . TYR A 1 483 ? 27.005 53.569 -15.033 1.00 28.45 525 TYR A O 1
ATOM 3854 N N . ALA A 1 484 ? 27.167 51.466 -14.232 1.00 34.60 526 ALA A N 1
ATOM 3855 C CA . ALA A 1 484 ? 28.555 51.273 -14.675 1.00 43.22 526 ALA A CA 1
ATOM 3856 C C . ALA A 1 484 ? 28.661 51.137 -16.188 1.00 49.53 526 ALA A C 1
ATOM 3857 O O . ALA A 1 484 ? 27.743 50.641 -16.834 1.00 39.30 526 ALA A O 1
#

InterPro domains:
  IPR008758 Peptidase S28 [PF05577] (51-259)
  IPR008758 Peptidase S28 [PF05577] (370-499)
  IPR029058 Alpha/Beta hydrolase fold [G3DSA:3.40.50.1820] (44-275)
  IPR029058 Alpha/Beta hydrolase fold [G3DSA:3.40.50.1820] (336-526)
  IPR029058 Alpha/Beta hydrolase fold [SSF53474] (69-217)

Secondary structure (DSSP, 8-state):
-EEEEEEEEES-TT-GGG-EEEEEEEEE-TT--STTS-EEEE---SS-SGGGGGGGSTTBHHHHHHHHHT-EEEEEPPTTSTT--S-SB-STTGGGG--HHHHHHHHHHHHHH--BTTB-SSTTSTTTS-EEEEEETHHHHHHHHHHHHSTTS-SEEEEES---S-EEE-GGGGHHHHHHS-HHHHHHHHHHHHHHHHHHHH--HHHHHHHHHHTT-TT--SHHHHHTTTTHHHHGGGG--TT--S-HHHHHHHHHTT--TT-S----TT-S-HHHHHHHHHHHIIIIISTTTTGGGSS---TT--GGG-TT-TT-HHHH--BTT-TT-HHHHHHHHHS--EEE--PPPTTS--SS-TTS-HHHHHTTHHHHS--BTTB--GGGGT--HHHHHHHH-GGGTTTT-SSEEEEEETT-TTGGGSTT-TTSTTSSPPP-SSS-EEEETT--SSTTSBHHHHHH-HHHHHHHHHHHHHHHHHHHHHH-

Sequence (484 aa):
TTGEAYFEQLLDHHNPEKGTFSQRYWWSTEYWGGPGSPVVLFNPGEVSADGYEGYLTNDTLTGVYAQEIQGAVILIEHRYWGDSSPYEVLNAETLQYLTLDQSILDMTYFAETVKLQFDNSSRSNAQNAPWVMVGGSYSGALTAWTESIAPGTFWAYHATSAPVEAIYDFWQYFYPIQQGMAQNCSKDVSLVAEYVDKIGKNGTAKEQQELKELFGLGAVEHYDDFAAVLPNGPYLWQDNDFVTGYSSFFQFCDAVEGVEAGAAVTPGPEGVGLEKALANYANWFNSTILPNYCASYGYWTDEWSVACFDSYNASSPIFTDTSVGNPVDRQWEWFLCNEPFFWWQDGAPEGTSTIVPRLVSASYWQRQCPLYFPEVNGYTYGSAKGKNSATVNSWTGGWDMTRNTTRLIWTNGQYDPWRDSGVSSTFRPGGPLVSTANEPVQIIPGGFHCSDLYMEDYYANEGVRKVVDNEVKQIKEWVEEYYA

Organism: Aspergillus niger (NCBI:txid5061)